Protein AF-0000000084339380 (afdb_homodimer)

Organism: Pseudonocardia thermophila (NCBI:txid1848)

InterPro domains:
  IPR009057 Homedomain-like superfamily [SSF46689] (227-276)
  IPR009057 Homedomain-like superfamily [SSF46689] (279-330)
  IPR018060 AraC-like, DNA binding HTH domain [PF12833] (249-329)
  IPR018060 AraC-like, DNA binding HTH domain [PS01124] (229-329)
  IPR018060 AraC-like, DNA binding HTH domain [SM00342] (242-327)
  IPR018062 HTH domain AraC-type, conserved site [PS00041] (279-323)
  IPR035418 Transcription regulator HTH, AraC- type, ligand binding domain-like [PF14525] (26-201)
  IPR050204 AraC/XylS family transcriptional regulators [PTHR46796] (81-331)

Solvent-accessible surface area (backbone atoms only — not comparable to full-atom values): 35302 Å² total; per-residue (Å²): 138,83,80,77,80,71,82,72,78,85,55,80,65,66,62,56,65,49,76,44,55,47,66,67,58,51,50,51,50,44,27,73,74,70,48,71,62,45,79,43,64,73,71,78,56,62,39,54,26,36,41,39,39,50,77,57,81,55,36,31,47,28,50,39,30,47,41,24,38,31,37,36,43,34,60,49,39,75,63,26,33,39,36,38,39,28,61,30,44,37,38,41,36,39,42,88,90,42,73,39,72,26,36,49,58,39,14,29,39,39,45,59,25,82,46,43,36,36,40,36,34,39,37,69,22,29,28,42,44,33,41,31,33,40,69,41,56,45,46,51,47,20,65,73,69,71,43,86,67,86,63,84,80,49,59,48,48,57,44,64,22,73,43,42,43,26,42,43,44,54,49,45,52,53,48,51,53,54,41,56,63,34,63,69,15,42,59,73,33,65,70,47,37,50,36,52,50,47,33,47,52,50,40,51,59,71,56,44,58,37,77,52,39,66,71,73,64,47,71,68,67,47,39,50,70,68,43,48,50,51,50,52,48,51,42,70,74,41,58,76,52,89,79,40,71,52,56,51,19,60,74,48,71,43,50,62,63,15,43,37,46,20,25,37,72,74,73,66,41,42,62,67,57,46,48,51,50,54,30,49,53,51,43,50,50,48,38,62,74,38,46,88,76,57,56,69,69,59,50,36,42,72,56,68,38,80,48,61,70,60,41,38,52,54,41,22,71,76,70,74,44,43,63,69,52,51,27,49,51,47,52,55,70,70,92,138,84,79,77,78,73,80,70,78,86,57,80,70,66,65,55,66,52,75,46,55,47,66,66,59,51,49,51,51,44,29,73,74,71,48,73,63,46,78,42,64,75,71,76,57,64,39,53,25,35,41,40,39,48,77,58,81,55,36,31,46,27,49,40,29,47,43,24,38,30,40,37,43,35,61,50,39,76,64,26,35,41,36,39,40,27,62,29,44,37,37,42,36,39,43,88,89,42,71,37,72,26,36,48,58,39,14,30,38,38,48,59,25,80,46,43,37,37,42,36,34,40,37,69,23,29,28,42,42,32,41,30,34,43,67,42,55,45,46,52,48,18,64,74,70,70,41,87,66,86,63,84,81,48,58,48,47,56,46,63,22,71,44,42,44,26,41,44,43,54,50,45,54,51,50,51,53,55,42,57,65,35,64,68,15,42,58,72,33,64,68,47,39,51,36,51,51,50,32,47,50,50,40,50,59,70,58,45,57,37,78,52,40,66,70,72,65,48,72,70,66,47,38,49,68,68,43,48,50,50,49,50,49,52,41,69,76,42,56,75,51,90,79,40,70,53,56,51,19,61,75,49,70,44,50,63,64,14,42,37,46,19,25,37,71,75,72,66,40,42,64,67,56,46,48,50,49,52,30,48,52,50,41,51,52,48,39,61,74,38,45,87,76,58,56,69,67,59,49,36,42,73,54,68,37,82,48,61,70,60,42,39,53,54,42,20,73,73,69,73,43,43,63,69,53,52,30,50,51,47,52,56,69,71,94

Radius of gyration: 31.06 Å; Cα contacts (8 Å, |Δi|>4): 1175; chains: 2; bounding box: 53×104×81 Å

Nearest PDB structures (foldseek):
  3mn2-assembly2_B  TM=9.395E-01  e=1.938E-05  Rhodopseudomonas palustris CGA009
  6o2d-assembly1_A  TM=6.974E-01  e=5.253E-05  Schizosaccharomyces pombe
  5zbe-assembly1_A  TM=7.604E-01  e=2.344E-04  Microcystis aeruginosa FACHB-905 = DIANCHI905
  2h0v-assembly1_B  TM=6.755E-01  e=5.686E-04  Bacillus subtilis
  1sfn-assembly1_A  TM=6.454E-01  e=1.541E-03  Deinococcus radiodurans

Foldseek 3Di:
DDDPPPPPPPDLDFQDKDWDQDPVVLQVVCCVQARRKDKDFDPPDTFRWMWGWDDDPFKIKIWTAGLGFMKIKFAQQQFWKKKKDKQAFKKWKDWPHDIDIHHHQWKMFIDDRHTIMMMTGHNTIIIIIMIGGQCNLQVLVCVLLVHHDDDGKFFDGMATLVDPLNVVLVVLSVVLVVQCSGPPGVVVVVVSNVVSSSVNSLSVPARTDIPCNCSNPPQDAAQDPVLLVVLLVVCLVCLQDPDDLVNSCVVSVHDSRNDQVNCCVNVVGGSVVSSVLSLLVVLLVCCLVQQPNDDSQVSCVSSPNPPQVVVQVVNCVNPVHGSNVSSVVSVVVVD/DDDPPPPVPVDLDFQDKDWDQDPVVLQVVCCVQANRKDKDFDPPDTFRWMWGWDDDPFKIKIWTAGLGFMKIKFAQQQFWKKKKDKQAFKKWKDWPHDIDIHHHQWKMFIDDRHTIMMMTGHNTIIIIIMIGGQCNLQVLVCVLLVHHDDDGKFFDGMATLVDPLNVVLVVLSVVLVVQCSGPPGCVVVVVSNVVSSSVNSLSVPARIDIPCNCSNPPQDAAQDPVLLVVLLVVCLVCLQDPDDLVNSCVVSVHDSRNQQVNCCVNVVGGSVVSSVLSLLVVLLVCCLVQQPNDDSQVSCVSSPNNPQVVVQVVNCVNPVHGSNVSSVVSVVVVD

Secondary structure (DSSP, 8-state):
--------TTS-------EES-HHHHHHHHHHHT---EEEESSSPPP-EE--EEE-SS-EEEEEE--S-EEEEE---TTEEEEEEEEESEEEEEETTEEEEEETTTEEEEE-TTS-EEEEE-TT-EEEEEEEEHHHHHHHHHHHHTS---S---B-SEEESSSHHHHHHHHHHHHHHHHHHSTTSGGG-HHHHHHHHHHHHHHHHHHS-BTTHHHHT---PPPPHHHHHHHHHHHHH-TTS---HHHHHHHHTS-HHHHHHHHHHHTSS-HHHHHHHHHHHHHHHHHHHTTTTS-HHHHHHHTT---HHHHHHHHHHHHSS-HHHHHHHHHHHH-/--------TTS-------EES-HHHHHHHHHHHT---EEEESSSPPP-EE--EEE-SS-EEEEEE--S-EEEEE---TTEEEEEEEEESEEEEEETTEEEEEETTTEEEEE-TTS-EEEEE-TT-EEEEEEEEHHHHHHHHHHHHTS---S---B-SEEESSSHHHHHHHHHHHHHHHHHHSTTSGGG-HHHHHHHHHHHHHHHHHHS-BTTHHHHT---PPPPHHHHHHHHHHHHH-TTS---HHHHHHHHTS-HHHHHHHHHHHTSS-HHHHHHHHHHHHHHHHHHHTTTTS-HHHHHHHTT---HHHHHHHHHHHHSS-HHHHHHHHHHHH-

pLDDT: mean 88.23, std 13.77, range [24.28, 98.38]

Structure (mmCIF, N/CA/C/O backbone):
data_AF-0000000084339380-model_v1
#
loop_
_entity.id
_entity.type
_entity.pdbx_description
1 polymer 'Helix-turn-helix domain-containing protein'
#
loop_
_atom_site.group_PDB
_atom_site.id
_atom_site.type_symbol
_atom_site.label_atom_id
_atom_site.label_alt_id
_atom_site.label_comp_id
_atom_site.label_asym_id
_atom_site.label_entity_id
_atom_site.label_seq_id
_atom_site.pdbx_PDB_ins_code
_atom_site.Cartn_x
_atom_site.Cartn_y
_atom_site.Cartn_z
_atom_site.occupancy
_atom_site.B_iso_or_equiv
_atom_site.auth_seq_id
_atom_site.auth_comp_id
_atom_site.auth_asym_id
_atom_site.auth_atom_id
_atom_site.pdbx_PDB_model_num
ATOM 1 N N . MET A 1 1 ? -9.531 -28.656 -39.906 1 24.92 1 MET A N 1
ATOM 2 C CA . MET A 1 1 ? -9.32 -27.219 -39.875 1 24.92 1 MET A CA 1
ATOM 3 C C . MET A 1 1 ? -9.141 -26.719 -38.438 1 24.92 1 MET A C 1
ATOM 5 O O . MET A 1 1 ? -10.125 -26.484 -37.719 1 24.92 1 MET A O 1
ATOM 9 N N . THR A 1 2 ? -8.164 -27.266 -37.625 1 25.14 2 THR A N 1
ATOM 10 C CA . THR A 1 2 ? -7.953 -27.391 -36.188 1 25.14 2 THR A CA 1
ATOM 11 C C . THR A 1 2 ? -7.508 -26.062 -35.562 1 25.14 2 THR A C 1
ATOM 13 O O . THR A 1 2 ? -6.543 -25.453 -36.031 1 25.14 2 THR A O 1
ATOM 16 N N . GLY A 1 3 ? -8.508 -25.156 -35.125 1 24.28 3 GLY A N 1
ATOM 17 C CA . GLY A 1 3 ? -8.383 -23.766 -34.719 1 24.28 3 GLY A CA 1
ATOM 18 C C . GLY A 1 3 ? -7.359 -23.547 -33.594 1 24.28 3 GLY A C 1
ATOM 19 O O . GLY A 1 3 ? -7.426 -24.203 -32.562 1 24.28 3 GLY A O 1
ATOM 20 N N . SER A 1 4 ? -6.141 -23.156 -33.844 1 24.98 4 SER A N 1
ATOM 21 C CA . SER A 1 4 ? -4.949 -22.812 -33.094 1 24.98 4 SER A CA 1
ATOM 22 C C . SER A 1 4 ? -5.223 -21.672 -32.125 1 24.98 4 SER A C 1
ATOM 24 O O . SER A 1 4 ? -5.465 -20.531 -32.531 1 24.98 4 SER A O 1
ATOM 26 N N . THR A 1 5 ? -6.027 -21.922 -31.047 1 27.72 5 THR A N 1
ATOM 27 C CA . THR A 1 5 ? -6.328 -20.766 -30.219 1 27.72 5 THR A CA 1
ATOM 28 C C . THR A 1 5 ? -5.062 -20.234 -29.547 1 27.72 5 THR A C 1
ATOM 30 O O . THR A 1 5 ? -4.5 -20.906 -28.672 1 27.72 5 THR A O 1
ATOM 33 N N . ALA A 1 6 ? -4.215 -19.562 -30.25 1 28.69 6 ALA A N 1
ATOM 34 C CA . ALA A 1 6 ? -3.076 -18.812 -29.734 1 28.69 6 ALA A CA 1
ATOM 35 C C . ALA A 1 6 ? -3.49 -17.906 -28.578 1 28.69 6 ALA A C 1
ATOM 37 O O . ALA A 1 6 ? -4.402 -17.094 -28.703 1 28.69 6 ALA A O 1
ATOM 38 N N . VAL A 1 7 ? -3.229 -18.359 -27.344 1 29.91 7 VAL A N 1
ATOM 39 C CA . VAL A 1 7 ? -3.467 -17.484 -26.203 1 29.91 7 VAL A CA 1
ATOM 40 C C . VAL A 1 7 ? -2.639 -16.219 -26.344 1 29.91 7 VAL A C 1
ATOM 42 O O . VAL A 1 7 ? -1.405 -16.266 -26.328 1 29.91 7 VAL A O 1
ATOM 45 N N . ASP A 1 8 ? -3.059 -15.273 -27.219 1 30.02 8 ASP A N 1
ATOM 46 C CA . ASP A 1 8 ? -2.475 -13.945 -27.375 1 30.02 8 ASP A CA 1
ATOM 47 C C . ASP A 1 8 ? -2.311 -13.258 -26.031 1 30.02 8 ASP A C 1
ATOM 49 O O . ASP A 1 8 ? -3.297 -12.969 -25.344 1 30.02 8 ASP A O 1
ATOM 53 N N . THR A 1 9 ? -1.265 -13.391 -25.328 1 32.28 9 THR A N 1
ATOM 54 C CA . THR A 1 9 ? -0.898 -12.891 -24.016 1 32.28 9 THR A CA 1
ATOM 55 C C . THR A 1 9 ? -0.846 -11.367 -24 1 32.28 9 THR A C 1
ATOM 57 O O . THR A 1 9 ? -0.452 -10.758 -23 1 32.28 9 THR A O 1
ATOM 60 N N . SER A 1 10 ? -0.738 -10.656 -25.078 1 33.12 10 SER A N 1
ATOM 61 C CA . SER A 1 10 ? -0.515 -9.219 -25.094 1 33.12 10 SER A CA 1
ATOM 62 C C . SER A 1 10 ? -1.67 -8.469 -24.438 1 33.12 10 SER A C 1
ATOM 64 O O . SER A 1 10 ? -1.667 -7.242 -24.375 1 33.12 10 SER A O 1
ATOM 66 N N . SER A 1 11 ? -2.971 -8.898 -24.734 1 33.84 11 SER A N 1
ATOM 67 C CA . SER A 1 11 ? -4.281 -8.281 -24.562 1 33.84 11 SER A CA 1
ATOM 68 C C . SER A 1 11 ? -4.555 -7.957 -23.094 1 33.84 11 SER A C 1
ATOM 70 O O . SER A 1 11 ? -3.908 -8.516 -22.203 1 33.84 11 SER A O 1
ATOM 72 N N . HIS A 1 12 ? -5.523 -6.992 -22.734 1 40.81 12 HIS A N 1
ATOM 73 C CA . HIS A 1 12 ? -6.301 -6.734 -21.516 1 40.81 12 HIS A CA 1
ATOM 74 C C . HIS A 1 12 ? -6.543 -8.016 -20.734 1 40.81 12 HIS A C 1
ATOM 76 O O . HIS A 1 12 ? -7.617 -8.609 -20.828 1 40.81 12 HIS A O 1
ATOM 82 N N . GLU A 1 13 ? -5.73 -8.922 -20.75 1 49.41 13 GLU A N 1
ATOM 83 C CA . GLU A 1 13 ? -5.996 -10.336 -20.484 1 49.41 13 GLU A CA 1
ATOM 84 C C . GLU A 1 13 ? -6.695 -10.516 -19.141 1 49.41 13 GLU A C 1
ATOM 86 O O . GLU A 1 13 ? -6.219 -10.031 -18.109 1 49.41 13 GLU A O 1
ATOM 91 N N . ALA A 1 14 ? -8.023 -10.586 -19.25 1 59.34 14 ALA A N 1
ATOM 92 C CA . ALA A 1 14 ? -8.922 -11.031 -18.188 1 59.34 14 ALA A CA 1
ATOM 93 C C . ALA A 1 14 ? -8.219 -12.008 -17.25 1 59.34 14 ALA A C 1
ATOM 95 O O . ALA A 1 14 ? -7.312 -12.734 -17.672 1 59.34 14 ALA A O 1
ATOM 96 N N . LEU A 1 15 ? -8.352 -11.68 -16.031 1 72.12 15 LEU A N 1
ATOM 97 C CA . LEU A 1 15 ? -7.855 -12.633 -15.039 1 72.12 15 LEU A CA 1
ATOM 98 C C . LEU A 1 15 ? -8.156 -14.07 -15.469 1 72.12 15 LEU A C 1
ATOM 100 O O . LEU A 1 15 ? -9.234 -14.344 -16 1 72.12 15 LEU A O 1
ATOM 104 N N . PRO A 1 16 ? -7.176 -14.922 -15.469 1 74.25 16 PRO A N 1
ATOM 105 C CA . PRO A 1 16 ? -7.547 -16.328 -15.664 1 74.25 16 PRO A CA 1
ATOM 106 C C . PRO A 1 16 ? -8.773 -16.734 -14.852 1 74.25 16 PRO A C 1
ATOM 108 O O . PRO A 1 16 ? -8.945 -16.266 -13.719 1 74.25 16 PRO A O 1
ATOM 111 N N . LEU A 1 17 ? -9.656 -17.406 -15.508 1 83.94 17 LEU A N 1
ATOM 112 C CA . LEU A 1 17 ? -10.93 -17.766 -14.898 1 83.94 17 LEU A CA 1
ATOM 113 C C . LEU A 1 17 ? -11.414 -19.109 -15.43 1 83.94 17 LEU A C 1
ATOM 115 O O . LEU A 1 17 ? -11.289 -19.391 -16.625 1 83.94 17 LEU A O 1
ATOM 119 N N . LEU A 1 18 ? -11.836 -19.969 -14.5 1 82.81 18 LEU A N 1
ATOM 120 C CA . LEU A 1 18 ? -12.602 -21.141 -14.898 1 82.81 18 LEU A CA 1
ATOM 121 C C . LEU A 1 18 ? -14 -21.109 -14.297 1 82.81 18 LEU A C 1
ATOM 123 O O . LEU A 1 18 ? -14.164 -20.812 -13.109 1 82.81 18 LEU A O 1
ATOM 127 N N . VAL A 1 19 ? -14.977 -21.344 -15.148 1 88.88 19 VAL A N 1
ATOM 128 C CA . VAL A 1 19 ? -16.359 -21.594 -14.75 1 88.88 19 VAL A CA 1
ATOM 129 C C . VAL A 1 19 ? -16.781 -22.984 -15.227 1 88.88 19 VAL A C 1
ATOM 131 O O . VAL A 1 19 ? -16.672 -23.297 -16.422 1 88.88 19 VAL A O 1
ATOM 134 N N . THR A 1 20 ? -17.203 -23.812 -14.289 1 91.88 20 THR A N 1
ATOM 135 C CA . THR A 1 20 ? -17.562 -25.156 -14.703 1 91.88 20 THR A CA 1
ATOM 136 C C . THR A 1 20 ? -18.484 -25.812 -13.68 1 91.88 20 THR A C 1
ATOM 138 O O . THR A 1 20 ? -18.531 -25.391 -12.523 1 91.88 20 THR A O 1
ATOM 141 N N . ASP A 1 21 ? -19.281 -26.781 -14.148 1 90.94 21 ASP A N 1
ATOM 142 C CA . ASP A 1 21 ? -20.047 -27.625 -13.25 1 90.94 21 ASP A CA 1
ATOM 143 C C . ASP A 1 21 ? -19.453 -29.031 -13.18 1 90.94 21 ASP A C 1
ATOM 145 O O . ASP A 1 21 ? -20.016 -29.922 -12.531 1 90.94 21 ASP A O 1
ATOM 149 N N . ASN A 1 22 ? -18.391 -29.188 -13.859 1 88.75 22 ASN A N 1
ATOM 150 C CA . ASN A 1 22 ? -17.688 -30.469 -13.883 1 88.75 22 ASN A CA 1
ATOM 151 C C . ASN A 1 22 ? -16.656 -30.562 -12.766 1 88.75 22 ASN A C 1
ATOM 153 O O . ASN A 1 22 ? -15.656 -29.844 -12.773 1 88.75 22 ASN A O 1
ATOM 157 N N . PRO A 1 23 ? -16.891 -31.516 -11.844 1 89.31 23 PRO A N 1
ATOM 158 C CA . PRO A 1 23 ? -15.977 -31.625 -10.695 1 89.31 23 PRO A CA 1
ATOM 159 C C . PRO A 1 23 ? -14.539 -31.922 -11.102 1 89.31 23 PRO A C 1
ATOM 161 O O . PRO A 1 23 ? -13.602 -31.453 -10.453 1 89.31 23 PRO A O 1
ATOM 164 N N . ASP A 1 24 ? -14.398 -32.656 -12.172 1 88.38 24 ASP A N 1
ATOM 165 C CA . ASP A 1 24 ? -13.055 -33 -12.617 1 88.38 24 ASP A CA 1
ATOM 166 C C . ASP A 1 24 ? -12.312 -31.766 -13.148 1 88.38 24 ASP A C 1
ATOM 168 O O . ASP A 1 24 ? -11.117 -31.609 -12.906 1 88.38 24 ASP A O 1
ATOM 172 N N . GLU A 1 25 ? -13.023 -31.016 -13.844 1 89.25 25 GLU A N 1
ATOM 173 C CA . GLU A 1 25 ? -12.43 -29.781 -14.352 1 89.25 25 GLU A CA 1
ATOM 174 C C . GLU A 1 25 ? -12.07 -28.828 -13.219 1 89.25 25 GLU A C 1
ATOM 176 O O . GLU A 1 25 ? -10.992 -28.234 -13.219 1 89.25 25 GLU A O 1
ATOM 181 N N . ALA A 1 26 ? -12.992 -28.703 -12.305 1 91.25 26 ALA A N 1
ATOM 182 C CA . ALA A 1 26 ? -12.75 -27.859 -11.141 1 91.25 26 ALA A CA 1
ATOM 183 C C . ALA A 1 26 ? -11.523 -28.328 -10.367 1 91.25 26 ALA A C 1
ATOM 185 O O . ALA A 1 26 ? -10.656 -27.531 -10.016 1 91.25 26 ALA A O 1
ATOM 186 N N . HIS A 1 27 ? -11.5 -29.594 -10.164 1 90.06 27 HIS A N 1
ATOM 187 C CA . HIS A 1 27 ? -10.391 -30.203 -9.438 1 90.06 27 HIS A CA 1
ATOM 188 C C . HIS A 1 27 ? -9.062 -29.922 -10.125 1 90.06 27 HIS A C 1
ATOM 190 O O . HIS A 1 27 ? -8.086 -29.547 -9.477 1 90.06 27 HIS A O 1
ATOM 196 N N . GLN A 1 28 ? -9.039 -30.109 -11.406 1 87 28 GLN A N 1
ATOM 197 C CA . GLN A 1 28 ? -7.812 -29.906 -12.164 1 87 28 GLN A CA 1
ATOM 198 C C . GLN A 1 28 ? -7.371 -28.438 -12.117 1 87 28 GLN A C 1
ATOM 200 O O . GLN A 1 28 ? -6.184 -28.156 -11.961 1 87 28 GLN A O 1
ATOM 205 N N . TYR A 1 29 ? -8.328 -27.594 -12.266 1 88 29 TYR A N 1
ATOM 206 C CA . TYR A 1 29 ? -8.031 -26.172 -12.25 1 88 29 TYR A CA 1
ATOM 207 C C . TYR A 1 29 ? -7.465 -25.75 -10.898 1 88 29 TYR A C 1
ATOM 209 O O . TYR A 1 29 ? -6.469 -25.031 -10.828 1 88 29 TYR A O 1
ATOM 217 N N . ILE A 1 30 ? -8.039 -26.188 -9.805 1 90.88 30 ILE A N 1
ATOM 218 C CA . ILE A 1 30 ? -7.566 -25.891 -8.461 1 90.88 30 ILE A CA 1
ATOM 219 C C . ILE A 1 30 ? -6.164 -26.453 -8.266 1 90.88 30 ILE A C 1
ATOM 221 O O . ILE A 1 30 ? -5.305 -25.812 -7.652 1 90.88 30 ILE A O 1
ATOM 225 N N . THR A 1 31 ? -6 -27.641 -8.758 1 86.81 31 THR A N 1
ATOM 226 C CA . THR A 1 31 ? -4.695 -28.281 -8.672 1 86.81 31 THR A CA 1
ATOM 227 C C . THR A 1 31 ? -3.625 -27.438 -9.352 1 86.81 31 THR A C 1
ATOM 229 O O . THR A 1 31 ? -2.527 -27.266 -8.812 1 86.81 31 THR A O 1
ATOM 232 N N . ASP A 1 32 ? -3.961 -26.906 -10.438 1 80.94 32 ASP A N 1
ATOM 233 C CA . ASP A 1 32 ? -3.018 -26.094 -11.211 1 80.94 32 ASP A CA 1
ATOM 234 C C . ASP A 1 32 ? -2.703 -24.781 -10.508 1 80.94 32 ASP A C 1
ATOM 236 O O . ASP A 1 32 ? -1.573 -24.297 -10.562 1 80.94 32 ASP A O 1
ATOM 240 N N . VAL A 1 33 ? -3.664 -24.266 -9.844 1 86.62 33 VAL A N 1
ATOM 241 C CA . VAL A 1 33 ? -3.521 -22.938 -9.25 1 86.62 33 VAL A CA 1
ATOM 242 C C . VAL A 1 33 ? -2.938 -23.062 -7.848 1 86.62 33 VAL A C 1
ATOM 244 O O . VAL A 1 33 ? -2.121 -22.234 -7.434 1 86.62 33 VAL A O 1
ATOM 247 N N . TYR A 1 34 ? -3.324 -24.094 -7.207 1 90.88 34 TYR A N 1
ATOM 248 C CA . TYR A 1 34 ? -2.953 -24.203 -5.801 1 90.88 34 TYR A CA 1
ATOM 249 C C . TYR A 1 34 ? -2.199 -25.5 -5.531 1 90.88 34 TYR A C 1
ATOM 251 O O . TYR A 1 34 ? -0.967 -25.516 -5.504 1 90.88 34 TYR A O 1
ATOM 259 N N . ILE A 1 35 ? -2.969 -26.609 -5.406 1 84.81 35 ILE A N 1
ATOM 260 C CA . ILE A 1 35 ? -2.363 -27.875 -5.023 1 84.81 35 ILE A CA 1
ATOM 261 C C . ILE A 1 35 ? -3.334 -29.016 -5.32 1 84.81 35 ILE A C 1
ATOM 263 O O . ILE A 1 35 ? -4.551 -28.828 -5.289 1 84.81 35 ILE A O 1
ATOM 267 N N . PRO A 1 36 ? -2.711 -30.172 -5.625 1 85.44 36 PRO A N 1
ATOM 268 C CA . PRO A 1 36 ? -3.59 -31.344 -5.664 1 85.44 36 PRO A CA 1
ATOM 269 C C . PRO A 1 36 ? -4.309 -31.578 -4.34 1 85.44 36 PRO A C 1
ATOM 271 O O . PRO A 1 36 ? -3.73 -31.375 -3.271 1 85.44 36 PRO A O 1
ATOM 274 N N . HIS A 1 37 ? -5.582 -31.875 -4.43 1 89.69 37 HIS A N 1
ATOM 275 C CA . HIS A 1 37 ? -6.438 -32.062 -3.264 1 89.69 37 HIS A CA 1
ATOM 276 C C . HIS A 1 37 ? -7.555 -33.062 -3.553 1 89.69 37 HIS A C 1
ATOM 278 O O . HIS A 1 37 ? -7.637 -33.594 -4.656 1 89.69 37 HIS A O 1
ATOM 284 N N . ASP A 1 38 ? -8.203 -33.469 -2.508 1 92.25 38 ASP A N 1
ATOM 285 C CA . ASP A 1 38 ? -9.422 -34.25 -2.68 1 92.25 38 ASP A CA 1
ATOM 286 C C . ASP A 1 38 ? -10.672 -33.375 -2.535 1 92.25 38 ASP A C 1
ATOM 288 O O . ASP A 1 38 ? -10.766 -32.594 -1.605 1 92.25 38 ASP A O 1
ATOM 292 N N . LEU A 1 39 ? -11.539 -33.5 -3.451 1 91 39 LEU A N 1
ATOM 293 C CA . LEU A 1 39 ? -12.781 -32.719 -3.469 1 91 39 LEU A CA 1
ATOM 294 C C . LEU A 1 39 ? -13.992 -33.656 -3.547 1 91 39 LEU A C 1
ATOM 296 O O . LEU A 1 39 ? -14.055 -34.531 -4.41 1 91 39 LEU A O 1
ATOM 300 N N . GLU A 1 40 ? -14.891 -33.5 -2.633 1 89.88 40 GLU A N 1
ATOM 301 C CA . GLU A 1 40 ? -16.125 -34.25 -2.625 1 89.88 40 GLU A CA 1
ATOM 302 C C . GLU A 1 40 ? -17.344 -33.344 -2.439 1 89.88 40 GLU A C 1
ATOM 304 O O . GLU A 1 40 ? -17.312 -32.406 -1.621 1 89.88 40 GLU A O 1
ATOM 309 N N . THR A 1 41 ? -18.359 -33.594 -3.303 1 89.69 41 THR A N 1
ATOM 310 C CA . THR A 1 41 ? -19.641 -32.938 -3.064 1 89.69 41 THR A CA 1
ATOM 311 C C . THR A 1 41 ? -20.516 -33.781 -2.139 1 89.69 41 THR A C 1
ATOM 313 O O . THR A 1 41 ? -20.656 -35 -2.342 1 89.69 41 THR A O 1
ATOM 316 N N . ARG A 1 42 ? -21.141 -33.188 -1.182 1 83.56 42 ARG A N 1
ATOM 317 C CA . ARG A 1 42 ? -21.828 -33.938 -0.138 1 83.56 42 ARG A CA 1
ATOM 318 C C . ARG A 1 42 ? -23.328 -34 -0.386 1 83.56 42 ARG A C 1
ATOM 320 O O . ARG A 1 42 ? -24.016 -34.906 0.076 1 83.56 42 ARG A O 1
ATOM 327 N N . ASP A 1 43 ? -23.828 -33.062 -1.08 1 80.88 43 ASP A N 1
ATOM 328 C CA . ASP A 1 43 ? -25.281 -33 -1.207 1 80.88 43 ASP A CA 1
ATOM 329 C C . ASP A 1 43 ? -25.734 -33.531 -2.568 1 80.88 43 ASP A C 1
ATOM 331 O O . ASP A 1 43 ? -26.922 -33.5 -2.887 1 80.88 43 ASP A O 1
ATOM 335 N N . GLY A 1 44 ? -24.875 -34.031 -3.342 1 78.56 44 GLY A N 1
ATOM 336 C CA . GLY A 1 44 ? -25.234 -34.594 -4.645 1 78.56 44 GLY A CA 1
ATOM 337 C C . GLY A 1 44 ? -25.5 -33.5 -5.684 1 78.56 44 GLY A C 1
ATOM 338 O O . GLY A 1 44 ? -25.797 -33.812 -6.84 1 78.56 44 GLY A O 1
ATOM 339 N N . ASN A 1 45 ? -25.438 -32.281 -5.27 1 82 45 ASN A N 1
ATOM 340 C CA . ASN A 1 45 ? -25.656 -31.172 -6.207 1 82 45 ASN A CA 1
ATOM 341 C C . ASN A 1 45 ? -24.438 -30.969 -7.113 1 82 45 ASN A C 1
ATOM 343 O O . ASN A 1 45 ? -23.312 -31.312 -6.746 1 82 45 ASN A O 1
ATOM 347 N N . ARG A 1 46 ? -24.812 -30.391 -8.258 1 87.25 46 ARG A N 1
ATOM 348 C CA . ARG A 1 46 ? -23.734 -30.062 -9.195 1 87.25 46 ARG A CA 1
ATOM 349 C C . ARG A 1 46 ? -22.969 -28.828 -8.734 1 87.25 46 ARG A C 1
ATOM 351 O O . ARG A 1 46 ? -23.547 -27.922 -8.133 1 87.25 46 ARG A O 1
ATOM 358 N N . LEU A 1 47 ? -21.766 -28.828 -9.07 1 92.31 47 LEU A N 1
ATOM 359 C CA . LEU A 1 47 ? -20.938 -27.656 -8.789 1 92.31 47 LEU A CA 1
ATOM 360 C C . LEU A 1 47 ? -21.344 -26.469 -9.648 1 92.31 47 LEU A C 1
ATOM 362 O O . LEU A 1 47 ? -21.844 -26.641 -10.758 1 92.31 47 LEU A O 1
ATOM 366 N N . ASP A 1 48 ? -21.391 -25.312 -9.125 1 93.94 48 ASP A N 1
ATOM 367 C CA . ASP A 1 48 ? -21.359 -24.047 -9.844 1 93.94 48 ASP A CA 1
ATOM 368 C C . ASP A 1 48 ? -20.062 -23.297 -9.578 1 93.94 48 ASP A C 1
ATOM 370 O O . ASP A 1 48 ? -20.078 -22.203 -9.008 1 93.94 48 ASP A O 1
ATOM 374 N N . PHE A 1 49 ? -19.031 -23.844 -10.109 1 94.75 49 PHE A N 1
ATOM 375 C CA . PHE A 1 49 ? -17.656 -23.516 -9.727 1 94.75 49 PHE A CA 1
ATOM 376 C C . PHE A 1 49 ? -17.172 -22.297 -10.508 1 94.75 49 PHE A C 1
ATOM 378 O O . PHE A 1 49 ? -17.344 -22.219 -11.727 1 94.75 49 PHE A O 1
ATOM 385 N N . THR A 1 50 ? -16.672 -21.344 -9.844 1 96 50 THR A N 1
ATOM 386 C CA . THR A 1 50 ? -15.992 -20.188 -10.43 1 96 50 THR A CA 1
ATOM 387 C C . THR A 1 50 ? -14.727 -19.844 -9.648 1 96 50 THR A C 1
ATOM 389 O O . THR A 1 50 ? -14.758 -19.75 -8.422 1 96 50 THR A O 1
ATOM 392 N N . LEU A 1 51 ? -13.562 -19.641 -10.352 1 95.31 51 LEU A N 1
ATOM 393 C CA . LEU A 1 51 ? -12.32 -19.266 -9.688 1 95.31 51 LEU A CA 1
ATOM 394 C C . LEU A 1 51 ? -11.5 -18.312 -10.57 1 95.31 51 LEU A C 1
ATOM 396 O O . LEU A 1 51 ? -10.578 -18.75 -11.258 1 95.31 51 LEU A O 1
ATOM 400 N N . PRO A 1 52 ? -11.812 -17.094 -10.594 1 93.06 52 PRO A N 1
ATOM 401 C CA . PRO A 1 52 ? -10.812 -16.141 -11.078 1 93.06 52 PRO A CA 1
ATOM 402 C C . PRO A 1 52 ? -9.648 -15.953 -10.109 1 93.06 52 PRO A C 1
ATOM 404 O O . PRO A 1 52 ? -9.844 -15.977 -8.891 1 93.06 52 PRO A O 1
ATOM 407 N N . TYR A 1 53 ? -8.438 -15.883 -10.648 1 92.38 53 TYR A N 1
ATOM 408 C CA . TYR A 1 53 ? -7.316 -15.688 -9.734 1 92.38 53 TYR A CA 1
ATOM 409 C C . TYR A 1 53 ? -6.262 -14.781 -10.344 1 92.38 53 TYR A C 1
ATOM 411 O O . TYR A 1 53 ? -6.266 -14.539 -11.555 1 92.38 53 TYR A O 1
ATOM 419 N N . LEU A 1 54 ? -5.539 -14.148 -9.5 1 88.06 54 LEU A N 1
ATOM 420 C CA . LEU A 1 54 ? -4.312 -13.438 -9.844 1 88.06 54 LEU A CA 1
ATOM 421 C C . LEU A 1 54 ? -3.107 -14.047 -9.133 1 88.06 54 LEU A C 1
ATOM 423 O O . LEU A 1 54 ? -3.221 -14.5 -7.992 1 88.06 54 LEU A O 1
ATOM 427 N N . ALA A 1 55 ? -2.006 -14.062 -9.867 1 85.88 55 ALA A N 1
ATOM 428 C CA . ALA A 1 55 ? -0.803 -14.656 -9.289 1 85.88 55 ALA A CA 1
ATOM 429 C C . ALA A 1 55 ? 0.416 -13.773 -9.523 1 85.88 55 ALA A C 1
ATOM 431 O O . ALA A 1 55 ? 0.564 -13.18 -10.594 1 85.88 55 ALA A O 1
ATOM 432 N N . SER A 1 56 ? 1.134 -13.602 -8.484 1 81.31 56 SER A N 1
ATOM 433 C CA . SER A 1 56 ? 2.469 -13.016 -8.555 1 81.31 56 SER A CA 1
ATOM 434 C C . SER A 1 56 ? 3.5 -13.914 -7.875 1 81.31 56 SER A C 1
ATOM 436 O O . SER A 1 56 ? 3.176 -15.016 -7.43 1 81.31 56 SER A O 1
ATOM 438 N N . ASP A 1 57 ? 4.734 -13.445 -7.863 1 77.62 57 ASP A N 1
ATOM 439 C CA . ASP A 1 57 ? 5.781 -14.188 -7.172 1 77.62 57 ASP A CA 1
ATOM 440 C C . ASP A 1 57 ? 5.566 -14.172 -5.66 1 77.62 57 ASP A C 1
ATOM 442 O O . ASP A 1 57 ? 6.102 -15.016 -4.941 1 77.62 57 ASP A O 1
ATOM 446 N N . ARG A 1 58 ? 4.758 -13.273 -5.23 1 88.69 58 ARG A N 1
ATOM 447 C CA . ARG A 1 58 ? 4.684 -13.062 -3.789 1 88.69 58 ARG A CA 1
ATOM 448 C C . ARG A 1 58 ? 3.391 -13.641 -3.219 1 88.69 58 ARG A C 1
ATOM 450 O O . ARG A 1 58 ? 3.316 -13.953 -2.029 1 88.69 58 ARG A O 1
ATOM 457 N N . LEU A 1 59 ? 2.416 -13.75 -4.102 1 93.62 59 LEU A N 1
ATOM 458 C CA . LEU A 1 59 ? 1.161 -14.305 -3.6 1 93.62 59 LEU A CA 1
ATOM 459 C C . LEU A 1 59 ? 0.223 -14.656 -4.75 1 93.62 59 LEU A C 1
ATOM 461 O O . LEU A 1 59 ? 0.44 -14.227 -5.887 1 93.62 59 LEU A O 1
ATOM 465 N N . THR A 1 60 ? -0.732 -15.508 -4.488 1 93.88 60 THR A N 1
ATOM 466 C CA . THR A 1 60 ? -1.856 -15.836 -5.359 1 93.88 60 THR A CA 1
ATOM 467 C C . THR A 1 60 ? -3.184 -15.562 -4.656 1 93.88 60 THR A C 1
ATOM 469 O O . THR A 1 60 ? -3.389 -16 -3.521 1 93.88 60 THR A O 1
ATOM 472 N N . VAL A 1 61 ? -4.016 -14.789 -5.281 1 96.31 61 VAL A N 1
ATOM 473 C CA . VAL A 1 61 ? -5.328 -14.508 -4.711 1 96.31 61 VAL A CA 1
ATOM 474 C C . VAL A 1 61 ? -6.422 -15.031 -5.641 1 96.31 61 VAL A C 1
ATOM 476 O O . VAL A 1 61 ? -6.539 -14.586 -6.781 1 96.31 61 VAL A O 1
ATOM 479 N N . GLY A 1 62 ? -7.184 -15.945 -5.125 1 96.56 62 GLY A N 1
ATOM 480 C CA . GLY A 1 62 ? -8.336 -16.453 -5.84 1 96.56 62 GLY A CA 1
ATOM 481 C C . GLY A 1 62 ? -9.656 -16.047 -5.219 1 96.56 62 GLY A C 1
ATOM 482 O O . GLY A 1 62 ? -9.75 -15.867 -4 1 96.56 62 GLY A O 1
ATOM 483 N N . HIS A 1 63 ? -10.617 -15.773 -6.047 1 96.81 63 HIS A N 1
ATOM 484 C CA . HIS A 1 63 ? -12.016 -15.609 -5.66 1 96.81 63 HIS A CA 1
ATOM 485 C C . HIS A 1 63 ? -12.812 -16.875 -5.961 1 96.81 63 HIS A C 1
ATOM 487 O O . HIS A 1 63 ? -13.266 -17.078 -7.09 1 96.81 63 HIS A O 1
ATOM 493 N N . LEU A 1 64 ? -13.094 -17.672 -4.906 1 97.06 64 LEU A N 1
ATOM 494 C CA . LEU A 1 64 ? -13.461 -19.062 -5.09 1 97.06 64 LEU A CA 1
ATOM 495 C C . LEU A 1 64 ? -14.914 -19.297 -4.707 1 97.06 64 LEU A C 1
ATOM 497 O O . LEU A 1 64 ? -15.367 -18.844 -3.652 1 97.06 64 LEU A O 1
ATOM 501 N N . VAL A 1 65 ? -15.609 -19.969 -5.598 1 96.12 65 VAL A N 1
ATOM 502 C CA . VAL A 1 65 ? -16.969 -20.438 -5.383 1 96.12 65 VAL A CA 1
ATOM 503 C C . VAL A 1 65 ? -17.094 -21.891 -5.84 1 96.12 65 VAL A C 1
ATOM 505 O O . VAL A 1 65 ? -16.703 -22.234 -6.957 1 96.12 65 VAL A O 1
ATOM 508 N N . TYR A 1 66 ? -17.625 -22.734 -4.973 1 95.25 66 TYR A N 1
ATOM 509 C CA . TYR A 1 66 ? -17.906 -24.094 -5.391 1 95.25 66 TYR A CA 1
ATOM 510 C C . TYR A 1 66 ? -19.359 -24.25 -5.812 1 95.25 66 TYR A C 1
ATOM 512 O O . TYR A 1 66 ? -19.672 -25.078 -6.672 1 95.25 66 TYR A O 1
ATOM 520 N N . GLY A 1 67 ? -20.266 -23.531 -5.176 1 94.31 67 GLY A N 1
ATOM 521 C CA . GLY A 1 67 ? -21.688 -23.531 -5.527 1 94.31 67 GLY A CA 1
ATOM 522 C C . GLY A 1 67 ? -22.406 -24.781 -5.062 1 94.31 67 GLY A C 1
ATOM 523 O O . GLY A 1 67 ? -23.484 -25.094 -5.562 1 94.31 67 GLY A O 1
ATOM 524 N N . ALA A 1 68 ? -21.797 -25.594 -4.184 1 94.19 68 ALA A N 1
ATOM 525 C CA . ALA A 1 68 ? -22.359 -26.797 -3.598 1 94.19 68 ALA A CA 1
ATOM 526 C C . ALA A 1 68 ? -21.734 -27.094 -2.234 1 94.19 68 ALA A C 1
ATOM 528 O O . ALA A 1 68 ? -20.703 -26.531 -1.882 1 94.19 68 ALA A O 1
ATOM 529 N N . ASP A 1 69 ? -22.531 -27.875 -1.448 1 95.06 69 ASP A N 1
ATOM 530 C CA . ASP A 1 69 ? -21.922 -28.391 -0.228 1 95.06 69 ASP A CA 1
ATOM 531 C C . ASP A 1 69 ? -20.703 -29.266 -0.549 1 95.06 69 ASP A C 1
ATOM 533 O O . ASP A 1 69 ? -20.844 -30.344 -1.134 1 95.06 69 ASP A O 1
ATOM 537 N N . SER A 1 70 ? -19.547 -28.75 -0.219 1 94.62 70 SER A N 1
ATOM 538 C CA . SER A 1 70 ? -18.312 -29.391 -0.659 1 94.62 70 SER A CA 1
ATOM 539 C C . SER A 1 70 ? -17.344 -29.562 0.499 1 94.62 70 SER A C 1
ATOM 541 O O . SER A 1 70 ? -17.328 -28.75 1.437 1 94.62 70 SER A O 1
ATOM 543 N N . GLU A 1 71 ? -16.594 -30.594 0.407 1 95.19 71 GLU A N 1
ATOM 544 C CA . GLU A 1 71 ? -15.516 -30.859 1.368 1 95.19 71 GLU A CA 1
ATOM 545 C C . GLU A 1 71 ? -14.188 -31.094 0.664 1 95.19 71 GLU A C 1
ATOM 547 O O . GLU A 1 71 ? -14.117 -31.875 -0.287 1 95.19 71 GLU A O 1
ATOM 552 N N . LEU A 1 72 ? -13.227 -30.391 1.163 1 95.31 72 LEU A N 1
ATOM 553 C CA . LEU A 1 72 ? -11.883 -30.531 0.623 1 95.31 72 LEU A CA 1
ATOM 554 C C . LEU A 1 72 ? -10.938 -31.125 1.661 1 95.31 72 LEU A C 1
ATOM 556 O O . LEU A 1 72 ? -10.992 -30.766 2.838 1 95.31 72 LEU A O 1
ATOM 560 N N . LEU A 1 73 ? -10.18 -32.094 1.227 1 95.5 73 LEU A N 1
ATOM 561 C CA . LEU A 1 73 ? -9.008 -32.562 1.963 1 95.5 73 LEU A CA 1
ATOM 562 C C . LEU A 1 73 ? -7.727 -32.125 1.259 1 95.5 73 LEU A C 1
ATOM 564 O O . LEU A 1 73 ? -7.461 -32.531 0.129 1 95.5 73 LEU A O 1
ATOM 568 N N . VAL A 1 74 ? -6.977 -31.359 1.906 1 95.75 74 VAL A N 1
ATOM 569 C CA . VAL A 1 74 ? -5.797 -30.75 1.301 1 95.75 74 VAL A CA 1
ATOM 570 C C . VAL A 1 74 ? -4.539 -31.266 1.996 1 95.75 74 VAL A C 1
ATOM 572 O O . VAL A 1 74 ? -4.422 -31.188 3.223 1 95.75 74 VAL A O 1
ATOM 575 N N . PRO A 1 75 ? -3.643 -31.812 1.249 1 93.88 75 PRO A N 1
ATOM 576 C CA . PRO A 1 75 ? -2.367 -32.219 1.843 1 93.88 75 PRO A CA 1
ATOM 577 C C . PRO A 1 75 ? -1.524 -31.031 2.303 1 93.88 75 PRO A C 1
ATOM 579 O O . PRO A 1 75 ? -1.867 -29.891 2.021 1 93.88 75 PRO A O 1
ATOM 582 N N . PRO A 1 76 ? -0.439 -31.359 3.066 1 92.69 76 PRO A N 1
ATOM 583 C CA . PRO A 1 76 ? 0.438 -30.25 3.465 1 92.69 76 PRO A CA 1
ATOM 584 C C . PRO A 1 76 ? 0.942 -29.438 2.277 1 92.69 76 PRO A C 1
ATOM 586 O O . PRO A 1 76 ? 1.337 -30 1.256 1 92.69 76 PRO A O 1
ATOM 589 N N . MET A 1 77 ? 0.8 -28.141 2.424 1 90.31 77 MET A N 1
ATOM 590 C CA . MET A 1 77 ? 1.327 -27.219 1.418 1 90.31 77 MET A CA 1
ATOM 591 C C . MET A 1 77 ? 2.723 -26.734 1.799 1 90.31 77 MET A C 1
ATOM 593 O O . MET A 1 77 ? 2.914 -25.562 2.102 1 90.31 77 MET A O 1
ATOM 597 N N . ILE A 1 78 ? 3.699 -27.531 1.67 1 86.69 78 ILE A N 1
ATOM 598 C CA . ILE A 1 78 ? 5.012 -27.391 2.293 1 86.69 78 ILE A CA 1
ATOM 599 C C . ILE A 1 78 ? 5.66 -26.078 1.833 1 86.69 78 ILE A C 1
ATOM 601 O O . ILE A 1 78 ? 6.371 -25.438 2.602 1 86.69 78 ILE A O 1
ATOM 605 N N . GLY A 1 79 ? 5.418 -25.531 0.785 1 88.38 79 GLY A N 1
ATOM 606 C CA . GLY A 1 79 ? 6.094 -24.328 0.301 1 88.38 79 GLY A CA 1
ATOM 607 C C . GLY A 1 79 ? 5.266 -23.062 0.462 1 88.38 79 GLY A C 1
ATOM 608 O O . GLY A 1 79 ? 5.723 -21.969 0.137 1 88.38 79 GLY A O 1
ATOM 609 N N . CYS A 1 80 ? 4.059 -23.266 1.132 1 94.38 80 CYS A N 1
ATOM 610 C CA . CYS A 1 80 ? 3.176 -22.094 1.153 1 94.38 80 CYS A CA 1
ATOM 611 C C . CYS A 1 80 ? 2.289 -22.109 2.395 1 94.38 80 CYS A C 1
ATOM 613 O O . CYS A 1 80 ? 1.927 -23.172 2.895 1 94.38 80 CYS A O 1
ATOM 615 N N . TYR A 1 81 ? 2.078 -20.906 2.914 1 96.88 81 TYR A N 1
ATOM 616 C CA . TYR A 1 81 ? 0.919 -20.703 3.773 1 96.88 81 TYR A CA 1
ATOM 617 C C . TYR A 1 81 ? -0.345 -20.5 2.947 1 96.88 81 TYR A C 1
ATOM 619 O O . TYR A 1 81 ? -0.272 -20.172 1.76 1 96.88 81 TYR A O 1
ATOM 627 N N . HIS A 1 82 ? -1.441 -20.75 3.572 1 97.88 82 HIS A N 1
ATOM 628 C CA . HIS A 1 82 ? -2.721 -20.578 2.895 1 97.88 82 HIS A CA 1
ATOM 629 C C . HIS A 1 82 ? -3.727 -19.859 3.791 1 97.88 82 HIS A C 1
ATOM 631 O O . HIS A 1 82 ? -3.938 -20.266 4.938 1 97.88 82 HIS A O 1
ATOM 637 N N . MET A 1 83 ? -4.277 -18.766 3.262 1 98.31 83 MET A N 1
ATOM 638 C CA . MET A 1 83 ? -5.242 -17.969 4.016 1 98.31 83 MET A CA 1
ATOM 639 C C . MET A 1 83 ? -6.578 -17.906 3.283 1 98.31 83 MET A C 1
ATOM 641 O O . MET A 1 83 ? -6.617 -17.672 2.072 1 98.31 83 MET A O 1
ATOM 645 N N . ASN A 1 84 ? -7.641 -18.125 4.02 1 98.38 84 ASN A N 1
ATOM 646 C CA . ASN A 1 84 ? -8.984 -17.938 3.488 1 98.38 84 ASN A CA 1
ATOM 647 C C . ASN A 1 84 ? -9.719 -16.812 4.207 1 98.38 84 ASN A C 1
ATOM 649 O O . ASN A 1 84 ? -9.688 -16.719 5.434 1 98.38 84 ASN A O 1
ATOM 653 N N . LEU A 1 85 ? -10.312 -15.945 3.467 1 98.38 85 LEU A N 1
ATOM 654 C CA . LEU A 1 85 ? -11.234 -14.93 3.971 1 98.38 85 LEU A CA 1
ATOM 655 C C . LEU A 1 85 ? -12.648 -15.18 3.453 1 98.38 85 LEU A C 1
ATOM 657 O O . LEU A 1 85 ? -12.898 -15.094 2.248 1 98.38 85 LEU A O 1
ATOM 661 N N . THR A 1 86 ? -13.57 -15.414 4.348 1 98 86 THR A N 1
ATOM 662 C CA . THR A 1 86 ? -14.922 -15.75 3.918 1 98 86 THR A CA 1
ATOM 663 C C . THR A 1 86 ? -15.734 -14.492 3.643 1 98 86 THR A C 1
ATOM 665 O O . THR A 1 86 ? -15.906 -13.648 4.527 1 98 86 THR A O 1
ATOM 668 N N . LEU A 1 87 ? -16.219 -14.367 2.48 1 97.31 87 LEU A N 1
ATOM 669 C CA . LEU A 1 87 ? -16.969 -13.195 2.047 1 97.31 87 LEU A CA 1
ATOM 670 C C . LEU A 1 87 ? -18.469 -13.445 2.164 1 97.31 87 LEU A C 1
ATOM 672 O O . LEU A 1 87 ? -19.234 -12.508 2.424 1 97.31 87 LEU A O 1
ATOM 676 N N . HIS A 1 88 ? -18.844 -14.617 1.86 1 97.12 88 HIS A N 1
ATOM 677 C CA . HIS A 1 88 ? -20.234 -15.062 1.931 1 97.12 88 HIS A CA 1
ATOM 678 C C . HIS A 1 88 ? -20.312 -16.516 2.391 1 97.12 88 HIS A C 1
ATOM 680 O O . HIS A 1 88 ? -19.375 -17.297 2.191 1 97.12 88 HIS A O 1
ATOM 686 N N . GLY A 1 89 ? -21.438 -16.828 3.045 1 97.25 89 GLY A N 1
ATOM 687 C CA . GLY A 1 89 ? -21.641 -18.203 3.496 1 97.25 89 GLY A CA 1
ATOM 688 C C . GLY A 1 89 ? -20.797 -18.562 4.703 1 97.25 89 GLY A C 1
ATOM 689 O O . GLY A 1 89 ? -20.562 -17.719 5.574 1 97.25 89 GLY A O 1
ATOM 690 N N . ARG A 1 90 ? -20.594 -19.922 4.746 1 97.25 90 ARG A N 1
ATOM 691 C CA . ARG A 1 90 ? -19.891 -20.438 5.918 1 97.25 90 ARG A CA 1
ATOM 692 C C . ARG A 1 90 ? -18.938 -21.562 5.531 1 97.25 90 ARG A C 1
ATOM 694 O O . ARG A 1 90 ? -19.219 -22.328 4.602 1 97.25 90 ARG A O 1
ATOM 701 N N . THR A 1 91 ? -17.875 -21.609 6.277 1 97.5 91 THR A N 1
ATOM 702 C CA . THR A 1 91 ? -16.969 -22.75 6.145 1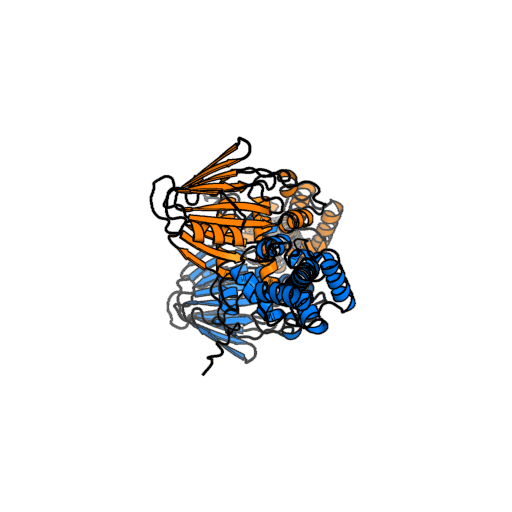 97.5 91 THR A CA 1
ATOM 703 C C . THR A 1 91 ? -16.562 -23.281 7.516 1 97.5 91 THR A C 1
ATOM 705 O O . THR A 1 91 ? -16.625 -22.562 8.516 1 97.5 91 THR A O 1
ATOM 708 N N . MET A 1 92 ? -16.281 -24.516 7.574 1 97.62 92 MET A N 1
ATOM 709 C CA . MET A 1 92 ? -15.719 -25.188 8.742 1 97.62 92 MET A CA 1
ATOM 710 C C . MET A 1 92 ? -14.383 -25.844 8.398 1 97.62 92 MET A C 1
ATOM 712 O O . MET A 1 92 ? -14.289 -26.578 7.418 1 97.62 92 MET A O 1
ATOM 716 N N . VAL A 1 93 ? -13.391 -25.594 9.266 1 98 93 VAL A N 1
ATOM 717 C CA . VAL A 1 93 ? -12.062 -26.094 8.938 1 98 93 VAL A CA 1
ATOM 718 C C . VAL A 1 93 ? -11.508 -26.891 10.117 1 98 93 VAL A C 1
ATOM 720 O O . VAL A 1 93 ? -11.891 -26.656 11.266 1 98 93 VAL A O 1
ATOM 723 N N . THR A 1 94 ? -10.695 -27.844 9.805 1 97.56 94 THR A N 1
ATOM 724 C CA . THR A 1 94 ? -9.945 -28.609 10.797 1 97.56 94 THR A CA 1
ATOM 725 C C . THR A 1 94 ? -8.492 -28.781 10.359 1 97.56 94 THR A C 1
ATOM 727 O O . THR A 1 94 ? -8.211 -29.078 9.195 1 97.56 94 THR A O 1
ATOM 730 N N . GLN A 1 95 ? -7.602 -28.547 11.242 1 97.06 95 GLN A N 1
ATOM 731 C CA . GLN A 1 95 ? -6.188 -28.844 11.039 1 97.06 95 GLN A CA 1
ATOM 732 C C . GLN A 1 95 ? -5.512 -29.25 12.344 1 97.06 95 GLN A C 1
ATOM 734 O O . GLN A 1 95 ? -5.551 -28.5 13.328 1 97.06 95 GLN A O 1
ATOM 739 N N . LYS A 1 96 ? -4.875 -30.344 12.32 1 94.06 96 LYS A N 1
ATOM 740 C CA . LYS A 1 96 ? -4.145 -30.875 13.469 1 94.06 96 LYS A CA 1
ATOM 741 C C . LYS A 1 96 ? -4.977 -30.781 14.742 1 94.06 96 LYS A C 1
ATOM 743 O O . LYS A 1 96 ? -4.512 -30.266 15.758 1 94.06 96 LYS A O 1
ATOM 748 N N . GLY A 1 97 ? -6.105 -31.156 14.648 1 93.19 97 GLY A N 1
ATOM 749 C CA . GLY A 1 97 ? -6.973 -31.234 15.812 1 93.19 97 GLY A CA 1
ATOM 750 C C . GLY A 1 97 ? -7.641 -29.922 16.156 1 93.19 97 GLY A C 1
ATOM 751 O O . GLY A 1 97 ? -8.547 -29.875 16.984 1 93.19 97 GLY A O 1
ATOM 752 N N . ARG A 1 98 ? -7.227 -28.844 15.602 1 95.69 98 ARG A N 1
ATOM 753 C CA . ARG A 1 98 ? -7.855 -27.547 15.797 1 95.69 98 ARG A CA 1
ATOM 754 C C . ARG A 1 98 ? -8.992 -27.328 14.805 1 95.69 98 ARG A C 1
ATOM 756 O O . ARG A 1 98 ? -8.938 -27.812 13.672 1 95.69 98 ARG A O 1
ATOM 763 N N . ARG A 1 99 ? -10.008 -26.609 15.344 1 97.12 99 ARG A N 1
ATOM 764 C CA . ARG A 1 99 ? -11.172 -26.328 14.508 1 97.12 99 ARG A CA 1
ATOM 765 C C . ARG A 1 99 ? -11.508 -24.844 14.508 1 97.12 99 ARG A C 1
ATOM 767 O O . ARG A 1 99 ? -11.234 -24.141 15.484 1 97.12 99 ARG A O 1
ATOM 774 N N . ALA A 1 100 ? -12.023 -24.422 13.406 1 97.19 100 ALA A N 1
ATOM 775 C CA . ALA A 1 100 ? -12.508 -23.047 13.281 1 97.19 100 ALA A CA 1
ATOM 776 C C . ALA A 1 100 ? -13.648 -22.953 12.273 1 97.19 100 ALA A C 1
ATOM 778 O O . ALA A 1 100 ? -13.695 -23.719 11.305 1 97.19 100 ALA A O 1
ATOM 779 N N . ALA A 1 101 ? -14.539 -22.125 12.609 1 97.12 101 ALA A N 1
ATOM 780 C CA . ALA A 1 101 ? -15.617 -21.781 11.688 1 97.12 101 ALA A CA 1
ATOM 781 C C . ALA A 1 101 ? -15.484 -20.344 11.203 1 97.12 101 ALA A C 1
ATOM 783 O O . ALA A 1 101 ? -15.109 -19.453 11.977 1 97.12 101 ALA A O 1
ATOM 784 N N . THR A 1 102 ? -15.742 -20.172 9.891 1 95.88 102 THR A N 1
ATOM 785 C CA . THR A 1 102 ? -15.711 -18.812 9.352 1 95.88 102 THR A CA 1
ATOM 786 C C . THR A 1 102 ? -17.062 -18.438 8.758 1 95.88 102 THR A C 1
ATOM 788 O O . THR A 1 102 ? -17.703 -19.25 8.094 1 95.88 102 THR A O 1
ATOM 791 N N . ASP A 1 103 ? -17.5 -17.203 9.094 1 95.25 103 ASP A N 1
ATOM 792 C CA . ASP A 1 103 ? -18.75 -16.641 8.57 1 95.25 103 ASP A CA 1
ATOM 793 C C . ASP A 1 103 ? -18.469 -15.438 7.684 1 95.25 103 ASP A C 1
ATOM 795 O O . ASP A 1 103 ? -17.406 -14.82 7.77 1 95.25 103 ASP A O 1
ATOM 799 N N . ALA A 1 104 ? -19.531 -15.102 6.906 1 93.19 104 ALA A N 1
ATOM 800 C CA . ALA A 1 104 ? -19.438 -14.031 5.922 1 93.19 104 ALA A CA 1
ATOM 801 C C . ALA A 1 104 ? -18.953 -12.727 6.562 1 93.19 104 ALA A C 1
ATOM 803 O O . ALA A 1 104 ? -19.625 -12.172 7.43 1 93.19 104 ALA A O 1
ATOM 804 N N . GLY A 1 105 ? -17.828 -12.344 6.121 1 89.75 105 GLY A N 1
ATOM 805 C CA . GLY A 1 105 ? -17.281 -11.062 6.539 1 89.75 105 GLY A CA 1
ATOM 806 C C . GLY A 1 105 ? -16.828 -11.047 7.984 1 89.75 105 GLY A C 1
ATOM 807 O O . GLY A 1 105 ? -16.422 -10.008 8.5 1 89.75 105 GLY A O 1
ATOM 808 N N . ARG A 1 106 ? -16.719 -12.164 8.633 1 93.12 106 ARG A N 1
ATOM 809 C CA . ARG A 1 106 ? -16.484 -12.141 10.078 1 93.12 106 ARG A CA 1
ATOM 810 C C . ARG A 1 106 ? -15.305 -13.016 10.461 1 93.12 106 ARG A C 1
ATOM 812 O O . ARG A 1 106 ? -14.766 -12.891 11.562 1 93.12 106 ARG A O 1
ATOM 819 N N . GLY A 1 107 ? -14.938 -13.812 9.516 1 95.5 107 GLY A N 1
ATOM 820 C CA . GLY A 1 107 ? -13.867 -14.711 9.922 1 95.5 107 GLY A CA 1
ATOM 821 C C . GLY A 1 107 ? -12.961 -15.109 8.773 1 95.5 107 GLY A C 1
ATOM 822 O O . GLY A 1 107 ? -13.375 -15.094 7.609 1 95.5 107 GLY A O 1
ATOM 823 N N . GLY A 1 108 ? -11.68 -15.383 9.164 1 97.69 108 GLY A N 1
ATOM 824 C CA . GLY A 1 108 ? -10.688 -15.961 8.273 1 97.69 108 GLY A CA 1
ATOM 825 C C . GLY A 1 108 ? -9.898 -17.094 8.922 1 97.69 108 GLY A C 1
ATOM 826 O O . GLY A 1 108 ? -10.039 -17.344 10.117 1 97.69 108 GLY A O 1
ATOM 827 N N . VAL A 1 109 ? -9.242 -17.859 8.102 1 98.31 109 VAL A N 1
ATOM 828 C CA . VAL A 1 109 ? -8.406 -18.953 8.586 1 98.31 109 VAL A CA 1
ATOM 829 C C . VAL A 1 109 ? -7.02 -18.859 7.945 1 98.31 109 VAL A C 1
ATOM 831 O O . VAL A 1 109 ? -6.883 -18.406 6.809 1 98.31 109 VAL A O 1
ATOM 834 N N . MET A 1 110 ? -6.039 -19.188 8.719 1 98.31 110 MET A N 1
ATOM 835 C CA . MET A 1 110 ? -4.664 -19.344 8.25 1 98.31 110 MET A CA 1
ATOM 836 C C . MET A 1 110 ? -4.152 -20.766 8.508 1 98.31 110 MET A C 1
ATOM 838 O O . MET A 1 110 ? -4.066 -21.188 9.664 1 98.31 110 MET A O 1
ATOM 842 N N . PHE A 1 111 ? -3.75 -21.406 7.422 1 97.25 111 PHE A N 1
ATOM 843 C CA . PHE A 1 111 ? -3.309 -22.797 7.547 1 97.25 111 PHE A CA 1
ATOM 844 C C . PHE A 1 111 ? -1.789 -22.875 7.633 1 97.25 111 PHE A C 1
ATOM 846 O O . PHE A 1 111 ? -1.083 -22.141 6.945 1 97.25 111 PHE A O 1
ATOM 853 N N . SER A 1 112 ? -1.383 -23.828 8.445 1 93.62 112 SER A N 1
ATOM 854 C CA . SER A 1 112 ? 0.036 -24.156 8.516 1 93.62 112 SER A CA 1
ATOM 855 C C . SER A 1 112 ? 0.478 -24.953 7.297 1 93.62 112 SER A C 1
ATOM 857 O O . SER A 1 112 ? -0.265 -25.812 6.805 1 93.62 112 SER A O 1
ATOM 859 N N . PRO A 1 113 ? 1.688 -24.703 6.84 1 94.06 113 PRO A N 1
ATOM 860 C CA . PRO A 1 113 ? 2.168 -25.406 5.652 1 94.06 113 PRO A CA 1
ATOM 861 C C . PRO A 1 113 ? 2.453 -26.875 5.918 1 94.06 113 PRO A C 1
ATOM 863 O O . PRO A 1 113 ? 2.484 -27.688 4.984 1 94.06 113 PRO A O 1
ATOM 866 N N . THR A 1 114 ? 2.605 -27.281 7.09 1 91.81 114 THR A N 1
ATOM 867 C CA . THR A 1 114 ? 3.213 -28.578 7.383 1 91.81 114 THR A CA 1
ATOM 868 C C . THR A 1 114 ? 2.141 -29.641 7.625 1 91.81 114 THR A C 1
ATOM 870 O O . THR A 1 114 ? 2.436 -30.828 7.645 1 91.81 114 THR A O 1
ATOM 873 N N . ASP A 1 115 ? 0.924 -29.219 7.82 1 94.75 115 ASP A N 1
ATOM 874 C CA . ASP A 1 115 ? -0.125 -30.172 8.195 1 94.75 115 ASP A CA 1
ATOM 875 C C . ASP A 1 115 ? -1.265 -30.156 7.18 1 94.75 115 ASP A C 1
ATOM 877 O O . ASP A 1 115 ? -1.634 -29.094 6.668 1 94.75 115 ASP A O 1
ATOM 881 N N . PRO A 1 116 ? -1.755 -31.359 6.938 1 96.38 116 PRO A N 1
ATOM 882 C CA . PRO A 1 116 ? -2.961 -31.375 6.105 1 96.38 116 PRO A CA 1
ATOM 883 C C . PRO A 1 116 ? -4.156 -30.703 6.785 1 96.38 116 PRO A C 1
ATOM 885 O O . PRO A 1 116 ? -4.16 -30.531 8.008 1 96.38 116 PRO A O 1
ATOM 888 N N . PHE A 1 117 ? -5.156 -30.328 6.023 1 96.69 117 PHE A N 1
ATOM 889 C CA . PHE A 1 117 ? -6.352 -29.719 6.602 1 96.69 117 PHE A CA 1
ATOM 890 C C . PHE A 1 117 ? -7.586 -30.047 5.773 1 96.69 117 PHE A C 1
ATOM 892 O O . PHE A 1 117 ? -7.473 -30.484 4.629 1 96.69 117 PHE A O 1
ATOM 899 N N . THR A 1 118 ? -8.703 -29.953 6.438 1 97.12 118 THR A N 1
ATOM 900 C CA . THR A 1 118 ? -10 -30.141 5.789 1 97.12 118 THR A CA 1
ATOM 901 C C . THR A 1 118 ? -10.836 -28.875 5.855 1 97.12 118 THR A C 1
ATOM 903 O O . THR A 1 118 ? -10.812 -28.156 6.859 1 97.12 118 THR A O 1
ATOM 906 N N . VAL A 1 119 ? -11.555 -28.609 4.793 1 97.56 119 VAL A N 1
ATOM 907 C CA . VAL A 1 119 ? -12.469 -27.484 4.742 1 97.56 119 VAL A CA 1
ATOM 908 C C . VAL A 1 119 ? -13.828 -27.938 4.215 1 97.56 119 VAL A C 1
ATOM 910 O O . VAL A 1 119 ? -13.906 -28.547 3.148 1 97.56 119 VAL A O 1
ATOM 913 N N . ARG A 1 120 ? -14.828 -27.625 4.887 1 97.25 120 ARG A N 1
ATOM 914 C CA . ARG A 1 120 ? -16.188 -27.828 4.414 1 97.25 120 ARG A CA 1
ATOM 915 C C . ARG A 1 120 ? -16.844 -26.5 4.027 1 97.25 120 ARG A C 1
AT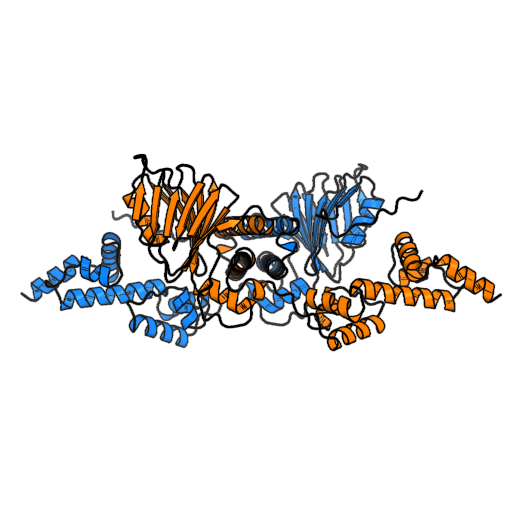OM 917 O O . ARG A 1 120 ? -16.797 -25.531 4.797 1 97.25 120 ARG A O 1
ATOM 924 N N . TRP A 1 121 ? -17.406 -26.5 2.859 1 96.81 121 TRP A N 1
ATOM 925 C CA . TRP A 1 121 ? -18.016 -25.297 2.299 1 96.81 121 TRP A CA 1
ATOM 926 C C . TRP A 1 121 ? -19.531 -25.438 2.27 1 96.81 121 TRP A C 1
ATOM 928 O O . TRP A 1 121 ? -20.062 -26.422 1.772 1 96.81 121 TRP A O 1
ATOM 938 N N . SER A 1 122 ? -20.25 -24.406 2.807 1 96.06 122 SER A N 1
ATOM 939 C CA . SER A 1 122 ? -21.672 -24.297 2.482 1 96.06 122 SER A CA 1
ATOM 940 C C . SER A 1 122 ? -21.875 -23.953 1.01 1 96.06 122 SER A C 1
ATOM 942 O O . SER A 1 122 ? -20.969 -23.422 0.356 1 96.06 122 SER A O 1
ATOM 944 N N . PRO A 1 123 ? -22.984 -24.25 0.438 1 95.06 123 PRO A N 1
ATOM 945 C CA . PRO A 1 123 ? -23.203 -24.031 -0.994 1 95.06 123 PRO A CA 1
ATOM 946 C C . PRO A 1 123 ? -23.031 -22.562 -1.405 1 95.06 123 PRO A C 1
ATOM 948 O O . PRO A 1 123 ? -22.625 -22.281 -2.533 1 95.06 123 PRO A O 1
ATOM 951 N N . GLU A 1 124 ? -23.328 -21.594 -0.564 1 95.12 124 GLU A N 1
ATOM 952 C CA . GLU A 1 124 ? -23.297 -20.172 -0.911 1 95.12 124 GLU A CA 1
ATOM 953 C C . GLU A 1 124 ? -21.969 -19.547 -0.558 1 95.12 124 GLU A C 1
ATOM 955 O O . GLU A 1 124 ? -21.797 -18.328 -0.684 1 95.12 124 GLU A O 1
ATOM 960 N N . ALA A 1 125 ? -21.047 -20.375 -0.116 1 97.06 125 ALA A N 1
ATOM 961 C CA . ALA A 1 125 ? -19.797 -19.828 0.404 1 97.06 125 ALA A CA 1
ATOM 962 C C . ALA A 1 125 ? -18.953 -19.234 -0.72 1 97.06 125 ALA A C 1
ATOM 964 O O . ALA A 1 125 ? -18.875 -19.797 -1.813 1 97.06 125 ALA A O 1
ATOM 965 N N . VAL A 1 126 ? -18.438 -18.047 -0.502 1 97.75 126 VAL A N 1
ATOM 966 C CA . VAL A 1 126 ? -17.469 -17.344 -1.339 1 97.75 126 VAL A CA 1
ATOM 967 C C . VAL A 1 126 ? -16.266 -16.938 -0.499 1 97.75 126 VAL A C 1
ATOM 969 O O . VAL A 1 126 ? -16.406 -16.375 0.594 1 97.75 126 VAL A O 1
ATOM 972 N N . GLN A 1 127 ? -15.039 -17.266 -1.008 1 97.81 127 GLN A N 1
ATOM 973 C CA . GLN A 1 127 ? -13.852 -16.906 -0.24 1 97.81 127 GLN A CA 1
ATOM 974 C C . GLN A 1 127 ? -12.781 -16.281 -1.14 1 97.81 127 GLN A C 1
ATOM 976 O O . GLN A 1 127 ? -12.688 -16.625 -2.322 1 97.81 127 GLN A O 1
ATOM 981 N N . TYR A 1 128 ? -12.094 -15.32 -0.543 1 98 128 TYR A N 1
ATOM 982 C CA . TYR A 1 128 ? -10.734 -15.141 -1.036 1 98 128 TYR A CA 1
ATOM 983 C C . TYR A 1 128 ? -9.82 -16.266 -0.542 1 98 128 TYR A C 1
ATOM 985 O O . TYR A 1 128 ? -9.703 -16.484 0.665 1 98 128 TYR A O 1
ATOM 993 N N . ALA A 1 129 ? -9.25 -17 -1.437 1 98 129 ALA A N 1
ATOM 994 C CA . ALA A 1 129 ? -8.219 -18 -1.152 1 98 129 ALA A CA 1
ATOM 995 C C . ALA A 1 129 ? -6.836 -17.484 -1.517 1 98 129 ALA A C 1
ATOM 997 O O . ALA A 1 129 ? -6.523 -17.297 -2.697 1 98 129 ALA A O 1
ATOM 998 N N . VAL A 1 130 ? -6.004 -17.328 -0.486 1 98.25 130 VAL A N 1
ATOM 999 C CA . VAL A 1 130 ? -4.727 -16.656 -0.7 1 98.25 130 VAL A CA 1
ATOM 1000 C C . VAL A 1 130 ? -3.578 -17.625 -0.416 1 98.25 130 VAL A C 1
ATOM 1002 O O . VAL A 1 130 ? -3.428 -18.109 0.709 1 98.25 130 VAL A O 1
ATOM 1005 N N . LYS A 1 131 ? -2.846 -17.891 -1.422 1 97.12 131 LYS A N 1
ATOM 1006 C CA . LYS A 1 131 ? -1.619 -18.672 -1.299 1 97.12 131 LYS A CA 1
ATOM 1007 C C . LYS A 1 131 ? -0.411 -17.766 -1.077 1 97.12 131 LYS A C 1
ATOM 1009 O O . LYS A 1 131 ? -0.194 -16.828 -1.832 1 97.12 131 LYS A O 1
ATOM 1014 N N . LEU A 1 132 ? 0.348 -18.078 -0.039 1 97.06 132 LEU A N 1
ATOM 1015 C CA . LEU A 1 132 ? 1.476 -17.25 0.376 1 97.06 132 LEU A CA 1
ATOM 1016 C C . LEU A 1 132 ? 2.762 -18.062 0.427 1 97.06 132 LEU A C 1
ATOM 1018 O O . LEU A 1 132 ? 3.029 -18.75 1.418 1 97.06 132 LEU A O 1
ATOM 1022 N N . PRO A 1 133 ? 3.596 -17.922 -0.581 1 92.25 133 PRO A N 1
ATOM 1023 C CA . PRO A 1 133 ? 4.879 -18.625 -0.489 1 92.25 133 PRO A CA 1
ATOM 1024 C C . PRO A 1 133 ? 5.637 -18.297 0.795 1 92.25 133 PRO A C 1
ATOM 1026 O O . PRO A 1 133 ? 5.637 -17.156 1.242 1 92.25 133 PRO A O 1
ATOM 1029 N N . ARG A 1 134 ? 6.262 -19.344 1.375 1 92.31 134 ARG A N 1
ATOM 1030 C CA . ARG A 1 134 ? 7.008 -19.156 2.615 1 92.31 134 ARG A CA 1
ATOM 1031 C C . ARG A 1 134 ? 8.078 -18.078 2.453 1 92.31 134 ARG A C 1
ATOM 1033 O O . ARG A 1 134 ? 8.25 -17.234 3.334 1 92.31 134 ARG A O 1
ATOM 1040 N N . ARG A 1 135 ? 8.719 -18.125 1.396 1 85.69 135 ARG A N 1
ATOM 1041 C CA . ARG A 1 135 ? 9.781 -17.156 1.137 1 85.69 135 ARG A CA 1
ATOM 1042 C C . ARG A 1 135 ? 9.25 -15.727 1.208 1 85.69 135 ARG A C 1
ATOM 1044 O O . ARG A 1 135 ? 9.922 -14.836 1.724 1 85.69 135 ARG A O 1
ATOM 1051 N N . SER A 1 136 ? 8.047 -15.5 0.674 1 91.56 136 SER A N 1
ATOM 1052 C CA . SER A 1 136 ? 7.453 -14.172 0.637 1 91.56 136 SER A CA 1
ATOM 1053 C C . SER A 1 136 ? 7.051 -13.703 2.033 1 91.56 136 SER A C 1
ATOM 1055 O O . SER A 1 136 ? 7.422 -12.609 2.459 1 91.56 136 SER A O 1
ATOM 1057 N N . LEU A 1 137 ? 6.309 -14.531 2.742 1 96.19 137 LEU A N 1
ATOM 1058 C CA . LEU A 1 137 ? 5.781 -14.141 4.047 1 96.19 137 LEU A CA 1
ATOM 1059 C C . LEU A 1 137 ? 6.895 -14.102 5.09 1 96.19 137 LEU A C 1
ATOM 1061 O O . LEU A 1 137 ? 6.977 -13.156 5.879 1 96.19 137 LEU A O 1
ATOM 1065 N N . GLU A 1 138 ? 7.766 -15.117 5.086 1 92.88 138 GLU A N 1
ATOM 1066 C CA . GLU A 1 138 ? 8.875 -15.172 6.039 1 92.88 138 GLU A CA 1
ATOM 1067 C C . GLU A 1 138 ? 9.922 -14.117 5.723 1 92.88 138 GLU A C 1
ATOM 1069 O O . GLU A 1 138 ? 10.547 -13.562 6.633 1 92.88 138 GLU A O 1
ATOM 1074 N N . GLY A 1 139 ? 10.109 -13.883 4.457 1 87.81 139 GLY A N 1
ATOM 1075 C CA . GLY A 1 139 ? 10.984 -12.789 4.078 1 87.81 139 GLY A CA 1
ATOM 1076 C C . GLY A 1 139 ? 10.484 -11.438 4.555 1 87.81 139 GLY A C 1
ATOM 1077 O O . GLY A 1 139 ? 11.258 -10.625 5.059 1 87.81 139 GLY A O 1
ATOM 1078 N N . GLN A 1 140 ? 9.219 -11.195 4.336 1 92.44 140 GLN A N 1
ATOM 1079 C CA . GLN A 1 140 ? 8.609 -9.969 4.828 1 92.44 140 GLN A CA 1
ATOM 1080 C C . GLN A 1 140 ? 8.766 -9.836 6.34 1 92.44 140 GLN A C 1
ATOM 1082 O O . GLN A 1 140 ? 9.102 -8.766 6.844 1 92.44 140 GLN A O 1
ATOM 1087 N N . LEU A 1 141 ? 8.508 -10.906 7.043 1 92.38 141 LEU A N 1
ATOM 1088 C CA . LEU A 1 141 ? 8.68 -10.922 8.492 1 92.38 141 LEU A CA 1
ATOM 1089 C C . LEU A 1 141 ? 10.117 -10.578 8.875 1 92.38 141 LEU A C 1
ATOM 1091 O O . LEU A 1 141 ? 10.352 -9.766 9.766 1 92.38 141 LEU A O 1
ATOM 1095 N N . SER A 1 142 ? 11.023 -11.25 8.219 1 87.94 142 SER A N 1
ATOM 1096 C CA . SER A 1 142 ? 12.438 -11.023 8.492 1 87.94 142 SER A CA 1
ATOM 1097 C C . SER A 1 142 ? 12.797 -9.547 8.352 1 87.94 142 SER A C 1
ATOM 1099 O O . SER A 1 142 ? 13.523 -9 9.18 1 87.94 142 SER A O 1
ATOM 1101 N N . ARG A 1 143 ? 12.312 -8.891 7.336 1 81.06 143 ARG A N 1
ATOM 1102 C CA . ARG A 1 143 ? 12.57 -7.473 7.102 1 81.06 143 ARG A CA 1
ATOM 1103 C C . ARG A 1 143 ? 11.969 -6.617 8.211 1 81.06 143 ARG A C 1
ATOM 1105 O O . ARG A 1 143 ? 12.594 -5.652 8.672 1 81.06 143 ARG A O 1
ATOM 1112 N N . LEU A 1 144 ? 10.812 -6.992 8.664 1 82.38 144 LEU A N 1
ATOM 1113 C CA . LEU A 1 144 ? 10.102 -6.195 9.656 1 82.38 144 LEU A CA 1
ATOM 1114 C C . LEU A 1 144 ? 10.789 -6.277 11.016 1 82.38 144 LEU A C 1
ATOM 1116 O O . LEU A 1 144 ? 10.852 -5.285 11.75 1 82.38 144 LEU A O 1
ATOM 1120 N N . ILE A 1 145 ? 11.281 -7.461 11.312 1 81.75 145 ILE A N 1
ATOM 1121 C CA . ILE A 1 145 ? 11.82 -7.637 12.656 1 81.75 145 ILE A CA 1
ATOM 1122 C C . ILE A 1 145 ? 13.344 -7.555 12.609 1 81.75 145 ILE A C 1
ATOM 1124 O O . ILE A 1 145 ? 14 -7.637 13.648 1 81.75 145 ILE A O 1
ATOM 1128 N N . ASN A 1 146 ? 13.906 -7.461 11.312 1 77.31 146 ASN A N 1
ATOM 1129 C CA . ASN A 1 146 ? 15.336 -7.324 11.07 1 77.31 146 ASN A CA 1
ATOM 1130 C C . ASN A 1 146 ? 16.125 -8.492 11.664 1 77.31 146 ASN A C 1
ATOM 1132 O O . ASN A 1 146 ? 17.125 -8.281 12.344 1 77.31 146 ASN A O 1
ATOM 1136 N N . GLN A 1 147 ? 15.586 -9.633 11.617 1 74.06 147 GLN A N 1
ATOM 1137 C CA . GLN A 1 147 ? 16.188 -10.898 12.031 1 74.06 147 GLN A CA 1
ATOM 1138 C C . GLN A 1 147 ? 15.797 -12.031 11.094 1 74.06 147 GLN A C 1
ATOM 1140 O O . GLN A 1 147 ? 14.719 -12 10.492 1 74.06 147 GLN A O 1
ATOM 1145 N N . PRO A 1 148 ? 16.672 -12.984 10.953 1 78.94 148 PRO A N 1
ATOM 1146 C CA . PRO A 1 148 ? 16.281 -14.133 10.141 1 78.94 148 PRO A CA 1
ATOM 1147 C C . PRO A 1 148 ? 15.164 -14.953 10.766 1 78.94 148 PRO A C 1
ATOM 1149 O O . PRO A 1 148 ? 15.078 -15.055 11.992 1 78.94 148 PRO A O 1
ATOM 1152 N N . VAL A 1 149 ? 14.336 -15.43 9.938 1 84.38 149 VAL A N 1
ATOM 1153 C CA . VAL A 1 149 ? 13.273 -16.328 10.359 1 84.38 149 VAL A CA 1
ATOM 1154 C C . VAL A 1 149 ? 13.68 -17.781 10.094 1 84.38 149 VAL A C 1
ATOM 1156 O O . VAL A 1 149 ? 13.734 -18.219 8.945 1 84.38 149 VAL A O 1
ATOM 1159 N N . GLU A 1 150 ? 13.922 -18.469 11.086 1 81.44 150 GLU A N 1
ATOM 1160 C CA . GLU A 1 150 ? 14.516 -19.797 10.961 1 81.44 150 GLU A CA 1
ATOM 1161 C C . GLU A 1 150 ? 13.445 -20.891 10.969 1 81.44 150 GLU A C 1
ATOM 1163 O O . GLU A 1 150 ? 13.664 -21.984 10.445 1 81.44 150 GLU A O 1
ATOM 1168 N N . GLN A 1 151 ? 12.422 -20.656 11.672 1 87.25 151 GLN A N 1
ATOM 1169 C CA . GLN A 1 151 ? 11.32 -21.609 11.766 1 87.25 151 GLN A CA 1
ATOM 1170 C C . GLN A 1 151 ? 10.055 -21.062 11.117 1 87.25 151 GLN A C 1
ATOM 1172 O O . GLN A 1 151 ? 9.828 -19.859 11.117 1 87.25 151 GLN A O 1
ATOM 1177 N N . PRO A 1 152 ? 9.305 -21.984 10.602 1 92.75 152 PRO A N 1
ATOM 1178 C CA . PRO A 1 152 ? 8.039 -21.516 10.039 1 92.75 152 PRO A CA 1
ATOM 1179 C C . PRO A 1 152 ? 7.188 -20.75 11.047 1 92.75 152 PRO A C 1
ATOM 1181 O O . PRO A 1 152 ? 7.188 -21.078 12.234 1 92.75 152 PRO A O 1
ATOM 1184 N N . ILE A 1 153 ? 6.5 -19.766 10.547 1 97 153 ILE A N 1
ATOM 1185 C CA . ILE A 1 153 ? 5.617 -18.969 11.391 1 97 153 ILE A CA 1
ATOM 1186 C C . ILE A 1 153 ? 4.422 -19.812 11.828 1 97 153 ILE A C 1
ATOM 1188 O O . ILE A 1 153 ? 3.801 -20.484 11.008 1 97 153 ILE A O 1
ATOM 1192 N N . ARG A 1 154 ? 4.145 -19.844 13.062 1 96.94 154 ARG A N 1
ATOM 1193 C CA . ARG A 1 154 ? 2.961 -20.531 13.57 1 96.94 154 ARG A CA 1
ATOM 1194 C C . ARG A 1 154 ? 1.817 -19.547 13.805 1 96.94 154 ARG A C 1
ATOM 1196 O O . ARG A 1 154 ? 1.878 -18.719 14.711 1 96.94 154 ARG A O 1
ATOM 1203 N N . PHE A 1 155 ? 0.791 -19.719 13.07 1 97.56 155 PHE A N 1
ATOM 1204 C CA . PHE A 1 155 ? -0.365 -18.844 13.172 1 97.56 155 PHE A CA 1
ATOM 1205 C C . PHE A 1 155 ? -1.488 -19.5 13.961 1 97.56 155 PHE A C 1
ATOM 1207 O O . PHE A 1 155 ? -1.582 -20.734 14 1 97.56 155 PHE A O 1
ATOM 1214 N N . ASP A 1 156 ? -2.279 -18.578 14.555 1 96.75 156 ASP A N 1
ATOM 1215 C CA . ASP A 1 156 ? -3.596 -19.078 14.945 1 96.75 156 ASP A CA 1
ATOM 1216 C C . ASP A 1 156 ? -4.398 -19.516 13.727 1 96.75 156 ASP A C 1
ATOM 1218 O O . ASP A 1 156 ? -4.328 -18.891 12.664 1 96.75 156 ASP A O 1
ATOM 1222 N N . LEU A 1 157 ? -5.172 -20.594 13.938 1 97.5 157 LEU A N 1
ATOM 1223 C CA . LEU A 1 157 ? -5.945 -21.125 12.82 1 97.5 157 LEU A CA 1
ATOM 1224 C C . LEU A 1 157 ? -7.039 -20.141 12.398 1 97.5 157 LEU A C 1
ATOM 1226 O O . LEU A 1 157 ? -7.039 -19.656 11.273 1 97.5 157 LEU A O 1
ATOM 1230 N N . GLY A 1 158 ? -7.98 -19.875 13.352 1 97.38 158 GLY A N 1
ATOM 1231 C CA . GLY A 1 158 ? -9.031 -18.906 13.078 1 97.38 158 GLY A CA 1
ATOM 1232 C C . GLY A 1 158 ? -8.703 -17.516 13.594 1 97.38 158 GLY A C 1
ATOM 1233 O O . GLY A 1 158 ? -8 -17.359 14.594 1 97.38 158 GLY A O 1
ATOM 1234 N N . PHE A 1 159 ? -9.203 -16.469 12.844 1 97.06 159 PHE A N 1
ATOM 1235 C CA . PHE A 1 159 ? -9.039 -15.102 13.32 1 97.06 159 PHE A CA 1
ATOM 1236 C C . PHE A 1 159 ? -10.258 -14.258 12.969 1 97.06 159 PHE A C 1
ATOM 1238 O O . PHE A 1 159 ? -11.016 -14.602 12.062 1 97.06 159 PHE A O 1
ATOM 1245 N N . ASP A 1 160 ? -10.383 -13.203 13.703 1 96.56 160 ASP A N 1
ATOM 1246 C CA . ASP A 1 160 ? -11.586 -12.367 13.672 1 96.56 160 ASP A CA 1
ATOM 1247 C C . ASP A 1 160 ? -11.445 -11.234 12.664 1 96.56 160 ASP A C 1
ATOM 1249 O O . ASP A 1 160 ? -10.516 -10.422 12.758 1 96.56 160 ASP A O 1
ATOM 1253 N N . LEU A 1 161 ? -12.414 -11.133 11.758 1 95.88 161 LEU A N 1
ATOM 1254 C CA . LEU A 1 161 ? -12.383 -10.078 10.742 1 95.88 161 LEU A CA 1
ATOM 1255 C C . LEU A 1 161 ? -13.266 -8.906 11.156 1 95.88 161 LEU A C 1
ATOM 1257 O O . LEU A 1 161 ? -13.32 -7.891 10.461 1 95.88 161 LEU A O 1
ATOM 1261 N N . THR A 1 162 ? -13.914 -9 12.258 1 95.06 162 THR A N 1
ATOM 1262 C CA . THR A 1 162 ? -14.828 -7.938 12.656 1 95.06 162 THR A CA 1
ATOM 1263 C C . THR A 1 162 ? -14.086 -6.84 13.414 1 95.06 162 THR A C 1
ATOM 1265 O O . THR A 1 162 ? -14.617 -5.746 13.609 1 95.06 162 THR A O 1
ATOM 1268 N N . THR A 1 163 ? -12.875 -7.121 13.875 1 93.81 163 THR A N 1
ATOM 1269 C CA . THR A 1 163 ? -12.055 -6.082 14.477 1 93.81 163 THR A CA 1
ATOM 1270 C C . THR A 1 163 ? -11.633 -5.051 13.438 1 93.81 163 THR A C 1
ATOM 1272 O O . THR A 1 163 ? -11.648 -5.332 12.234 1 93.81 163 THR A O 1
ATOM 1275 N N . PRO A 1 164 ? -11.258 -3.895 13.852 1 92.62 164 PRO A N 1
ATOM 1276 C CA . PRO A 1 164 ? -10.789 -2.902 12.883 1 92.62 164 PRO A CA 1
ATOM 1277 C C . PRO A 1 164 ? -9.602 -3.398 12.055 1 92.62 164 PRO A C 1
ATOM 1279 O O . PRO A 1 164 ? -9.547 -3.178 10.844 1 92.62 164 PRO A O 1
ATOM 1282 N N . MET A 1 165 ? -8.727 -4.117 12.664 1 92 165 MET A N 1
ATOM 1283 C CA . MET A 1 165 ? -7.582 -4.668 11.945 1 92 165 MET A CA 1
ATOM 1284 C C . MET A 1 165 ? -8.023 -5.75 10.961 1 92 165 MET A C 1
ATOM 1286 O O . MET A 1 165 ? -7.484 -5.848 9.859 1 92 165 MET A O 1
ATOM 1290 N N . GLY A 1 166 ? -8.945 -6.512 11.438 1 95.56 166 GLY A N 1
ATOM 1291 C CA . GLY A 1 166 ? -9.492 -7.523 10.547 1 95.56 166 GLY A CA 1
ATOM 1292 C C . GLY A 1 166 ? -10.172 -6.934 9.328 1 95.56 166 GLY A C 1
ATOM 1293 O O . GLY A 1 166 ? -9.961 -7.395 8.211 1 95.56 166 GLY A O 1
ATOM 1294 N N . GLN A 1 167 ? -10.961 -5.938 9.539 1 94.88 167 GLN A N 1
ATOM 1295 C CA . GLN A 1 167 ? -11.633 -5.258 8.438 1 94.88 167 GLN A CA 1
ATOM 1296 C C . GLN A 1 167 ? -10.625 -4.621 7.488 1 94.88 167 GLN A C 1
ATOM 1298 O O . GLN A 1 167 ? -10.82 -4.633 6.27 1 94.88 167 GLN A O 1
ATOM 1303 N N . ALA A 1 168 ? -9.617 -4.059 8.086 1 94.88 168 ALA A N 1
ATOM 1304 C CA . ALA A 1 168 ? -8.562 -3.455 7.273 1 94.88 168 ALA A CA 1
ATOM 1305 C C . ALA A 1 168 ? -7.875 -4.504 6.402 1 94.88 168 ALA A C 1
ATOM 1307 O O . ALA A 1 168 ? -7.555 -4.242 5.242 1 94.88 168 ALA A O 1
ATOM 1308 N N . LEU A 1 169 ? -7.637 -5.652 6.957 1 96.5 169 LEU A N 1
ATOM 1309 C CA . LEU A 1 169 ? -7.02 -6.73 6.195 1 96.5 169 LEU A CA 1
ATOM 1310 C C . LEU A 1 169 ? -7.895 -7.141 5.016 1 96.5 169 LEU A C 1
ATOM 1312 O O . LEU A 1 169 ? -7.41 -7.273 3.893 1 96.5 169 LEU A O 1
ATOM 1316 N N . LEU A 1 170 ? -9.141 -7.344 5.289 1 96.88 170 LEU A N 1
ATOM 1317 C CA . LEU A 1 170 ? -10.07 -7.703 4.223 1 96.88 170 LEU A CA 1
ATOM 1318 C C . LEU A 1 170 ? -10.102 -6.625 3.145 1 96.88 170 LEU A C 1
ATOM 1320 O O . LEU A 1 170 ? -10.086 -6.934 1.95 1 96.88 170 LEU A O 1
ATOM 1324 N N . SER A 1 171 ? -10.148 -5.375 3.572 1 95.94 171 SER A N 1
ATOM 1325 C CA . SER A 1 171 ? -10.148 -4.254 2.639 1 95.94 171 SER A CA 1
ATOM 1326 C C . SER A 1 171 ? -8.867 -4.223 1.808 1 95.94 171 SER A C 1
ATOM 1328 O O . SER A 1 171 ? -8.906 -3.932 0.611 1 95.94 171 SER A O 1
ATOM 1330 N N . ALA A 1 172 ? -7.785 -4.508 2.426 1 96.44 172 ALA A N 1
ATOM 1331 C CA . ALA A 1 172 ? -6.496 -4.492 1.739 1 96.44 172 ALA A CA 1
ATOM 1332 C C . ALA A 1 172 ? -6.43 -5.582 0.672 1 96.44 172 ALA A C 1
ATOM 1334 O O . ALA A 1 172 ? -5.969 -5.34 -0.445 1 96.44 172 ALA A O 1
ATOM 1335 N N . VAL A 1 173 ? -6.855 -6.738 1 1 97.5 173 VAL A N 1
ATOM 1336 C CA . VAL A 1 173 ? -6.852 -7.844 0.05 1 97.5 173 VAL A CA 1
ATOM 1337 C C . VAL A 1 173 ? -7.797 -7.535 -1.108 1 97.5 173 VAL A C 1
ATOM 1339 O O . VAL A 1 173 ? -7.469 -7.793 -2.27 1 97.5 173 VAL A O 1
ATOM 1342 N N . THR A 1 174 ? -8.938 -7.02 -0.8 1 96.19 174 THR A N 1
ATOM 1343 C CA . THR A 1 174 ? -9.898 -6.621 -1.825 1 96.19 174 THR A CA 1
ATOM 1344 C C . THR A 1 174 ? -9.297 -5.57 -2.754 1 96.19 174 THR A C 1
ATOM 1346 O O . THR A 1 174 ? -9.43 -5.668 -3.977 1 96.19 174 THR A O 1
ATOM 1349 N N . PHE A 1 175 ? -8.664 -4.609 -2.162 1 96.12 175 PHE A N 1
ATOM 1350 C CA . PHE A 1 175 ? -8.023 -3.549 -2.93 1 96.12 175 PHE A CA 1
ATOM 1351 C C . PHE A 1 175 ? -6.934 -4.117 -3.83 1 96.12 175 PHE A C 1
ATOM 1353 O O . PHE A 1 175 ? -6.836 -3.75 -5.004 1 96.12 175 PHE A O 1
ATOM 1360 N N . LEU A 1 176 ? -6.09 -4.965 -3.283 1 96.31 176 LEU A N 1
ATOM 1361 C CA . LEU A 1 176 ? -5.027 -5.609 -4.047 1 96.31 176 LEU A CA 1
ATOM 1362 C C . LEU A 1 176 ? -5.602 -6.336 -5.262 1 96.31 176 LEU A C 1
ATOM 1364 O O . LEU A 1 176 ? -5.109 -6.164 -6.379 1 96.31 176 LEU A O 1
ATOM 1368 N N . ARG A 1 177 ? -6.598 -7.09 -5.031 1 93.62 177 ARG A N 1
ATOM 1369 C CA . ARG A 1 177 ? -7.219 -7.844 -6.113 1 93.62 177 ARG A CA 1
ATOM 1370 C C . ARG A 1 177 ? -7.75 -6.91 -7.199 1 93.62 177 ARG A C 1
ATOM 1372 O O . ARG A 1 177 ? -7.527 -7.141 -8.391 1 93.62 177 ARG A O 1
ATOM 1379 N N . GLN A 1 178 ? -8.414 -5.906 -6.82 1 91.94 178 GLN A N 1
ATOM 1380 C CA . GLN A 1 178 ? -8.992 -4.949 -7.762 1 91.94 178 GLN A CA 1
ATOM 1381 C C . GLN A 1 178 ? -7.91 -4.289 -8.609 1 91.94 178 GLN A C 1
ATOM 1383 O O . GLN A 1 178 ? -8.031 -4.219 -9.836 1 91.94 178 GLN A O 1
ATOM 1388 N N . GLU A 1 179 ? -6.922 -3.865 -7.977 1 91.31 179 GLU A N 1
ATOM 1389 C CA . GLU A 1 179 ? -5.898 -3.084 -8.664 1 91.31 179 GLU A CA 1
ATOM 1390 C C . GLU A 1 179 ? -5.039 -3.973 -9.562 1 91.31 179 GLU A C 1
ATOM 1392 O O . GLU A 1 179 ? -4.617 -3.551 -10.641 1 91.31 179 GLU A O 1
ATOM 1397 N N . LEU A 1 180 ? -4.766 -5.113 -9.102 1 88.38 180 LEU A N 1
ATOM 1398 C CA . LEU A 1 180 ? -3.926 -5.996 -9.898 1 88.38 180 LEU A CA 1
ATOM 1399 C C . LEU A 1 180 ? -4.715 -6.582 -11.07 1 88.38 180 LEU A C 1
ATOM 1401 O O . LEU A 1 180 ? -4.129 -7.125 -12.008 1 88.38 180 LEU A O 1
ATOM 1405 N N . SER A 1 181 ? -6.016 -6.453 -10.992 1 86.81 181 SER A N 1
ATOM 1406 C CA . SER A 1 181 ? -6.859 -6.949 -12.078 1 86.81 181 SER A CA 1
ATOM 1407 C C . SER A 1 181 ? -7.055 -5.887 -13.148 1 86.81 181 SER A C 1
ATOM 1409 O O . SER A 1 181 ? -7.555 -6.18 -14.242 1 86.81 181 SER A O 1
ATOM 1411 N N . ARG A 1 182 ? -6.699 -4.676 -12.875 1 83.25 182 ARG A N 1
ATOM 1412 C CA . ARG A 1 182 ? -6.848 -3.582 -13.828 1 83.25 182 ARG A CA 1
ATOM 1413 C C . ARG A 1 182 ? -5.734 -3.609 -14.875 1 83.25 182 ARG A C 1
ATOM 1415 O O . ARG A 1 182 ? -4.562 -3.424 -14.539 1 83.25 182 ARG A O 1
ATOM 1422 N N . PRO A 1 183 ? -6.129 -3.797 -16.125 1 83.31 183 PRO A N 1
ATOM 1423 C CA . PRO A 1 183 ? -5.086 -3.789 -17.156 1 83.31 183 PRO A CA 1
ATOM 1424 C C . PRO A 1 183 ? -4.398 -2.432 -17.281 1 83.31 183 PRO A C 1
ATOM 1426 O O . PRO A 1 183 ? -5.066 -1.396 -17.281 1 83.31 183 PRO A O 1
ATOM 1429 N N . GLY A 1 184 ? -3.15 -2.506 -17.297 1 81.12 184 GLY A N 1
ATOM 1430 C CA . GLY A 1 184 ? -2.383 -1.288 -17.5 1 81.12 184 GLY A CA 1
ATOM 1431 C C . GLY A 1 184 ? -2.217 -0.472 -16.234 1 81.12 184 GLY A C 1
ATOM 1432 O O . GLY A 1 184 ? -1.646 0.621 -16.266 1 81.12 184 GLY A O 1
ATOM 1433 N N . GLY A 1 185 ? -2.738 -0.958 -15.211 1 84.19 185 GLY A N 1
ATOM 1434 C CA . GLY A 1 185 ? -2.648 -0.252 -13.938 1 84.19 185 GLY A CA 1
ATOM 1435 C C . GLY A 1 185 ? -1.44 -0.655 -13.117 1 84.19 185 GLY A C 1
ATOM 1436 O O . GLY A 1 185 ? -0.329 -0.751 -13.641 1 84.19 185 GLY A O 1
ATOM 1437 N N . ILE A 1 186 ? -1.64 -0.818 -11.891 1 85.38 186 ILE A N 1
ATOM 1438 C CA . ILE A 1 186 ? -0.598 -1.098 -10.906 1 85.38 186 ILE A CA 1
ATOM 1439 C C . ILE A 1 186 ? 0.127 -2.389 -11.273 1 85.38 186 ILE A C 1
ATOM 1441 O O . ILE A 1 186 ? 1.329 -2.523 -11.031 1 85.38 186 ILE A O 1
ATOM 1445 N N . ALA A 1 187 ? -0.592 -3.264 -11.891 1 81.56 187 ALA A N 1
ATOM 1446 C CA . ALA A 1 187 ? -0.003 -4.555 -12.242 1 81.56 187 ALA A CA 1
ATOM 1447 C C . ALA A 1 187 ? 1.203 -4.375 -13.156 1 81.56 187 ALA A C 1
ATOM 1449 O O . ALA A 1 187 ? 2.133 -5.184 -13.141 1 81.56 187 ALA A O 1
ATOM 1450 N N . SER A 1 188 ? 1.198 -3.328 -13.875 1 79.5 188 SER A N 1
ATOM 1451 C CA . SER A 1 188 ? 2.264 -3.078 -14.836 1 79.5 188 SER A CA 1
ATOM 1452 C C . SER A 1 188 ? 3.371 -2.225 -14.227 1 79.5 188 SER A C 1
ATOM 1454 O O . SER A 1 188 ? 4.398 -1.98 -14.867 1 79.5 188 SER A O 1
ATOM 1456 N N . GLN A 1 189 ? 3.111 -1.747 -13.062 1 83.12 189 GLN A N 1
ATOM 1457 C CA . GLN A 1 189 ? 4.086 -0.934 -12.344 1 83.12 189 GLN A CA 1
ATOM 1458 C C . GLN A 1 189 ? 4.754 -1.731 -11.227 1 83.12 189 GLN A C 1
ATOM 1460 O O . GLN A 1 189 ? 4.273 -1.742 -10.094 1 83.12 189 GLN A O 1
ATOM 1465 N N . HIS A 1 190 ? 5.875 -2.209 -11.508 1 81.69 190 HIS A N 1
ATOM 1466 C CA . HIS A 1 190 ? 6.516 -3.188 -10.641 1 81.69 190 HIS A CA 1
ATOM 1467 C C . HIS A 1 190 ? 6.707 -2.631 -9.234 1 81.69 190 HIS A C 1
ATOM 1469 O O . HIS A 1 190 ? 6.445 -3.322 -8.242 1 81.69 190 HIS A O 1
ATOM 1475 N N . LEU A 1 191 ? 7.137 -1.38 -9.164 1 83.12 191 LEU A N 1
ATOM 1476 C CA . LEU A 1 191 ? 7.449 -0.784 -7.867 1 83.12 191 LEU A CA 1
ATOM 1477 C C . LEU A 1 191 ? 6.188 -0.624 -7.023 1 83.12 191 LEU A C 1
ATOM 1479 O O . LEU A 1 191 ? 6.18 -0.961 -5.84 1 83.12 191 LEU A O 1
ATOM 1483 N N . VAL A 1 192 ? 5.156 -0.122 -7.633 1 91 192 VAL A N 1
ATOM 1484 C CA . VAL A 1 192 ? 3.906 0.09 -6.91 1 91 192 VAL A CA 1
ATOM 1485 C C . VAL A 1 192 ? 3.305 -1.255 -6.512 1 91 192 VAL A C 1
ATOM 1487 O O . VAL A 1 192 ? 2.799 -1.41 -5.398 1 91 192 VAL A O 1
ATOM 1490 N N . ARG A 1 193 ? 3.342 -2.176 -7.395 1 90.06 193 ARG A N 1
ATOM 1491 C CA . ARG A 1 193 ? 2.836 -3.518 -7.113 1 90.06 193 ARG A CA 1
ATOM 1492 C C . ARG A 1 193 ? 3.555 -4.137 -5.922 1 90.06 193 ARG A C 1
ATOM 1494 O O . ARG A 1 193 ? 2.916 -4.695 -5.027 1 90.06 193 ARG A O 1
ATOM 1501 N N . GLU A 1 194 ? 4.852 -4.055 -5.914 1 88.19 194 GLU A N 1
ATOM 1502 C CA . GLU A 1 194 ? 5.652 -4.605 -4.824 1 88.19 194 GLU A CA 1
ATOM 1503 C C . GLU A 1 194 ? 5.289 -3.955 -3.492 1 88.19 194 GLU A C 1
ATOM 1505 O O . GLU A 1 194 ? 5.23 -4.629 -2.461 1 88.19 194 GLU A O 1
ATOM 1510 N N . GLN A 1 195 ? 5.121 -2.699 -3.529 1 90.56 195 GLN A N 1
ATOM 1511 C CA . GLN A 1 195 ? 4.77 -1.986 -2.307 1 90.56 195 GLN A CA 1
ATOM 1512 C C . GLN A 1 195 ? 3.383 -2.395 -1.813 1 90.56 195 GLN A C 1
ATOM 1514 O O . GLN A 1 195 ? 3.174 -2.58 -0.613 1 90.56 195 GLN A O 1
ATOM 1519 N N . LEU A 1 196 ? 2.463 -2.504 -2.742 1 94.38 196 LEU A N 1
ATOM 1520 C CA . LEU A 1 196 ? 1.115 -2.943 -2.4 1 94.38 196 LEU A CA 1
ATOM 1521 C C . LEU A 1 196 ? 1.136 -4.348 -1.803 1 94.38 196 LEU A C 1
ATOM 1523 O O . LEU A 1 196 ? 0.502 -4.598 -0.775 1 94.38 196 LEU A O 1
ATOM 1527 N N . GLU A 1 197 ? 1.862 -5.211 -2.418 1 94.5 197 GLU A N 1
ATOM 1528 C CA . GLU A 1 197 ? 1.986 -6.578 -1.92 1 94.5 197 GLU A CA 1
ATOM 1529 C C . GLU A 1 197 ? 2.646 -6.609 -0.544 1 94.5 197 GLU A C 1
ATOM 1531 O O . GLU A 1 197 ? 2.205 -7.34 0.346 1 94.5 197 GLU A O 1
ATOM 1536 N N . SER A 1 198 ? 3.652 -5.84 -0.375 1 93.12 198 SER A N 1
ATOM 1537 C CA . SER A 1 198 ? 4.332 -5.75 0.914 1 93.12 198 SER A CA 1
ATOM 1538 C C . SER A 1 198 ? 3.381 -5.273 2.008 1 93.12 198 SER A C 1
ATOM 1540 O O . SER A 1 198 ? 3.428 -5.766 3.137 1 93.12 198 SER A O 1
ATOM 1542 N N . MET A 1 199 ? 2.615 -4.324 1.654 1 94.94 199 MET A N 1
ATOM 1543 C CA . MET A 1 199 ? 1.648 -3.797 2.613 1 94.94 199 MET A CA 1
ATOM 1544 C C . MET A 1 199 ? 0.671 -4.883 3.053 1 94.94 199 MET A C 1
ATOM 1546 O O . MET A 1 199 ? 0.369 -5.008 4.242 1 94.94 199 MET A O 1
ATOM 1550 N N . VAL A 1 200 ? 0.205 -5.676 2.143 1 97.44 200 VAL A N 1
ATOM 1551 C CA . VAL A 1 200 ? -0.751 -6.734 2.439 1 97.44 200 VAL A CA 1
ATOM 1552 C C . VAL A 1 200 ? -0.083 -7.809 3.299 1 97.44 200 VAL A C 1
ATOM 1554 O O . VAL A 1 200 ? -0.661 -8.266 4.285 1 97.44 200 VAL A O 1
ATOM 1557 N N . LEU A 1 201 ? 1.134 -8.18 2.969 1 97.38 201 LEU A N 1
ATOM 1558 C CA . LEU A 1 201 ? 1.862 -9.172 3.748 1 97.38 201 LEU A CA 1
ATOM 1559 C C . LEU A 1 201 ? 2.1 -8.68 5.172 1 97.38 201 LEU A C 1
ATOM 1561 O O . LEU A 1 201 ? 1.961 -9.445 6.129 1 97.38 201 LEU A O 1
ATOM 1565 N N . THR A 1 202 ? 2.424 -7.438 5.297 1 96.06 202 THR A N 1
ATOM 1566 C CA . THR A 1 202 ? 2.621 -6.84 6.609 1 96.06 202 THR A CA 1
ATOM 1567 C C . THR A 1 202 ? 1.326 -6.871 7.418 1 96.06 202 THR A C 1
ATOM 1569 O O . THR A 1 202 ? 1.337 -7.195 8.609 1 96.06 202 THR A O 1
ATOM 1572 N N . GLN A 1 203 ? 0.242 -6.566 6.777 1 96.12 203 GLN A N 1
ATOM 1573 C CA . GLN A 1 203 ? -1.048 -6.594 7.457 1 96.12 203 GLN A CA 1
ATOM 1574 C C . GLN A 1 203 ? -1.387 -8 7.941 1 96.12 203 GLN A C 1
ATOM 1576 O O . GLN A 1 203 ? -1.912 -8.172 9.047 1 96.12 203 GLN A O 1
ATOM 1581 N N . ILE A 1 204 ? -1.096 -8.961 7.125 1 98.06 204 ILE A N 1
ATOM 1582 C CA . ILE A 1 204 ? -1.339 -10.352 7.5 1 98.06 204 ILE A CA 1
ATOM 1583 C C . ILE A 1 204 ? -0.568 -10.68 8.781 1 98.06 204 ILE A C 1
ATOM 1585 O O . ILE A 1 204 ? -1.138 -11.211 9.734 1 98.06 204 ILE A O 1
ATOM 1589 N N . LEU A 1 205 ? 0.665 -10.32 8.844 1 97.31 205 LEU A N 1
ATOM 1590 C CA . LEU A 1 205 ? 1.552 -10.633 9.953 1 97.31 205 LEU A CA 1
ATOM 1591 C C . LEU A 1 205 ? 1.107 -9.914 11.227 1 97.31 205 LEU A C 1
ATOM 1593 O O . LEU A 1 205 ? 1.22 -10.461 12.32 1 97.31 205 LEU A O 1
ATOM 1597 N N . LEU A 1 206 ? 0.552 -8.766 11.062 1 94.62 206 LEU A N 1
ATOM 1598 C CA . LEU A 1 206 ? 0.206 -7.953 12.227 1 94.62 206 LEU A CA 1
ATOM 1599 C C . LEU A 1 206 ? -1.205 -8.273 12.711 1 94.62 206 LEU A C 1
ATOM 1601 O O . LEU A 1 206 ? -1.508 -8.117 13.898 1 94.62 206 LEU A O 1
ATOM 1605 N N . THR A 1 207 ? -2.068 -8.688 11.859 1 95.5 207 THR A N 1
ATOM 1606 C CA . THR A 1 207 ? -3.479 -8.883 12.18 1 95.5 207 THR A CA 1
ATOM 1607 C C . THR A 1 207 ? -3.721 -10.273 12.742 1 95.5 207 THR A C 1
ATOM 1609 O O . THR A 1 207 ? -4.496 -10.445 13.688 1 95.5 207 THR A O 1
ATOM 1612 N N . ILE A 1 208 ? -3.076 -11.266 12.188 1 97.56 208 ILE A N 1
ATOM 1613 C CA . ILE A 1 208 ? -3.305 -12.648 12.586 1 97.56 208 ILE A CA 1
ATOM 1614 C C . ILE A 1 208 ? -2.291 -13.055 13.656 1 97.56 208 ILE A C 1
ATOM 1616 O O . ILE A 1 208 ? -1.085 -13.07 13.406 1 97.56 208 ILE A O 1
ATOM 1620 N N . PRO A 1 209 ? -2.82 -13.406 14.812 1 97.19 209 PRO A N 1
ATOM 1621 C CA . PRO A 1 209 ? -1.883 -13.82 15.859 1 97.19 209 PRO A CA 1
ATOM 1622 C C . PRO A 1 209 ? -0.973 -14.969 15.414 1 97.19 209 PRO A C 1
ATOM 1624 O O . PRO A 1 209 ? -1.429 -15.906 14.758 1 97.19 209 PRO A O 1
ATOM 1627 N N . ASN A 1 210 ? 0.294 -14.852 15.797 1 97.44 210 ASN A N 1
ATOM 1628 C CA . ASN A 1 210 ? 1.295 -15.836 15.391 1 97.44 210 ASN A CA 1
ATOM 1629 C C . ASN A 1 210 ? 2.463 -15.883 16.375 1 97.44 210 ASN A C 1
ATOM 1631 O O . ASN A 1 210 ? 2.467 -15.172 17.375 1 97.44 210 ASN A O 1
ATOM 1635 N N . SER A 1 211 ? 3.461 -16.672 16.094 1 96.69 211 SER A N 1
ATOM 1636 C CA . SER A 1 211 ? 4.578 -16.938 16.984 1 96.69 211 SER A CA 1
ATOM 1637 C C . SER A 1 211 ? 5.484 -15.719 17.125 1 96.69 211 SER A C 1
ATOM 1639 O O . SER A 1 211 ? 6.359 -15.68 17.984 1 96.69 211 SER A O 1
ATOM 1641 N N . TYR A 1 212 ? 5.254 -14.695 16.312 1 93.94 212 TYR A N 1
ATOM 1642 C CA . TYR A 1 212 ? 6.078 -13.492 16.359 1 93.94 212 TYR A CA 1
ATOM 1643 C C . TYR A 1 212 ? 5.234 -12.273 16.719 1 93.94 212 TYR A C 1
ATOM 1645 O O . TYR A 1 212 ? 5.68 -11.133 16.562 1 93.94 212 TYR A O 1
ATOM 1653 N N . THR A 1 213 ? 4.055 -12.484 17.188 1 94.56 213 THR A N 1
ATOM 1654 C CA . THR A 1 213 ? 3.129 -11.406 17.5 1 94.56 213 THR A CA 1
ATOM 1655 C C . THR A 1 213 ? 3.754 -10.43 18.5 1 94.56 213 THR A C 1
ATOM 1657 O O . THR A 1 213 ? 3.686 -9.219 18.328 1 94.56 213 THR A O 1
ATOM 1660 N N . ASP A 1 214 ? 4.406 -10.922 19.484 1 90.94 214 ASP A N 1
ATOM 1661 C CA . ASP A 1 214 ? 4.98 -10.07 20.531 1 90.94 214 ASP A CA 1
ATOM 1662 C C . ASP A 1 214 ? 6.078 -9.18 19.953 1 90.94 214 ASP A C 1
ATOM 1664 O O . ASP A 1 214 ? 6.129 -7.98 20.25 1 90.94 214 ASP A O 1
ATOM 1668 N N . VAL A 1 215 ? 6.875 -9.797 19.156 1 86.62 215 VAL A N 1
ATOM 1669 C CA . VAL A 1 215 ? 7.996 -9.047 18.594 1 86.62 215 VAL A CA 1
ATOM 1670 C C . VAL A 1 215 ? 7.473 -8.008 17.609 1 86.62 215 VAL A C 1
ATOM 1672 O O . VAL A 1 215 ? 7.996 -6.895 17.531 1 86.62 215 VAL A O 1
ATOM 1675 N N . LEU A 1 216 ? 6.473 -8.328 16.875 1 89.88 216 LEU A N 1
ATOM 1676 C CA . LEU A 1 216 ? 5.918 -7.453 15.844 1 89.88 216 LEU A CA 1
ATOM 1677 C C . LEU A 1 216 ? 5.215 -6.254 16.469 1 89.88 216 LEU A C 1
ATOM 1679 O O . LEU A 1 216 ? 5.156 -5.18 15.875 1 89.88 216 LEU A O 1
ATOM 1683 N N . HIS A 1 217 ? 4.703 -6.441 17.641 1 86.44 217 HIS A N 1
ATOM 1684 C CA . HIS A 1 217 ? 3.916 -5.387 18.266 1 86.44 217 HIS A CA 1
ATOM 1685 C C . HIS A 1 217 ? 4.699 -4.707 19.391 1 86.44 217 HIS A C 1
ATOM 1687 O O . HIS A 1 217 ? 4.148 -3.893 20.141 1 86.44 217 HIS A O 1
ATOM 1693 N N . ARG A 1 218 ? 5.887 -5.121 19.531 1 78.5 218 ARG A N 1
ATOM 1694 C CA . ARG A 1 218 ? 6.719 -4.457 20.531 1 78.5 218 ARG A CA 1
ATOM 1695 C C . ARG A 1 218 ? 6.855 -2.969 20.219 1 78.5 218 ARG A C 1
ATOM 1697 O O . ARG A 1 218 ? 7.156 -2.588 19.094 1 78.5 218 ARG A O 1
ATOM 1704 N N . PRO A 1 219 ? 6.441 -2.246 21.219 1 70.19 219 PRO A N 1
ATOM 1705 C CA . PRO A 1 219 ? 6.582 -0.807 20.984 1 70.19 219 PRO A CA 1
ATOM 1706 C C . PRO A 1 219 ? 8.016 -0.395 20.672 1 70.19 219 PRO A C 1
ATOM 1708 O O . PRO A 1 219 ? 8.961 -0.996 21.188 1 70.19 219 PRO A O 1
ATOM 1711 N N . GLU A 1 220 ? 8.109 0.264 19.656 1 69.69 220 GLU A N 1
ATOM 1712 C CA . GLU A 1 220 ? 9.414 0.842 19.359 1 69.69 220 GLU A CA 1
ATOM 1713 C C . GLU A 1 220 ? 10.055 1.446 20.594 1 69.69 220 GLU A C 1
ATOM 1715 O O . GLU A 1 220 ? 9.367 2.047 21.422 1 69.69 220 GLU A O 1
ATOM 1720 N N . ARG A 1 221 ? 11.32 1.096 20.828 1 75.56 221 ARG A N 1
ATOM 1721 C CA . ARG A 1 221 ? 12.047 1.713 21.938 1 75.56 221 ARG A CA 1
ATOM 1722 C C . ARG A 1 221 ? 12 3.234 21.844 1 75.56 221 ARG A C 1
ATOM 1724 O O . ARG A 1 221 ? 12.125 3.797 20.75 1 75.56 221 ARG A O 1
ATOM 1731 N N . PRO A 1 222 ? 11.625 3.793 22.938 1 83.31 222 PRO A N 1
ATOM 1732 C CA . PRO A 1 222 ? 11.664 5.258 22.922 1 83.31 222 PRO A CA 1
ATOM 1733 C C . PRO A 1 222 ? 13.023 5.809 22.5 1 83.31 222 PRO A C 1
ATOM 1735 O O . PRO A 1 222 ? 14.055 5.16 22.719 1 83.31 222 PRO A O 1
ATOM 1738 N N . ALA A 1 223 ? 12.977 6.91 21.781 1 85.94 223 ALA A N 1
ATOM 1739 C CA . ALA A 1 223 ? 14.219 7.617 21.5 1 85.94 223 ALA A CA 1
ATOM 1740 C C . ALA A 1 223 ? 15.047 7.809 22.766 1 85.94 223 ALA A C 1
ATOM 1742 O O . ALA A 1 223 ? 14.5 8.062 23.844 1 85.94 223 ALA A O 1
ATOM 1743 N N . THR A 1 224 ? 16.312 7.613 22.625 1 88.81 224 THR A N 1
ATOM 1744 C CA . THR A 1 224 ? 17.219 7.711 23.75 1 88.81 224 THR A CA 1
ATOM 1745 C C . THR A 1 224 ? 17.188 9.117 24.344 1 88.81 224 THR A C 1
ATOM 1747 O O . THR A 1 224 ? 16.781 10.07 23.688 1 88.81 224 THR A O 1
ATOM 1750 N N . ARG A 1 225 ? 17.625 9.242 25.609 1 92.19 225 ARG A N 1
ATOM 1751 C CA . ARG A 1 225 ? 17.703 10.523 26.297 1 92.19 225 ARG A CA 1
ATOM 1752 C C . ARG A 1 225 ? 18.609 11.5 25.547 1 92.19 225 ARG A C 1
ATOM 1754 O O . ARG A 1 225 ? 18.328 12.703 25.5 1 92.19 225 ARG A O 1
ATOM 1761 N N . ALA A 1 226 ? 19.609 10.945 24.969 1 92.44 226 ALA A N 1
ATOM 1762 C CA . ALA A 1 226 ? 20.531 11.789 24.219 1 92.44 226 ALA A CA 1
ATOM 1763 C C . ALA A 1 226 ? 19.844 12.406 23 1 92.44 226 ALA A C 1
ATOM 1765 O O . ALA A 1 226 ? 20.047 13.594 22.703 1 92.44 226 ALA A O 1
ATOM 1766 N N . LYS A 1 227 ? 19.094 11.609 22.328 1 92.81 227 LYS A N 1
ATOM 1767 C CA . LYS A 1 227 ? 18.391 12.102 21.156 1 92.81 227 LYS A CA 1
ATOM 1768 C C . LYS A 1 227 ? 17.297 13.086 21.531 1 92.81 227 LYS A C 1
ATOM 1770 O O . LYS A 1 227 ? 17.094 14.094 20.844 1 92.81 227 LYS A O 1
ATOM 1775 N N . ILE A 1 228 ? 16.672 12.789 22.625 1 94.31 228 ILE A N 1
ATOM 1776 C CA . ILE A 1 228 ? 15.656 13.703 23.125 1 94.31 228 ILE A CA 1
ATOM 1777 C C . ILE A 1 228 ? 16.297 15.039 23.516 1 94.31 228 ILE A C 1
ATOM 1779 O O . ILE A 1 228 ? 15.758 16.109 23.219 1 94.31 228 ILE A O 1
ATOM 1783 N N . GLY A 1 229 ? 17.422 14.945 24.172 1 94.62 229 GLY A N 1
ATOM 1784 C CA . GLY A 1 229 ? 18.156 16.141 24.531 1 94.62 229 GLY A CA 1
ATOM 1785 C C . GLY A 1 229 ? 18.516 17 23.344 1 94.62 229 GLY A C 1
ATOM 1786 O O . GLY A 1 229 ? 18.406 18.234 23.406 1 94.62 229 GLY A O 1
ATOM 1787 N N . ARG A 1 230 ? 18.891 16.406 22.312 1 92.38 230 ARG A N 1
ATOM 1788 C CA . ARG A 1 230 ? 19.25 17.125 21.078 1 92.38 230 ARG A CA 1
ATOM 1789 C C . ARG A 1 230 ? 18.031 17.844 20.5 1 92.38 230 ARG A C 1
ATOM 1791 O O . ARG A 1 230 ? 18.141 18.984 20.047 1 92.38 230 ARG A O 1
ATOM 1798 N N . VAL A 1 231 ? 16.922 17.172 20.516 1 94.75 231 VAL A N 1
ATOM 1799 C CA . VAL A 1 231 ? 15.695 17.75 19.969 1 94.75 231 VAL A CA 1
ATOM 1800 C C . VAL A 1 231 ? 15.266 18.938 20.828 1 94.75 231 VAL A C 1
ATOM 1802 O O . VAL A 1 231 ? 14.844 19.969 20.312 1 94.75 231 VAL A O 1
ATOM 1805 N N . ILE A 1 232 ? 15.422 18.828 22.109 1 95.12 232 ILE A N 1
ATOM 1806 C CA . ILE A 1 232 ? 15.102 19.906 23.031 1 95.12 232 ILE A CA 1
ATOM 1807 C C . ILE A 1 232 ? 15.984 21.109 22.734 1 95.12 232 ILE A C 1
ATOM 1809 O O . ILE A 1 232 ? 15.492 22.234 22.641 1 95.12 232 ILE A O 1
ATOM 1813 N N . GLU A 1 233 ? 17.188 20.859 22.516 1 94.88 233 GLU A N 1
ATOM 1814 C CA . GLU A 1 233 ? 18.141 21.922 22.219 1 94.88 233 GLU A CA 1
ATOM 1815 C C . GLU A 1 233 ? 17.766 22.625 20.906 1 94.88 233 GLU A C 1
ATOM 1817 O O . GLU A 1 233 ? 17.828 23.859 20.828 1 94.88 233 GLU A O 1
ATOM 1822 N N . MET A 1 234 ? 17.438 21.891 19.953 1 93.88 234 MET A N 1
ATOM 1823 C CA . MET A 1 234 ? 17.062 22.438 18.656 1 93.88 234 MET A CA 1
ATOM 1824 C C . MET A 1 234 ? 15.844 23.359 18.797 1 93.88 234 MET A C 1
ATOM 1826 O O . MET A 1 234 ? 15.828 24.453 18.219 1 93.88 234 MET A O 1
ATOM 1830 N N . ILE A 1 235 ? 14.867 22.906 19.531 1 94.62 235 ILE A N 1
ATOM 1831 C CA . ILE A 1 235 ? 13.633 23.672 19.719 1 94.62 235 ILE A CA 1
ATOM 1832 C C . ILE A 1 235 ? 13.93 24.953 20.484 1 94.62 235 ILE A C 1
ATOM 1834 O O . ILE A 1 235 ? 13.438 26.031 20.109 1 94.62 235 ILE A O 1
ATOM 1838 N N . GLU A 1 236 ? 14.727 24.875 21.484 1 95.06 236 GLU A N 1
ATOM 1839 C CA . GLU A 1 236 ? 15.023 26.031 22.328 1 95.06 236 GLU A CA 1
ATOM 1840 C C . GLU A 1 236 ? 15.914 27.031 21.594 1 95.06 236 GLU A C 1
ATOM 1842 O O . GLU A 1 236 ? 15.805 28.234 21.828 1 95.06 236 GLU A O 1
ATOM 1847 N N . GLU A 1 237 ? 16.719 26.516 20.719 1 93.5 237 GLU A N 1
ATOM 1848 C CA . GLU A 1 237 ? 17.594 27.391 19.938 1 93.5 237 GLU A CA 1
ATOM 1849 C C . GLU A 1 237 ? 16.812 28.141 18.875 1 93.5 237 GLU A C 1
ATOM 1851 O O . GLU A 1 237 ? 17.172 29.281 18.516 1 93.5 237 GLU A O 1
ATOM 1856 N N . ARG A 1 238 ? 15.844 27.516 18.359 1 93.25 238 ARG A N 1
ATOM 1857 C CA . ARG A 1 238 ? 15.047 28.125 17.297 1 93.25 238 ARG A CA 1
ATOM 1858 C C . ARG A 1 238 ? 13.555 27.922 17.547 1 93.25 238 ARG A C 1
ATOM 1860 O O . ARG A 1 238 ? 12.867 27.266 16.766 1 93.25 238 ARG A O 1
ATOM 1867 N N . PRO A 1 239 ? 13.039 28.609 18.547 1 91.44 239 PRO A N 1
ATOM 1868 C CA . PRO A 1 239 ? 11.641 28.391 18.906 1 91.44 239 PRO A CA 1
ATOM 1869 C C . PRO A 1 239 ? 10.664 28.844 17.828 1 91.44 239 PRO A C 1
ATOM 1871 O O . PRO A 1 239 ? 9.531 28.359 17.766 1 91.44 239 PRO A O 1
ATOM 1874 N N . ASP A 1 240 ? 11.109 29.688 16.969 1 86 240 ASP A N 1
ATOM 1875 C CA . ASP A 1 240 ? 10.234 30.281 15.961 1 86 240 ASP A CA 1
ATOM 1876 C C . ASP A 1 240 ? 10.258 29.453 14.672 1 86 240 ASP A C 1
ATOM 1878 O O . ASP A 1 240 ? 9.477 29.719 13.75 1 86 240 ASP A O 1
ATOM 1882 N N . ALA A 1 241 ? 11.062 28.484 14.695 1 82.56 241 ALA A N 1
ATOM 1883 C CA . ALA A 1 241 ? 11.148 27.656 13.492 1 82.56 241 ALA A CA 1
ATOM 1884 C C . ALA A 1 241 ? 9.883 26.812 13.312 1 82.56 241 ALA A C 1
ATOM 1886 O O . ALA A 1 241 ? 9.156 26.562 14.281 1 82.56 241 ALA A O 1
ATOM 1887 N N . ASN A 1 242 ? 9.578 26.5 12.102 1 75.44 242 ASN A N 1
ATOM 1888 C CA . ASN A 1 242 ? 8.414 25.672 11.805 1 75.44 242 ASN A CA 1
ATOM 1889 C C . ASN A 1 242 ? 8.68 24.203 12.125 1 75.44 242 ASN A C 1
ATOM 1891 O O . ASN A 1 242 ? 8.789 23.375 11.219 1 75.44 242 ASN A O 1
ATOM 1895 N N . TRP A 1 243 ? 8.586 23.922 13.477 1 81.31 243 TRP A N 1
ATOM 1896 C CA . TRP A 1 243 ? 8.852 22.562 13.922 1 81.31 243 TRP A CA 1
ATOM 1897 C C . TRP A 1 243 ? 7.621 21.688 13.734 1 81.31 243 TRP A C 1
ATOM 1899 O O . TRP A 1 243 ? 6.59 21.906 14.375 1 81.31 243 TRP A O 1
ATOM 1909 N N . THR A 1 244 ? 7.773 20.781 12.82 1 71.75 244 THR A N 1
ATOM 1910 C CA . THR A 1 244 ? 6.785 19.719 12.703 1 71.75 244 THR A CA 1
ATOM 1911 C C . THR A 1 244 ? 7.332 18.406 13.266 1 71.75 244 THR A C 1
ATOM 1913 O O . THR A 1 244 ? 8.531 18.297 13.523 1 71.75 244 THR A O 1
ATOM 1916 N N . LEU A 1 245 ? 6.395 17.5 13.602 1 74.25 245 LEU A N 1
ATOM 1917 C CA . LEU A 1 245 ? 6.855 16.188 14.055 1 74.25 245 LEU A CA 1
ATOM 1918 C C . LEU A 1 245 ? 7.816 15.57 13.047 1 74.25 245 LEU A C 1
ATOM 1920 O O . LEU A 1 245 ? 8.812 14.945 13.422 1 74.25 245 LEU A O 1
ATOM 1924 N N . ALA A 1 246 ? 7.578 15.875 11.812 1 63.72 246 ALA A N 1
ATOM 1925 C CA . ALA A 1 246 ? 8.422 15.344 10.75 1 63.72 246 ALA A CA 1
ATOM 1926 C C . ALA A 1 246 ? 9.82 15.945 10.797 1 63.72 246 ALA A C 1
ATOM 1928 O O . ALA A 1 246 ? 10.812 15.234 10.656 1 63.72 246 ALA A O 1
ATOM 1929 N N . GLU A 1 247 ? 9.875 17.234 10.992 1 70.81 247 GLU A N 1
ATOM 1930 C CA . GLU A 1 247 ? 11.156 17.922 11.094 1 70.81 247 GLU A CA 1
ATOM 1931 C C . GLU A 1 247 ? 11.953 17.438 12.289 1 70.81 247 GLU A C 1
ATOM 1933 O O . GLU A 1 247 ? 13.164 17.219 12.188 1 70.81 247 GLU A O 1
ATOM 1938 N N . LEU A 1 248 ? 11.289 17.219 13.32 1 84.88 248 LEU A N 1
ATOM 1939 C CA . LEU A 1 248 ? 11.938 16.828 14.57 1 84.88 248 LEU A CA 1
ATOM 1940 C C . LEU A 1 248 ? 12.453 15.398 14.492 1 84.88 248 LEU A C 1
ATOM 1942 O O . LEU A 1 248 ? 13.547 15.094 14.961 1 84.88 248 LEU A O 1
ATOM 1946 N N . THR A 1 249 ? 11.672 14.492 13.906 1 79.31 249 THR A N 1
ATOM 1947 C CA . THR A 1 249 ? 12.078 13.094 13.773 1 79.31 249 THR A CA 1
ATOM 1948 C C . THR A 1 249 ? 13.297 12.969 12.859 1 79.31 249 THR A C 1
ATOM 1950 O O . THR A 1 249 ? 14.203 12.18 13.141 1 79.31 249 THR A O 1
ATOM 1953 N N . HIS A 1 250 ? 13.281 13.766 11.844 1 69.69 250 HIS A N 1
ATOM 1954 C CA . HIS A 1 250 ? 14.398 13.766 10.898 1 69.69 250 HIS A CA 1
ATOM 1955 C C . HIS A 1 250 ? 15.68 14.242 11.57 1 69.69 250 HIS A C 1
ATOM 1957 O O . HIS A 1 250 ? 16.734 13.633 11.406 1 69.69 250 HIS A O 1
ATOM 1963 N N . ALA A 1 251 ? 15.531 15.234 12.281 1 73.19 251 ALA A N 1
ATOM 1964 C CA . ALA A 1 251 ? 16.688 15.812 12.961 1 73.19 251 ALA A CA 1
ATOM 1965 C C . ALA A 1 251 ? 17.25 14.852 14.008 1 73.19 251 ALA A C 1
ATOM 1967 O O . ALA A 1 251 ? 18.453 14.789 14.219 1 73.19 251 ALA A O 1
ATOM 1968 N N . ALA A 1 252 ? 16.391 14.133 14.633 1 81.88 252 ALA A N 1
ATOM 1969 C CA . ALA A 1 252 ? 16.781 13.242 15.719 1 81.88 252 ALA A CA 1
ATOM 1970 C C . ALA A 1 252 ? 17.156 11.859 15.195 1 81.88 252 ALA A C 1
ATOM 1972 O O . ALA A 1 252 ? 17.766 11.055 15.906 1 81.88 252 ALA A O 1
ATOM 1973 N N . GLY A 1 253 ? 16.766 11.578 13.953 1 76.12 253 GLY A N 1
ATOM 1974 C CA . GLY A 1 253 ? 17.031 10.273 13.375 1 76.12 253 GLY A CA 1
ATOM 1975 C C . GLY A 1 253 ? 16.219 9.164 14.008 1 76.12 253 GLY A C 1
ATOM 1976 O O . GLY A 1 253 ? 16.734 8.07 14.258 1 76.12 253 GLY A O 1
ATOM 1977 N N . VAL A 1 254 ? 15.117 9.469 14.469 1 76.69 254 VAL A N 1
ATOM 1978 C CA . VAL A 1 254 ? 14.234 8.492 15.094 1 76.69 254 VAL A CA 1
ATOM 1979 C C . VAL A 1 254 ? 12.852 8.547 14.445 1 76.69 254 VAL A C 1
ATOM 1981 O O . VAL A 1 254 ? 12.555 9.477 13.688 1 76.69 254 VAL A O 1
ATOM 1984 N N . THR A 1 255 ? 12.055 7.559 14.688 1 67.69 255 THR A N 1
ATOM 1985 C CA . THR A 1 255 ? 10.672 7.559 14.219 1 67.69 255 THR A CA 1
ATOM 1986 C C . THR A 1 255 ? 9.812 8.484 15.062 1 67.69 255 THR A C 1
ATOM 1988 O O . THR A 1 255 ? 10.203 8.867 16.172 1 67.69 255 THR A O 1
ATOM 1991 N N . ALA A 1 256 ? 8.68 8.906 14.5 1 71.31 256 ALA A N 1
ATOM 1992 C CA . ALA A 1 256 ? 7.746 9.75 15.242 1 71.31 256 ALA A CA 1
ATOM 1993 C C . ALA A 1 256 ? 7.312 9.086 16.547 1 71.31 256 ALA A C 1
ATOM 1995 O O . ALA A 1 256 ? 7.227 9.734 17.578 1 71.31 256 ALA A O 1
ATOM 1996 N N . ARG A 1 257 ? 7.195 7.816 16.453 1 72.94 257 ARG A N 1
ATOM 1997 C CA . ARG A 1 257 ? 6.738 7.09 17.641 1 72.94 257 ARG A CA 1
ATOM 1998 C C . ARG A 1 257 ? 7.828 7.039 18.703 1 72.94 257 ARG A C 1
ATOM 2000 O O . ARG A 1 257 ? 7.551 7.246 19.891 1 72.94 257 ARG A O 1
ATOM 2007 N N . ALA A 1 258 ? 9 6.754 18.266 1 80.06 258 ALA A N 1
ATOM 2008 C CA . ALA A 1 258 ? 10.125 6.738 19.203 1 80.06 258 ALA A CA 1
ATOM 2009 C C . ALA A 1 258 ? 10.312 8.102 19.859 1 80.06 258 ALA A C 1
ATOM 2011 O O . ALA A 1 258 ? 10.562 8.195 21.062 1 80.06 258 ALA A O 1
ATOM 2012 N N . LEU A 1 259 ? 10.18 9.055 19.062 1 88.31 259 LEU A N 1
ATOM 2013 C CA . LEU A 1 259 ? 10.344 10.406 19.562 1 88.31 259 LEU A CA 1
ATOM 2014 C C . LEU A 1 259 ? 9.242 10.75 20.562 1 88.31 259 LEU A C 1
ATOM 2016 O O . LEU A 1 259 ? 9.516 11.281 21.641 1 88.31 259 LEU A O 1
ATOM 2020 N N . GLN A 1 260 ? 8.023 10.477 20.203 1 86.38 260 GLN A N 1
ATOM 2021 C CA . GLN A 1 260 ? 6.883 10.766 21.062 1 86.38 260 GLN A CA 1
ATOM 2022 C C . GLN A 1 260 ? 6.992 10.016 22.391 1 86.38 260 GLN A C 1
ATOM 2024 O O . GLN A 1 260 ? 6.773 10.602 23.453 1 86.38 260 GLN A O 1
ATOM 2029 N N . ARG A 1 261 ? 7.398 8.836 22.281 1 86.38 261 ARG A N 1
ATOM 2030 C CA . ARG A 1 261 ? 7.555 8.039 23.5 1 86.38 261 ARG A CA 1
ATOM 2031 C C . ARG A 1 261 ? 8.711 8.562 24.344 1 86.38 261 ARG A C 1
ATOM 2033 O O . ARG A 1 261 ? 8.594 8.648 25.562 1 86.38 261 ARG A O 1
ATOM 2040 N N . GLY A 1 262 ? 9.766 8.844 23.688 1 91.81 262 GLY A N 1
ATOM 2041 C CA . GLY A 1 262 ? 10.906 9.391 24.391 1 91.81 262 GLY A CA 1
ATOM 2042 C C . GLY A 1 262 ? 10.594 10.695 25.094 1 91.81 262 GLY A C 1
ATOM 2043 O O . GLY A 1 262 ? 10.969 10.891 26.266 1 91.81 262 GLY A O 1
ATOM 2044 N N . PHE A 1 263 ? 9.93 11.539 24.453 1 94.19 263 PHE A N 1
ATOM 2045 C CA . PHE A 1 263 ? 9.555 12.82 25.031 1 94.19 263 PHE A CA 1
ATOM 2046 C C . PHE A 1 263 ? 8.625 12.617 26.234 1 94.19 263 PHE A C 1
ATOM 2048 O O . PHE A 1 263 ? 8.781 13.281 27.266 1 94.19 263 PHE A O 1
ATOM 2055 N N . LYS A 1 264 ? 7.715 11.758 26.062 1 92.69 264 LYS A N 1
ATOM 2056 C CA . LYS A 1 264 ? 6.797 11.477 27.172 1 92.69 264 LYS A CA 1
ATOM 2057 C C . LYS A 1 264 ? 7.547 10.953 28.391 1 92.69 264 LYS A C 1
ATOM 2059 O O . LYS A 1 264 ? 7.258 11.352 29.516 1 92.69 264 LYS A O 1
ATOM 2064 N N . GLU A 1 265 ? 8.453 10.195 28.141 1 92.12 265 GLU A N 1
ATOM 2065 C CA . GLU A 1 265 ? 9.219 9.586 29.234 1 92.12 265 GLU A CA 1
ATOM 2066 C C . GLU A 1 265 ? 10.18 10.586 29.859 1 92.12 265 GLU A C 1
ATOM 2068 O O . GLU A 1 265 ? 10.312 10.633 31.078 1 92.12 265 GLU A O 1
ATOM 2073 N N . VAL A 1 266 ? 10.812 11.367 29.047 1 92.81 266 VAL A N 1
ATOM 2074 C CA . VAL A 1 266 ? 11.898 12.227 29.5 1 92.81 266 VAL A CA 1
ATOM 2075 C C . VAL A 1 266 ? 11.336 13.586 29.922 1 92.81 266 VAL A C 1
ATOM 2077 O O . VAL A 1 266 ? 11.781 14.164 30.922 1 92.81 266 VAL A O 1
ATOM 2080 N N . VAL A 1 267 ? 10.375 14.125 29.172 1 93.38 267 VAL A N 1
ATOM 2081 C CA . VAL A 1 267 ? 9.93 15.508 29.359 1 93.38 267 VAL A CA 1
ATOM 2082 C C . VAL A 1 267 ? 8.516 15.523 29.938 1 93.38 267 VAL A C 1
ATOM 2084 O O . VAL A 1 267 ? 8.102 16.5 30.547 1 93.38 267 VAL A O 1
ATOM 2087 N N . GLY A 1 268 ? 7.746 14.469 29.703 1 93.44 268 GLY A N 1
ATOM 2088 C CA . GLY A 1 268 ? 6.398 14.375 30.234 1 93.44 268 GLY A CA 1
ATOM 2089 C C . GLY A 1 268 ? 5.344 14.93 29.297 1 93.44 268 GLY A C 1
ATOM 2090 O O . GLY A 1 268 ? 4.18 15.07 29.672 1 93.44 268 GLY A O 1
ATOM 2091 N N . MET A 1 269 ? 5.75 15.305 28.125 1 92.38 269 MET A N 1
ATOM 2092 C CA . MET A 1 269 ? 4.812 15.812 27.125 1 92.38 269 MET A CA 1
ATOM 2093 C C . MET A 1 269 ? 5.289 15.484 25.719 1 92.38 269 MET A C 1
ATOM 2095 O O . MET A 1 269 ? 6.414 15.008 25.531 1 92.38 269 MET A O 1
ATOM 2099 N N . SER A 1 270 ? 4.441 15.688 24.719 1 91.19 270 SER A N 1
ATOM 2100 C CA . SER A 1 270 ? 4.801 15.406 23.328 1 91.19 270 SER A CA 1
ATOM 2101 C C . SER A 1 270 ? 5.762 16.453 22.781 1 91.19 270 SER A C 1
ATOM 2103 O O . SER A 1 270 ? 5.84 17.562 23.312 1 91.19 270 SER A O 1
ATOM 2105 N N . PRO A 1 271 ? 6.438 16.125 21.734 1 91.12 271 PRO A N 1
ATOM 2106 C CA . PRO A 1 271 ? 7.332 17.109 21.125 1 91.12 271 PRO A CA 1
ATOM 2107 C C . PRO A 1 271 ? 6.605 18.375 20.688 1 91.12 271 PRO A C 1
ATOM 2109 O O . PRO A 1 271 ? 7.105 19.484 20.906 1 91.12 271 PRO A O 1
ATOM 2112 N N . THR A 1 272 ? 5.434 18.203 20.156 1 86.94 272 THR A N 1
ATOM 2113 C CA . THR A 1 272 ? 4.68 19.359 19.672 1 86.94 272 THR A CA 1
ATOM 2114 C C . THR A 1 272 ? 4.195 20.219 20.844 1 86.94 272 THR A C 1
ATOM 2116 O O . THR A 1 272 ? 4.191 21.438 20.75 1 86.94 272 THR A O 1
ATOM 2119 N N . ALA A 1 273 ? 3.775 19.594 21.844 1 90.88 273 ALA A N 1
ATOM 2120 C CA . ALA A 1 273 ? 3.402 20.312 23.062 1 90.88 273 ALA A CA 1
ATOM 2121 C C . ALA A 1 273 ? 4.602 21.062 23.641 1 90.88 273 ALA A C 1
ATOM 2123 O O . ALA A 1 273 ? 4.457 22.156 24.156 1 90.88 273 ALA A O 1
ATOM 2124 N N . TYR A 1 274 ? 5.75 20.438 23.531 1 95.06 274 TYR A N 1
ATOM 2125 C CA . TYR A 1 274 ? 6.965 21.062 24.031 1 95.06 274 TYR A CA 1
ATOM 2126 C C . TYR A 1 274 ? 7.309 22.312 23.234 1 95.06 274 TYR A C 1
ATOM 2128 O O . TYR A 1 274 ? 7.684 23.344 23.797 1 95.06 274 TYR A O 1
ATOM 2136 N N . VAL A 1 275 ? 7.188 22.234 21.969 1 94 275 VAL A N 1
ATOM 2137 C CA . VAL A 1 275 ? 7.41 23.391 21.109 1 94 275 VAL A CA 1
ATOM 2138 C C . VAL A 1 275 ? 6.48 24.531 21.516 1 94 275 VAL A C 1
ATOM 2140 O O . VAL A 1 275 ? 6.918 25.688 21.656 1 94 275 VAL A O 1
ATOM 2143 N N . ARG A 1 276 ? 5.238 24.203 21.672 1 92.88 276 ARG A N 1
ATOM 2144 C CA . ARG A 1 276 ? 4.25 25.203 22.078 1 92.88 276 ARG A CA 1
ATOM 2145 C C . ARG A 1 276 ? 4.617 25.812 23.422 1 92.88 276 ARG A C 1
ATOM 2147 O O . ARG A 1 276 ? 4.504 27.016 23.625 1 92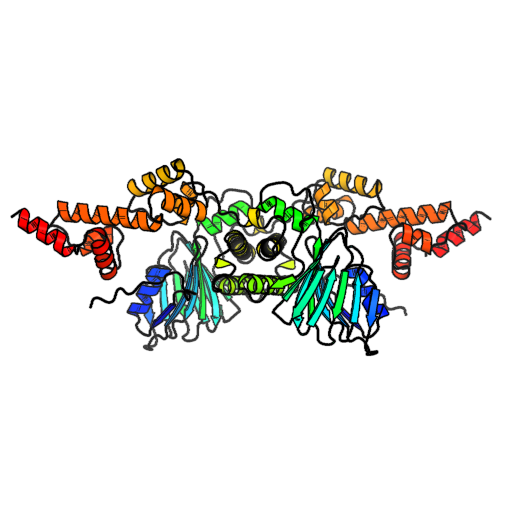.88 276 ARG A O 1
ATOM 2154 N N . ALA A 1 277 ? 5.02 25 24.344 1 95.75 277 ALA A N 1
ATOM 2155 C CA . ALA A 1 277 ? 5.406 25.469 25.672 1 95.75 277 ALA A CA 1
ATOM 2156 C C . ALA A 1 277 ? 6.574 26.438 25.594 1 95.75 277 ALA A C 1
ATOM 2158 O O . ALA A 1 277 ? 6.578 27.469 26.281 1 95.75 277 ALA A O 1
ATOM 2159 N N . VAL A 1 278 ? 7.508 26.109 24.812 1 96.5 278 VAL A N 1
ATOM 2160 C CA . VAL A 1 278 ? 8.68 26.953 24.641 1 96.5 278 VAL A CA 1
ATOM 2161 C C . VAL A 1 278 ? 8.266 28.297 24.047 1 96.5 278 VAL A C 1
ATOM 2163 O O . VAL A 1 278 ? 8.742 29.359 24.484 1 96.5 278 VAL A O 1
ATOM 2166 N N . ARG A 1 279 ? 7.359 28.25 23.125 1 96 279 ARG A N 1
ATOM 2167 C CA . ARG A 1 279 ? 6.887 29.484 22.516 1 96 279 ARG A CA 1
ATOM 2168 C C . ARG A 1 279 ? 6.078 30.312 23.5 1 96 279 ARG A C 1
ATOM 2170 O O . ARG A 1 279 ? 6.195 31.547 23.516 1 96 279 ARG A O 1
ATOM 2177 N N . LEU A 1 280 ? 5.309 29.703 24.281 1 96.5 280 LEU A N 1
ATOM 2178 C CA . LEU A 1 280 ? 4.555 30.422 25.312 1 96.5 280 LEU A CA 1
ATOM 2179 C C . LEU A 1 280 ? 5.496 31.062 26.312 1 96.5 280 LEU A C 1
ATOM 2181 O O . LEU A 1 280 ? 5.238 32.188 26.781 1 96.5 280 LEU A O 1
ATOM 2185 N N . ASP A 1 281 ? 6.52 30.359 26.656 1 96.62 281 ASP A N 1
ATOM 2186 C CA . ASP A 1 281 ? 7.523 30.906 27.562 1 96.62 281 ASP A CA 1
ATOM 2187 C C . ASP A 1 281 ? 8.148 32.188 26.969 1 96.62 281 ASP A C 1
ATOM 2189 O O . ASP A 1 281 ? 8.422 33.125 27.703 1 96.62 281 ASP A O 1
ATOM 2193 N N . ARG A 1 282 ? 8.352 32.125 25.719 1 96 282 ARG A N 1
ATOM 2194 C CA . ARG A 1 282 ? 8.914 33.312 25.047 1 96 282 ARG A CA 1
ATOM 2195 C C . ARG A 1 282 ? 7.926 34.469 25.031 1 96 282 ARG A C 1
ATOM 2197 O O . ARG A 1 282 ? 8.312 35.625 25.219 1 96 282 ARG A O 1
ATOM 2204 N N . VAL A 1 283 ? 6.742 34.156 24.781 1 96.12 283 VAL A N 1
ATOM 2205 C CA . VAL A 1 283 ? 5.707 35.156 24.828 1 96.12 283 VAL A CA 1
ATOM 2206 C C . VAL A 1 283 ? 5.672 35.781 26.219 1 96.12 283 VAL A C 1
ATOM 2208 O O . VAL A 1 283 ? 5.668 37.031 26.359 1 96.12 283 VAL A O 1
ATOM 2211 N N . HIS A 1 284 ? 5.648 35 27.219 1 96.31 284 HIS A N 1
ATOM 2212 C CA . HIS A 1 284 ? 5.598 35.469 28.594 1 96.31 284 HIS A CA 1
ATOM 2213 C C . HIS A 1 284 ? 6.777 36.375 28.922 1 96.31 284 HIS A C 1
ATOM 2215 O O . HIS A 1 284 ? 6.602 37.438 29.5 1 96.31 284 HIS A O 1
ATOM 2221 N N . ALA A 1 285 ? 7.914 35.938 28.562 1 95.75 285 ALA A N 1
ATOM 2222 C CA . ALA A 1 285 ? 9.125 36.719 28.812 1 95.75 285 ALA A CA 1
ATOM 2223 C C . ALA A 1 285 ? 9.047 38.094 28.141 1 95.75 285 ALA A C 1
ATOM 2225 O O . ALA A 1 285 ? 9.422 39.094 28.734 1 95.75 285 ALA A O 1
ATOM 2226 N N . GLU A 1 286 ? 8.539 38.062 26.969 1 95.25 286 GLU A N 1
ATOM 2227 C CA . GLU A 1 286 ? 8.445 39.312 26.219 1 95.25 286 GLU A CA 1
ATOM 2228 C C . GLU A 1 286 ? 7.387 40.25 26.812 1 95.25 286 GLU A C 1
ATOM 2230 O O . GLU A 1 286 ? 7.582 41.469 26.875 1 95.25 286 GLU A O 1
ATOM 2235 N N . LEU A 1 287 ? 6.316 39.688 27.266 1 95.25 287 LEU A N 1
ATOM 2236 C CA . LEU A 1 287 ? 5.246 40.469 27.859 1 95.25 287 LEU A CA 1
ATOM 2237 C C . LEU A 1 287 ? 5.699 41.094 29.188 1 95.25 287 LEU A C 1
ATOM 2239 O O . LEU A 1 287 ? 5.309 42.219 29.516 1 95.25 287 LEU A O 1
ATOM 2243 N N . VAL A 1 288 ? 6.523 40.375 29.891 1 94.62 288 VAL A N 1
ATOM 2244 C CA . VAL A 1 288 ? 7.035 40.875 31.172 1 94.62 288 VAL A CA 1
ATOM 2245 C C . VAL A 1 288 ? 8.086 41.938 30.922 1 94.62 288 VAL A C 1
ATOM 2247 O O . VAL A 1 288 ? 8.078 42.969 31.594 1 94.62 288 VAL A O 1
ATOM 2250 N N . GLU A 1 289 ? 8.883 41.75 29.984 1 94.12 289 GLU A N 1
ATOM 2251 C CA . GLU A 1 289 ? 10 42.656 29.703 1 94.12 289 GLU A CA 1
ATOM 2252 C C . GLU A 1 289 ? 9.508 43.938 29.062 1 94.12 289 GLU A C 1
ATOM 2254 O O . GLU A 1 289 ? 10.062 45 29.312 1 94.12 289 GLU A O 1
ATOM 2259 N N . ARG A 1 290 ? 8.469 43.812 28.234 1 93.81 290 ARG A N 1
ATOM 2260 C CA . ARG A 1 290 ? 8.047 44.938 27.453 1 93.81 290 ARG A CA 1
ATOM 2261 C C . ARG A 1 290 ? 6.59 45.312 27.734 1 93.81 290 ARG A C 1
ATOM 2263 O O . ARG A 1 290 ? 5.848 45.688 26.828 1 93.81 290 ARG A O 1
ATOM 2270 N N . ALA A 1 291 ? 6.273 45.094 28.969 1 89.38 291 ALA A N 1
ATOM 2271 C CA . ALA A 1 291 ? 4.902 45.375 29.375 1 89.38 291 ALA A CA 1
ATOM 2272 C C . ALA A 1 291 ? 4.516 46.812 29.031 1 89.38 291 ALA A C 1
ATOM 2274 O O . ALA A 1 291 ? 5.254 47.75 29.328 1 89.38 291 ALA A O 1
ATOM 2275 N N . GLY A 1 292 ? 3.422 47.031 28.391 1 87.31 292 GLY A N 1
ATOM 2276 C CA . GLY A 1 292 ? 2.938 48.375 28.062 1 87.31 292 GLY A CA 1
ATOM 2277 C C . GLY A 1 292 ? 3.475 48.906 26.75 1 87.31 292 GLY A C 1
ATOM 2278 O O . GLY A 1 292 ? 2.971 49.906 26.219 1 87.31 292 GLY A O 1
ATOM 2279 N N . GLU A 1 293 ? 4.465 48.281 26.203 1 92.31 293 GLU A N 1
ATOM 2280 C CA . GLU A 1 293 ? 5.109 48.781 24.984 1 92.31 293 GLU A CA 1
ATOM 2281 C C . GLU A 1 293 ? 4.609 48.031 23.766 1 92.31 293 GLU A C 1
ATOM 2283 O O . GLU A 1 293 ? 4.68 48.531 22.641 1 92.31 293 GLU A O 1
ATOM 2288 N N . VAL A 1 294 ? 4.199 46.812 24 1 90.75 294 VAL A N 1
ATOM 2289 C CA . VAL A 1 294 ? 3.795 45.969 22.875 1 90.75 294 VAL A CA 1
ATOM 2290 C C . VAL A 1 294 ? 2.391 45.438 23.125 1 90.75 294 VAL A C 1
ATOM 2292 O O . VAL A 1 294 ? 1.993 45.219 24.266 1 90.75 294 VAL A O 1
ATOM 2295 N N . ALA A 1 295 ? 1.692 45.25 22.047 1 93.88 295 ALA A N 1
ATOM 2296 C CA . ALA A 1 295 ? 0.365 44.625 22.141 1 93.88 295 ALA A CA 1
ATOM 2297 C C . ALA A 1 295 ? 0.458 43.125 22.281 1 93.88 295 ALA A C 1
ATOM 2299 O O . ALA A 1 295 ? 1.304 42.5 21.656 1 93.88 295 ALA A O 1
ATOM 2300 N N . VAL A 1 296 ? -0.38 42.562 23.141 1 94.25 296 VAL A N 1
ATOM 2301 C CA . VAL A 1 296 ? -0.411 41.125 23.406 1 94.25 296 VAL A CA 1
ATOM 2302 C C . VAL A 1 296 ? -0.588 40.375 22.094 1 94.25 296 VAL A C 1
ATOM 2304 O O . VAL A 1 296 ? 0.09 39.375 21.844 1 94.25 296 VAL A O 1
ATOM 2307 N N . ALA A 1 297 ? -1.46 40.844 21.266 1 92.44 297 ALA A N 1
ATOM 2308 C CA . ALA A 1 297 ? -1.772 40.188 20 1 92.44 297 ALA A CA 1
ATOM 2309 C C . ALA A 1 297 ? -0.546 40.125 19.094 1 92.44 297 ALA A C 1
ATOM 2311 O O . ALA A 1 297 ? -0.301 39.125 18.422 1 92.44 297 ALA A O 1
ATOM 2312 N N . ASP A 1 298 ? 0.193 41.219 19.078 1 92.31 298 ASP A N 1
ATOM 2313 C CA . ASP A 1 298 ? 1.38 41.312 18.234 1 92.31 298 ASP A CA 1
ATOM 2314 C C . ASP A 1 298 ? 2.439 40.312 18.672 1 92.31 298 ASP A C 1
ATOM 2316 O O . ASP A 1 298 ? 3.08 39.656 17.844 1 92.31 298 ASP A O 1
ATOM 2320 N N . VAL A 1 299 ? 2.658 40.219 19.969 1 93.69 299 VAL A N 1
ATOM 2321 C CA . VAL A 1 299 ? 3.637 39.281 20.516 1 93.69 299 VAL A CA 1
ATOM 2322 C C . VAL A 1 299 ? 3.213 37.844 20.219 1 93.69 299 VAL A C 1
ATOM 2324 O O . VAL A 1 299 ? 4.039 37.031 19.828 1 93.69 299 VAL A O 1
ATOM 2327 N N . ALA A 1 300 ? 1.954 37.562 20.422 1 93 300 ALA A N 1
ATOM 2328 C CA . ALA A 1 300 ? 1.419 36.25 20.156 1 93 300 ALA A CA 1
ATOM 2329 C C . ALA A 1 300 ? 1.678 35.812 18.703 1 93 300 ALA A C 1
ATOM 2331 O O . ALA A 1 300 ? 2.217 34.75 18.453 1 93 300 ALA A O 1
ATOM 2332 N N . VAL A 1 301 ? 1.376 36.625 17.734 1 85.94 301 VAL A N 1
ATOM 2333 C CA . VAL A 1 301 ? 1.503 36.344 16.297 1 85.94 301 VAL A CA 1
ATOM 2334 C C . VAL A 1 301 ? 2.975 36.156 15.945 1 85.94 301 VAL A C 1
ATOM 2336 O O . VAL A 1 301 ? 3.318 35.312 15.133 1 85.94 301 VAL A O 1
ATOM 2339 N N . ARG A 1 302 ? 3.781 36.938 16.547 1 87.06 302 ARG A N 1
ATOM 2340 C CA . ARG A 1 302 ? 5.215 36.844 16.297 1 87.06 302 ARG A CA 1
ATOM 2341 C C . ARG A 1 302 ? 5.746 35.469 16.641 1 87.06 302 ARG A C 1
ATOM 2343 O O . ARG A 1 302 ? 6.656 34.969 15.977 1 87.06 302 ARG A O 1
ATOM 2350 N N . TRP A 1 303 ? 5.137 34.906 17.625 1 91.69 303 TRP A N 1
ATOM 2351 C CA . TRP A 1 303 ? 5.637 33.625 18.078 1 91.69 303 TRP A CA 1
ATOM 2352 C C . TRP A 1 303 ? 4.773 32.5 17.531 1 91.69 303 TRP A C 1
ATOM 2354 O O . TRP A 1 303 ? 4.859 31.359 18.016 1 91.69 303 TRP A O 1
ATOM 2364 N N . GLY A 1 304 ? 3.906 32.844 16.703 1 83.5 304 GLY A N 1
ATOM 2365 C CA . GLY A 1 304 ? 3.248 31.828 15.922 1 83.5 304 GLY A CA 1
ATOM 2366 C C . GLY A 1 304 ? 1.854 31.484 16.422 1 83.5 304 GLY A C 1
ATOM 2367 O O . GLY A 1 304 ? 1.282 30.469 16.047 1 83.5 304 GLY A O 1
ATOM 2368 N N . PHE A 1 305 ? 1.315 32.312 17.312 1 87 305 PHE A N 1
ATOM 2369 C CA . PHE A 1 305 ? -0.054 32.094 17.766 1 87 305 PHE A CA 1
ATOM 2370 C C . PHE A 1 305 ? -1.021 33 17 1 87 305 PHE A C 1
ATOM 2372 O O . PHE A 1 305 ? -1.191 34.156 17.312 1 87 305 PHE A O 1
ATOM 2379 N N . PHE A 1 306 ? -1.732 32.344 16.062 1 73.94 306 PHE A N 1
ATOM 2380 C CA . PHE A 1 306 ? -2.523 33.125 15.117 1 73.94 306 PHE A CA 1
ATOM 2381 C C . PHE A 1 306 ? -3.986 33.188 15.539 1 73.94 306 PHE A C 1
ATOM 2383 O O . PHE A 1 306 ? -4.762 34 15.031 1 73.94 306 PHE A O 1
ATOM 2390 N N . HIS A 1 307 ? -4.32 32.25 16.375 1 76.06 307 HIS A N 1
ATOM 2391 C CA . HIS A 1 307 ? -5.652 32.25 16.969 1 76.06 307 HIS A CA 1
ATOM 2392 C C . HIS A 1 307 ? -5.605 32.781 18.406 1 76.06 307 HIS A C 1
ATOM 2394 O O . HIS A 1 307 ? -5.379 32.031 19.344 1 76.06 307 HIS A O 1
ATOM 2400 N N . LEU A 1 308 ? -5.992 34 18.531 1 83.94 308 LEU A N 1
ATOM 2401 C CA . LEU A 1 308 ? -5.75 34.75 19.766 1 83.94 308 LEU A CA 1
ATOM 2402 C C . LEU A 1 308 ? -6.59 34.156 20.906 1 83.94 308 LEU A C 1
ATOM 2404 O O . LEU A 1 308 ? -6.16 34.156 22.062 1 83.94 308 LEU A O 1
ATOM 2408 N N . SER A 1 309 ? -7.781 33.688 20.531 1 84.62 309 SER A N 1
ATOM 2409 C CA . SER A 1 309 ? -8.602 33.094 21.562 1 84.62 309 SER A CA 1
ATOM 2410 C C . SER A 1 309 ? -7.965 31.812 22.094 1 84.62 309 SER A C 1
ATOM 2412 O O . SER A 1 309 ? -7.902 31.578 23.297 1 84.62 309 SER A O 1
ATOM 2414 N N . ARG A 1 310 ? -7.527 30.969 21.172 1 85.12 310 ARG A N 1
ATOM 2415 C CA . ARG A 1 310 ? -6.848 29.734 21.547 1 85.12 310 ARG A CA 1
ATOM 2416 C C . ARG A 1 310 ? -5.543 30.031 22.281 1 85.12 310 ARG A C 1
ATOM 2418 O O . ARG A 1 310 ? -5.191 29.328 23.234 1 85.12 310 ARG A O 1
ATOM 2425 N N . PHE A 1 311 ? -4.879 31.016 21.812 1 93.25 311 PHE A N 1
ATOM 2426 C CA . PHE A 1 311 ? -3.648 31.469 22.453 1 93.25 311 PHE A CA 1
ATOM 2427 C C . PHE A 1 311 ? -3.906 31.844 23.906 1 93.25 311 PHE A C 1
ATOM 2429 O O . PHE A 1 311 ? -3.188 31.406 24.797 1 93.25 311 PHE A O 1
ATOM 2436 N N . ALA A 1 312 ? -4.891 32.625 24.156 1 93.69 312 ALA A N 1
ATOM 2437 C CA . ALA A 1 312 ? -5.211 33.062 25.5 1 93.69 312 ALA A CA 1
ATOM 2438 C C . ALA A 1 312 ? -5.508 31.891 26.422 1 93.69 312 ALA A C 1
ATOM 2440 O O . ALA A 1 312 ? -5.086 31.891 27.578 1 93.69 312 ALA A O 1
ATOM 2441 N N . GLN A 1 313 ? -6.18 30.953 25.859 1 92.88 313 GLN A N 1
ATOM 2442 C CA . GLN A 1 313 ? -6.516 29.75 26.625 1 92.88 313 GLN A CA 1
ATOM 2443 C C . GLN A 1 313 ? -5.262 28.953 26.969 1 92.88 313 GLN A C 1
ATOM 2445 O O . GLN A 1 313 ? -5.086 28.516 28.109 1 92.88 313 GLN A O 1
ATOM 2450 N N . GLN A 1 314 ? -4.414 28.75 26.016 1 94.19 314 GLN A N 1
ATOM 2451 C CA . GLN A 1 314 ? -3.182 28 26.203 1 94.19 314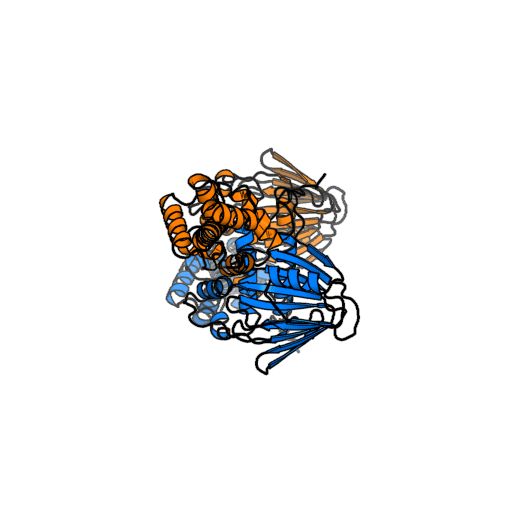 GLN A CA 1
ATOM 2452 C C . GLN A 1 314 ? -2.25 28.703 27.188 1 94.19 314 GLN A C 1
ATOM 2454 O O . GLN A 1 314 ? -1.59 28.062 28 1 94.19 314 GLN A O 1
ATOM 2459 N N . TYR A 1 315 ? -2.145 29.969 27.094 1 96.75 315 TYR A N 1
ATOM 2460 C CA . TYR A 1 315 ? -1.332 30.781 27.984 1 96.75 315 TYR A CA 1
ATOM 2461 C C . TYR A 1 315 ? -1.809 30.656 29.422 1 96.75 315 TYR A C 1
ATOM 2463 O O . TYR A 1 315 ? -1.002 30.453 30.328 1 96.75 315 TYR A O 1
ATOM 2471 N N . ARG A 1 316 ? -3.096 30.688 29.578 1 96.19 316 ARG A N 1
ATOM 2472 C CA . ARG A 1 316 ? -3.676 30.547 30.906 1 96.19 316 ARG A CA 1
ATOM 2473 C C . ARG A 1 316 ? -3.414 29.172 31.484 1 96.19 316 ARG A C 1
ATOM 2475 O O . ARG A 1 316 ? -3.158 29.016 32.688 1 96.19 316 ARG A O 1
ATOM 2482 N N . GLU A 1 317 ? -3.531 28.234 30.719 1 94.88 317 GLU A N 1
ATOM 2483 C CA . GLU A 1 317 ? -3.27 26.875 31.156 1 94.88 317 GLU A CA 1
ATOM 2484 C C . GLU A 1 317 ? -1.836 26.719 31.656 1 94.88 317 GLU A C 1
ATOM 2486 O O . GLU A 1 317 ? -1.583 25.984 32.625 1 94.88 317 GLU A O 1
ATOM 2491 N N . ARG A 1 318 ? -0.948 27.406 31.016 1 94.75 318 ARG A N 1
ATOM 2492 C CA . ARG A 1 318 ? 0.465 27.25 31.344 1 94.75 318 ARG A CA 1
ATOM 2493 C C . ARG A 1 318 ? 0.868 28.125 32.5 1 94.75 318 ARG A C 1
ATOM 2495 O O . ARG A 1 318 ? 1.639 27.719 33.375 1 94.75 318 ARG A O 1
ATOM 2502 N N . PHE A 1 319 ? 0.258 29.391 32.594 1 95.75 319 PHE A N 1
ATOM 2503 C CA . PHE A 1 319 ? 0.778 30.359 33.562 1 95.75 319 PHE A CA 1
ATOM 2504 C C . PHE A 1 319 ? -0.269 30.688 34.625 1 95.75 319 PHE A C 1
ATOM 2506 O O . PHE A 1 319 ? 0.027 31.375 35.594 1 95.75 319 PHE A O 1
ATOM 2513 N N . GLY A 1 320 ? -1.556 30.266 34.375 1 95.19 320 GLY A N 1
ATOM 2514 C CA . GLY A 1 320 ? -2.613 30.469 35.375 1 95.19 320 GLY A CA 1
ATOM 2515 C C . GLY A 1 320 ? -3.318 31.797 35.219 1 95.19 320 GLY A C 1
ATOM 2516 O O . GLY A 1 320 ? -4.301 32.062 35.906 1 95.19 320 GLY A O 1
ATOM 2517 N N . VAL A 1 321 ? -2.781 32.625 34.406 1 95.56 321 VAL A N 1
ATOM 2518 C CA . VAL A 1 321 ? -3.365 33.938 34.188 1 95.56 321 VAL A CA 1
ATOM 2519 C C . VAL A 1 321 ? -3.457 34.219 32.688 1 95.56 321 VAL A C 1
ATOM 2521 O O . VAL A 1 321 ? -2.783 33.562 31.891 1 95.56 321 VAL A O 1
ATOM 2524 N N . LEU A 1 322 ? -4.312 35.125 32.25 1 96 322 LEU A N 1
ATOM 2525 C CA . LEU A 1 322 ? -4.402 35.562 30.875 1 96 322 LEU A CA 1
ATOM 2526 C C . LEU A 1 322 ? -3.211 36.438 30.5 1 96 322 LEU A C 1
ATOM 2528 O O . LEU A 1 322 ? -2.617 37.094 31.359 1 96 322 LEU A O 1
ATOM 2532 N N . PRO A 1 323 ? -2.873 36.438 29.297 1 94.88 323 PRO A N 1
ATOM 2533 C CA . PRO A 1 323 ? -1.758 37.281 28.875 1 94.88 323 PRO A CA 1
ATOM 2534 C C . PRO A 1 323 ? -1.95 38.75 29.266 1 94.88 323 PRO A C 1
ATOM 2536 O O . PRO A 1 323 ? -1.005 39.406 29.703 1 94.88 323 PRO A O 1
ATOM 2539 N N . SER A 1 324 ? -3.143 39.219 29.062 1 94 324 SER A N 1
ATOM 2540 C CA . SER A 1 324 ? -3.438 40.625 29.391 1 94 324 SER A CA 1
ATOM 2541 C C . SER A 1 324 ? -3.227 40.906 30.891 1 94 324 SER A C 1
ATOM 2543 O O . SER A 1 324 ? -2.791 41.969 31.266 1 94 324 SER A O 1
ATOM 2545 N N . GLU A 1 325 ? -3.555 39.938 31.703 1 94.38 325 GLU A N 1
ATOM 2546 C CA . GLU A 1 325 ? -3.365 40.062 33.156 1 94.38 325 GLU A CA 1
ATOM 2547 C C . GLU A 1 325 ? -1.884 40.125 33.5 1 94.38 325 GLU A C 1
ATOM 2549 O O . GLU A 1 325 ? -1.501 40.812 34.438 1 94.38 325 GLU A O 1
ATOM 2554 N N . THR A 1 326 ? -1.084 39.344 32.844 1 94.44 326 THR A N 1
ATOM 2555 C CA . THR A 1 326 ? 0.359 39.406 33.031 1 94.44 326 THR A CA 1
ATOM 2556 C C . THR A 1 326 ? 0.885 40.812 32.812 1 94.44 326 THR A C 1
ATOM 2558 O O . THR A 1 326 ? 1.667 41.344 33.594 1 94.44 326 THR A O 1
ATOM 2561 N N . VAL A 1 327 ? 0.477 41.438 31.719 1 93.88 327 VAL A N 1
ATOM 2562 C CA . VAL A 1 327 ? 0.906 42.812 31.391 1 93.88 327 VAL A CA 1
ATOM 2563 C C . VAL A 1 327 ? 0.447 43.781 32.469 1 93.88 327 VAL A C 1
ATOM 2565 O O . VAL A 1 327 ? 1.223 44.625 32.938 1 93.88 327 VAL A O 1
ATOM 2568 N N . ARG A 1 328 ? -0.795 43.625 32.906 1 93.06 328 ARG A N 1
ATOM 2569 C CA . ARG A 1 328 ? -1.362 44.5 33.938 1 93.06 328 ARG A CA 1
ATOM 2570 C C . ARG A 1 328 ? -0.598 44.375 35.25 1 93.06 328 ARG A C 1
ATOM 2572 O O . ARG A 1 328 ? -0.347 45.375 35.906 1 93.06 328 ARG A O 1
ATOM 2579 N N . ARG A 1 329 ? -0.305 43.219 35.594 1 92.75 329 ARG A N 1
ATOM 2580 C CA . ARG A 1 329 ? 0.411 42.938 36.844 1 92.75 329 ARG A CA 1
ATOM 2581 C C . ARG A 1 329 ? 1.805 43.562 36.812 1 92.75 329 ARG A C 1
ATOM 2583 O O . ARG A 1 329 ? 2.273 44.125 37.812 1 92.75 329 ARG A O 1
ATOM 2590 N N . VAL A 1 330 ? 2.426 43.469 35.75 1 90.06 330 VAL A N 1
ATOM 2591 C CA . VAL A 1 330 ? 3.768 44 35.625 1 90.06 330 VAL A CA 1
ATOM 2592 C C . VAL A 1 330 ? 3.711 45.531 35.688 1 90.06 330 VAL A C 1
ATOM 2594 O O . VAL A 1 330 ? 4.547 46.156 36.344 1 90.06 330 VAL A O 1
ATOM 2597 N N . LEU A 1 331 ? 2.703 46.094 35.031 1 89.81 331 LEU A N 1
ATOM 2598 C CA . LEU A 1 331 ? 2.568 47.531 35.031 1 89.81 331 LEU A CA 1
ATOM 2599 C C . LEU A 1 331 ? 2.184 48.062 36.406 1 89.81 331 LEU A C 1
ATOM 2601 O O . LEU A 1 331 ? 2.578 49.156 36.781 1 89.81 331 LEU A O 1
ATOM 2605 N N . ARG A 1 332 ? 1.478 47.312 37.125 1 88.75 332 ARG A N 1
ATOM 2606 C CA . ARG A 1 332 ? 1.099 47.719 38.46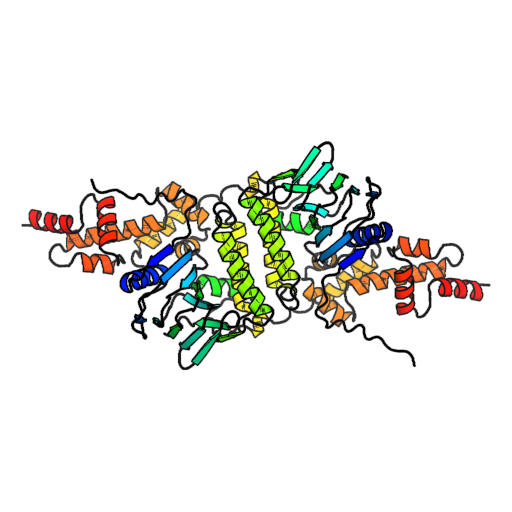9 1 88.75 332 ARG A CA 1
ATOM 2607 C C . ARG A 1 332 ? 2.289 47.625 39.438 1 88.75 332 ARG A C 1
ATOM 2609 O O . ARG A 1 332 ? 2.445 48.5 40.312 1 88.75 332 ARG A O 1
ATOM 2616 N N . HIS A 1 333 ? 2.99 46.594 39.344 1 80.56 333 HIS A N 1
ATOM 2617 C CA . HIS A 1 333 ? 4.133 46.469 40.25 1 80.56 333 HIS A CA 1
ATOM 2618 C C . HIS A 1 333 ? 5.289 47.344 39.812 1 80.56 333 HIS A C 1
ATOM 2620 O O . HIS A 1 333 ? 6.137 47.719 40.625 1 80.56 333 HIS A O 1
ATOM 2626 N N . GLY A 1 334 ? 5.352 47.625 38.594 1 63.72 334 GLY A N 1
ATOM 2627 C CA . GLY A 1 334 ? 6.367 48.531 38.156 1 63.72 334 GLY A CA 1
ATOM 2628 C C . GLY A 1 334 ? 5.965 50 38.281 1 63.72 334 GLY A C 1
ATOM 2629 O O . GLY A 1 334 ? 6.789 50.906 38.125 1 63.72 334 GLY A O 1
ATOM 2630 N N . ALA A 1 335 ? 4.762 50.344 38.531 1 49.34 335 ALA A N 1
ATOM 2631 C CA . ALA A 1 335 ? 4.352 51.688 38.906 1 49.34 335 ALA A CA 1
ATOM 2632 C C . ALA A 1 335 ? 4.488 51.875 40.438 1 49.34 335 ALA A C 1
ATOM 2634 O O . ALA A 1 335 ? 4.328 50.938 41.188 1 49.34 335 ALA A O 1
ATOM 2635 N N . MET B 1 1 ? -20.469 24.203 41.281 1 26.33 1 MET B N 1
ATOM 2636 C CA . MET B 1 1 ? -20.562 22.812 40.844 1 26.33 1 MET B CA 1
ATOM 2637 C C . MET B 1 1 ? -19.953 22.625 39.438 1 26.33 1 MET B C 1
ATOM 2639 O O . MET B 1 1 ? -20.578 22.969 38.438 1 26.33 1 MET B O 1
ATOM 2643 N N . THR B 1 2 ? -18.594 22.859 39.25 1 25.5 2 THR B N 1
ATOM 2644 C CA . THR B 1 2 ? -17.719 23.25 38.156 1 25.5 2 THR B CA 1
ATOM 2645 C C . THR B 1 2 ? -17.406 22.062 37.25 1 25.5 2 THR B C 1
ATOM 2647 O O . THR B 1 2 ? -16.859 21.062 37.719 1 25.5 2 THR B O 1
ATOM 2650 N N . GLY B 1 3 ? -18.359 21.688 36.312 1 24.28 3 GLY B N 1
ATOM 2651 C CA . GLY B 1 3 ? -18.375 20.453 35.562 1 24.28 3 GLY B CA 1
ATOM 2652 C C . GLY B 1 3 ? -17.141 20.266 34.719 1 24.28 3 GLY B C 1
ATOM 2653 O O . GLY B 1 3 ? -16.75 21.141 33.938 1 24.28 3 GLY B O 1
ATOM 2654 N N . SER B 1 4 ? -16.156 19.453 35.125 1 24.59 4 SER B N 1
ATOM 2655 C CA . SER B 1 4 ? -14.852 19.016 34.625 1 24.59 4 SER B CA 1
ATOM 2656 C C . SER B 1 4 ? -14.992 18.281 33.312 1 24.59 4 SER B C 1
ATOM 2658 O O . SER B 1 4 ? -15.617 17.219 33.25 1 24.59 4 SER B O 1
ATOM 2660 N N . THR B 1 5 ? -15.281 18.969 32.219 1 25.84 5 THR B N 1
ATOM 2661 C CA . THR B 1 5 ? -15.523 18.188 31.016 1 25.84 5 THR B CA 1
ATOM 2662 C C . THR B 1 5 ? -14.25 17.453 30.578 1 25.84 5 THR B C 1
ATOM 2664 O O . THR B 1 5 ? -13.25 18.094 30.25 1 25.84 5 THR B O 1
ATOM 2667 N N . ALA B 1 6 ? -14 16.219 31.062 1 29.3 6 ALA B N 1
ATOM 2668 C CA . ALA B 1 6 ? -12.977 15.266 30.641 1 29.3 6 ALA B CA 1
ATOM 2669 C C . ALA B 1 6 ? -12.945 15.133 29.125 1 29.3 6 ALA B C 1
ATOM 2671 O O . ALA B 1 6 ? -13.938 14.734 28.5 1 29.3 6 ALA B O 1
ATOM 2672 N N . VAL B 1 7 ? -12.141 15.961 28.453 1 28.11 7 VAL B N 1
ATOM 2673 C CA . VAL B 1 7 ? -11.906 15.711 27.047 1 28.11 7 VAL B CA 1
ATOM 2674 C C . VAL B 1 7 ? -11.398 14.281 26.844 1 28.11 7 VAL B C 1
ATOM 2676 O O . VAL B 1 7 ? -10.297 13.938 27.281 1 28.11 7 VAL B O 1
ATOM 2679 N N . ASP B 1 8 ? -12.305 13.281 26.984 1 29.42 8 ASP B N 1
ATOM 2680 C CA . ASP B 1 8 ? -11.992 11.867 26.797 1 29.42 8 ASP B CA 1
ATOM 2681 C C . ASP B 1 8 ? -11.352 11.625 25.438 1 29.42 8 ASP B C 1
ATOM 2683 O O . ASP B 1 8 ? -11.992 11.789 24.391 1 29.42 8 ASP B O 1
ATOM 2687 N N . THR B 1 9 ? -10.133 11.82 25.219 1 31.72 9 THR B N 1
ATOM 2688 C CA . THR B 1 9 ? -9.266 11.641 24.062 1 31.72 9 THR B CA 1
ATOM 2689 C C . THR B 1 9 ? -9.297 10.188 23.578 1 31.72 9 THR B C 1
ATOM 2691 O O . THR B 1 9 ? -8.523 9.805 22.703 1 31.72 9 THR B O 1
ATOM 2694 N N . SER B 1 10 ? -9.742 9.242 24.328 1 32.84 10 SER B N 1
ATOM 2695 C CA . SER B 1 10 ? -9.703 7.824 23.984 1 32.84 10 SER B CA 1
ATOM 2696 C C . SER B 1 10 ? -10.492 7.539 22.703 1 32.84 10 SER B C 1
ATOM 2698 O O . SER B 1 10 ? -10.703 6.379 22.344 1 32.84 10 SER B O 1
ATOM 2700 N N . SER B 1 11 ? -11.523 8.43 22.344 1 34.34 11 SER B N 1
ATOM 2701 C CA . SER B 1 11 ? -12.703 8.25 21.5 1 34.34 11 SER B CA 1
ATOM 2702 C C . SER B 1 11 ? -12.305 7.973 20.062 1 34.34 11 SER B C 1
ATOM 2704 O O . SER B 1 11 ? -11.195 8.297 19.641 1 34.34 11 SER B O 1
ATOM 2706 N N . HIS B 1 12 ? -13.086 7.156 19.188 1 40.75 12 HIS B N 1
ATOM 2707 C CA . HIS B 1 12 ? -13.32 6.984 17.75 1 40.75 12 HIS B CA 1
ATOM 2708 C C . HIS B 1 12 ? -13.086 8.289 17 1 40.75 12 HIS B C 1
ATOM 2710 O O . HIS B 1 12 ? -14.039 9.039 16.734 1 40.75 12 HIS B O 1
ATOM 2716 N N . GLU B 1 13 ? -12.258 9.133 17.344 1 45.62 13 GLU B N 1
ATOM 2717 C CA . GLU B 1 13 ? -12.234 10.547 16.984 1 45.62 13 GLU B CA 1
ATOM 2718 C C . GLU B 1 13 ? -12.406 10.742 15.484 1 45.62 13 GLU B C 1
ATOM 2720 O O . GLU B 1 13 ? -11.641 10.203 14.695 1 45.62 13 GLU B O 1
ATOM 2725 N N . ALA B 1 14 ? -13.617 10.969 15.062 1 57.81 14 ALA B N 1
ATOM 2726 C CA . ALA B 1 14 ? -14.047 11.438 13.75 1 57.81 14 ALA B CA 1
ATOM 2727 C C . ALA B 1 14 ? -13 12.344 13.117 1 57.81 14 ALA B C 1
ATOM 2729 O O . ALA B 1 14 ? -12.266 13.039 13.82 1 57.81 14 ALA B O 1
ATOM 2730 N N . LEU B 1 15 ? -12.727 12.055 11.914 1 74.06 15 LEU B N 1
ATOM 2731 C CA . LEU B 1 15 ? -11.867 12.953 11.156 1 74.06 15 LEU B CA 1
ATOM 2732 C C . LEU B 1 15 ? -12.211 14.414 11.461 1 74.06 15 LEU B C 1
ATOM 2734 O O . LEU B 1 15 ? -13.383 14.766 11.586 1 74.06 15 LEU B O 1
ATOM 2738 N N . PRO B 1 16 ? -11.258 15.203 11.758 1 74.19 16 PRO B N 1
ATOM 2739 C CA . PRO B 1 16 ? -11.586 16.625 11.828 1 74.19 16 PRO B CA 1
ATOM 2740 C C . PRO B 1 16 ? -12.414 17.094 10.633 1 74.19 16 PRO B C 1
ATOM 2742 O O . PRO B 1 16 ? -12.203 16.625 9.508 1 74.19 16 PRO B O 1
ATOM 2745 N N . LEU B 1 17 ? -13.43 17.812 10.945 1 83.75 17 LEU B N 1
ATOM 2746 C CA . LEU B 1 17 ? -14.383 18.25 9.93 1 83.75 17 LEU B CA 1
ATOM 2747 C C . LEU B 1 17 ? -14.945 19.625 10.266 1 83.75 17 LEU B C 1
ATOM 2749 O O . LEU B 1 17 ? -15.234 19.922 11.43 1 83.75 17 LEU B O 1
ATOM 2753 N N . LEU B 1 18 ? -14.953 20.484 9.25 1 83.25 18 LEU B N 1
ATOM 2754 C CA . LEU B 1 18 ? -15.742 21.719 9.367 1 83.25 18 LEU B CA 1
ATOM 2755 C C . LEU B 1 18 ? -16.828 21.766 8.305 1 83.25 18 LEU B C 1
ATOM 2757 O O . LEU B 1 18 ? -16.578 21.453 7.133 1 83.25 18 LEU B O 1
ATOM 2761 N N . VAL B 1 19 ? -18.047 22.047 8.75 1 89.06 19 VAL B N 1
ATOM 2762 C CA . VAL B 1 19 ? -19.188 22.391 7.891 1 89.06 19 VAL B CA 1
ATOM 2763 C C . VAL B 1 19 ? -19.672 23.797 8.195 1 89.06 19 VAL B C 1
ATOM 2765 O O . VAL B 1 19 ? -19.969 24.125 9.352 1 89.06 19 VAL B O 1
ATOM 2768 N N . THR B 1 20 ? -19.656 24.641 7.184 1 91.75 20 THR B N 1
ATOM 2769 C CA . THR B 1 20 ? -20.062 26.016 7.457 1 91.75 20 THR B CA 1
ATOM 2770 C C . THR B 1 20 ? -20.531 26.703 6.18 1 91.75 20 THR B C 1
ATOM 2772 O O . THR B 1 20 ? -20.203 26.266 5.074 1 91.75 20 THR B O 1
ATOM 2775 N N . ASP B 1 21 ? -21.391 27.719 6.336 1 91 21 ASP B N 1
ATOM 2776 C CA . ASP B 1 21 ? -21.734 28.594 5.227 1 91 21 ASP B CA 1
ATOM 2777 C C . ASP B 1 21 ? -21.078 29.969 5.387 1 91 21 ASP B C 1
ATOM 2779 O O . ASP B 1 21 ? -21.328 30.875 4.59 1 91 21 ASP B O 1
ATOM 2783 N N . ASN B 1 22 ? -20.312 30.062 6.402 1 88.69 22 ASN B N 1
ATOM 2784 C CA . ASN B 1 22 ? -19.594 31.297 6.684 1 88.69 22 ASN B CA 1
ATOM 2785 C C . ASN B 1 22 ? -18.219 31.328 6.008 1 88.69 22 ASN B C 1
ATOM 2787 O O . ASN B 1 22 ? -17.328 30.531 6.363 1 88.69 22 ASN B O 1
ATOM 2791 N N . PRO B 1 23 ? -18.047 32.281 5.078 1 89.5 23 PRO B N 1
ATOM 2792 C CA . PRO B 1 23 ? -16.797 32.312 4.332 1 89.5 23 PRO B CA 1
ATOM 2793 C C . PRO B 1 23 ? -15.578 32.531 5.23 1 89.5 23 PRO B C 1
ATOM 2795 O O . PRO B 1 23 ? -14.5 32 4.957 1 89.5 23 PRO B O 1
ATOM 2798 N N . ASP B 1 24 ? -15.781 33.25 6.281 1 88.5 24 ASP B N 1
ATOM 2799 C CA . ASP B 1 24 ? -14.656 33.531 7.176 1 88.5 24 ASP B CA 1
ATOM 2800 C C . ASP B 1 24 ? -14.234 32.281 7.926 1 88.5 24 ASP B C 1
ATOM 2802 O O . ASP B 1 24 ? -13.039 32.031 8.117 1 88.5 24 ASP B O 1
ATOM 2806 N N . GLU B 1 25 ? -15.195 31.562 8.328 1 89.31 25 GLU B N 1
ATOM 2807 C CA . GLU B 1 25 ? -14.898 30.312 9 1 89.31 25 GLU B CA 1
ATOM 2808 C C . GLU B 1 25 ? -14.211 29.312 8.055 1 89.31 25 GLU B C 1
ATOM 2810 O O . GLU B 1 25 ? -13.242 28.656 8.438 1 89.31 25 GLU B O 1
ATOM 2815 N N . ALA B 1 26 ? -14.758 29.25 6.871 1 91.31 26 ALA B N 1
ATOM 2816 C CA . ALA B 1 26 ? -14.172 28.375 5.859 1 91.31 26 ALA B CA 1
ATOM 2817 C C . ALA B 1 26 ? -12.719 28.766 5.574 1 91.31 26 ALA B C 1
ATOM 2819 O O . ALA B 1 26 ? -11.836 27.906 5.551 1 91.31 26 ALA B O 1
ATOM 2820 N N . HIS B 1 27 ? -12.555 30.016 5.402 1 90.12 27 HIS B N 1
ATOM 2821 C CA . HIS B 1 27 ? -11.227 30.547 5.121 1 90.12 27 HIS B CA 1
ATOM 2822 C C . HIS B 1 27 ? -10.25 30.203 6.238 1 90.12 27 HIS B C 1
ATOM 2824 O O . HIS B 1 27 ? -9.133 29.766 5.973 1 90.12 27 HIS B O 1
ATOM 2830 N N . GLN B 1 28 ? -10.664 30.406 7.441 1 86.94 28 GLN B N 1
ATOM 2831 C CA . GLN B 1 28 ? -9.805 30.141 8.586 1 86.94 28 GLN B CA 1
ATOM 2832 C C . GLN B 1 28 ? -9.461 28.656 8.68 1 86.94 28 GLN B C 1
ATOM 2834 O O . GLN B 1 28 ? -8.32 28.297 8.969 1 86.94 28 GLN B O 1
ATOM 2839 N N . TYR B 1 29 ? -10.453 27.875 8.469 1 88.06 29 TYR B N 1
ATOM 2840 C CA . TYR B 1 29 ? -10.25 26.438 8.547 1 88.06 29 TYR B CA 1
ATOM 2841 C C . TYR B 1 29 ? -9.266 25.969 7.484 1 88.06 29 TYR B C 1
ATOM 2843 O O . TYR B 1 29 ? -8.359 25.188 7.773 1 88.06 29 TYR B O 1
ATOM 2851 N N . ILE B 1 30 ? -9.398 26.422 6.262 1 90.94 30 ILE B N 1
ATOM 2852 C CA . ILE B 1 30 ? -8.492 26.062 5.172 1 90.94 30 ILE B CA 1
ATOM 2853 C C . ILE B 1 30 ? -7.082 26.562 5.492 1 90.94 30 ILE B C 1
ATOM 2855 O O . ILE B 1 30 ? -6.102 25.859 5.215 1 90.94 30 ILE B O 1
ATOM 2859 N N . THR B 1 31 ? -7.039 27.719 6.027 1 86.81 31 THR B N 1
ATOM 2860 C CA . THR B 1 31 ? -5.75 28.297 6.414 1 86.81 31 THR B CA 1
ATOM 2861 C C . THR B 1 31 ? -5.043 27.391 7.422 1 86.81 31 THR B C 1
ATOM 2863 O O . THR B 1 31 ? -3.84 27.156 7.309 1 86.81 31 THR B O 1
ATOM 2866 N N . ASP B 1 32 ? -5.777 26.891 8.32 1 80.94 32 ASP B N 1
ATOM 2867 C CA . ASP B 1 32 ? -5.219 26.047 9.367 1 80.94 32 ASP B CA 1
ATOM 2868 C C . ASP B 1 32 ? -4.75 24.719 8.805 1 80.94 32 ASP B C 1
ATOM 2870 O O . ASP B 1 32 ? -3.748 24.156 9.266 1 80.94 32 ASP B O 1
ATOM 2874 N N . VAL B 1 33 ? -5.434 24.25 7.836 1 86.69 33 VAL B N 1
ATOM 2875 C CA . VAL B 1 33 ? -5.164 22.906 7.324 1 86.69 33 VAL B CA 1
ATOM 2876 C C . VAL B 1 33 ? -4.117 22.984 6.215 1 86.69 33 VAL B C 1
ATOM 2878 O O . VAL B 1 33 ? -3.254 22.109 6.109 1 86.69 33 VAL B O 1
ATOM 2881 N N . TYR B 1 34 ? -4.199 24.016 5.496 1 90.88 34 TYR B N 1
ATOM 2882 C CA . TYR B 1 34 ? -3.352 24.094 4.312 1 90.88 34 TYR B CA 1
ATOM 2883 C C . TYR B 1 34 ? -2.479 25.344 4.336 1 90.88 34 TYR B C 1
ATOM 2885 O O . TYR B 1 34 ? -1.312 25.281 4.734 1 90.88 34 TYR B O 1
ATOM 2893 N N . ILE B 1 35 ? -3.088 26.484 3.963 1 84.75 35 ILE B N 1
ATOM 2894 C CA . ILE B 1 35 ? -2.312 27.703 3.824 1 84.75 35 ILE B CA 1
ATOM 2895 C C . ILE B 1 35 ? -3.252 28.906 3.768 1 84.75 35 ILE B C 1
ATOM 2897 O O . ILE B 1 35 ? -4.391 28.797 3.311 1 84.75 35 ILE B O 1
ATOM 2901 N N . PRO B 1 36 ? -2.709 30.031 4.289 1 85.38 36 PRO B N 1
ATOM 2902 C CA . PRO B 1 36 ? -3.473 31.25 4.027 1 85.38 36 PRO B CA 1
ATOM 2903 C C . PRO B 1 36 ? -3.656 31.516 2.535 1 85.38 36 PRO B C 1
ATOM 2905 O O . PRO B 1 36 ? -2.746 31.266 1.741 1 85.38 36 PRO B O 1
ATOM 2908 N N . HIS B 1 37 ? -4.852 31.891 2.174 1 89.81 37 HIS B N 1
ATOM 2909 C CA . HIS B 1 37 ? -5.227 32.094 0.781 1 89.81 37 HIS B CA 1
ATOM 2910 C C . HIS B 1 37 ? -6.316 33.156 0.662 1 89.81 37 HIS B C 1
ATOM 2912 O O . HIS B 1 37 ? -6.766 33.719 1.67 1 89.81 37 HIS B O 1
ATOM 2918 N N . ASP B 1 38 ? -6.523 33.625 -0.548 1 92.38 38 ASP B N 1
ATOM 2919 C CA . ASP B 1 38 ? -7.68 34.469 -0.812 1 92.38 38 ASP B CA 1
ATOM 2920 C C . ASP B 1 38 ? -8.836 33.656 -1.394 1 92.38 38 ASP B C 1
ATOM 2922 O O . ASP B 1 38 ? -8.641 32.844 -2.299 1 92.38 38 ASP B O 1
ATOM 2926 N N . LEU B 1 39 ? -9.977 33.844 -0.848 1 91.19 39 LEU B N 1
ATOM 2927 C CA . LEU B 1 39 ? -11.18 33.125 -1.275 1 91.19 39 LEU B CA 1
ATOM 2928 C C . LEU B 1 39 ? -12.289 34.125 -1.625 1 91.19 39 LEU B C 1
ATOM 2930 O O . LEU B 1 39 ? -12.602 35.031 -0.833 1 91.19 39 LEU B O 1
ATOM 2934 N N . GLU B 1 40 ? -12.797 34 -2.795 1 90 40 GLU B N 1
ATOM 2935 C CA . GLU B 1 40 ? -13.914 34.844 -3.234 1 90 40 GLU B CA 1
ATOM 2936 C C . GLU B 1 40 ? -15.023 34 -3.848 1 90 40 GLU B C 1
ATOM 2938 O O . GLU B 1 40 ? -14.758 33.062 -4.605 1 90 40 GLU B O 1
ATOM 2943 N N . THR B 1 41 ? -16.266 34.312 -3.406 1 89.75 41 THR B N 1
ATOM 2944 C CA . THR B 1 41 ? -17.422 33.75 -4.094 1 89.75 41 THR B CA 1
ATOM 2945 C C . THR B 1 41 ? -17.859 34.625 -5.258 1 89.75 41 THR B C 1
ATOM 2947 O O . THR B 1 41 ? -17.984 35.844 -5.109 1 89.75 41 THR B O 1
ATOM 2950 N N . ARG B 1 42 ? -18.141 34.062 -6.387 1 83.81 42 ARG B N 1
ATOM 2951 C CA . ARG B 1 42 ? -18.359 34.844 -7.602 1 83.81 42 ARG B CA 1
ATOM 2952 C C . ARG B 1 42 ? -19.844 34.969 -7.906 1 83.81 42 ARG B C 1
ATOM 2954 O O . ARG B 1 42 ? -20.266 35.906 -8.594 1 83.81 42 ARG B O 1
ATOM 2961 N N . ASP B 1 43 ? -20.609 34.094 -7.449 1 80.94 43 ASP B N 1
ATOM 2962 C CA . ASP B 1 43 ? -22.016 34.125 -7.848 1 80.94 43 ASP B CA 1
ATOM 2963 C C . ASP B 1 43 ? -22.891 34.688 -6.734 1 80.94 43 ASP B C 1
ATOM 2965 O O . ASP B 1 43 ? -24.125 34.719 -6.867 1 80.94 43 ASP B O 1
ATOM 2969 N N . GLY B 1 44 ? -22.328 35.156 -5.703 1 78.5 44 GLY B N 1
ATOM 2970 C CA . GLY B 1 44 ? -23.094 35.719 -4.609 1 78.5 44 GLY B CA 1
ATOM 2971 C C . GLY B 1 44 ? -23.781 34.688 -3.742 1 78.5 44 GLY B C 1
ATOM 2972 O O . GLY B 1 44 ? -24.453 35.031 -2.766 1 78.5 44 GLY B O 1
ATOM 2973 N N . ASN B 1 45 ? -23.641 33.438 -4.113 1 82.06 45 ASN B N 1
ATOM 2974 C CA . ASN B 1 45 ? -24.25 32.375 -3.322 1 82.06 45 ASN B CA 1
ATOM 2975 C C . ASN B 1 45 ? -23.453 32.125 -2.049 1 82.06 45 ASN B C 1
ATOM 2977 O O . ASN B 1 45 ? -22.25 32.406 -1.984 1 82.06 45 ASN B O 1
ATOM 2981 N N . ARG B 1 46 ? -24.234 31.578 -1.118 1 87.56 46 ARG B N 1
ATOM 2982 C CA . ARG B 1 46 ? -23.594 31.203 0.136 1 87.56 46 ARG B CA 1
ATOM 2983 C C . ARG B 1 46 ? -22.797 29.922 -0.029 1 87.56 46 ARG B C 1
ATOM 2985 O O . ARG B 1 46 ? -23.172 29.031 -0.809 1 87.56 46 ARG B O 1
ATOM 2992 N N . LEU B 1 47 ? -21.797 29.828 0.727 1 92.38 47 LEU B N 1
ATOM 2993 C CA . LEU B 1 47 ? -20.984 28.625 0.75 1 92.38 47 LEU B CA 1
ATOM 2994 C C . LEU B 1 47 ? -21.75 27.469 1.385 1 92.38 47 LEU B C 1
ATOM 2996 O O . LEU B 1 47 ? -22.609 27.672 2.244 1 92.38 47 LEU B O 1
ATOM 3000 N N . ASP B 1 48 ? -21.656 26.328 0.867 1 93.88 48 ASP B N 1
ATOM 3001 C CA . ASP B 1 48 ? -21.953 25.062 1.537 1 93.88 48 ASP B CA 1
ATOM 3002 C C . ASP B 1 48 ? -20.703 24.234 1.742 1 93.88 48 ASP B C 1
ATOM 3004 O O . ASP B 1 48 ? -20.578 23.125 1.192 1 93.88 48 ASP B O 1
ATOM 3008 N N . PHE B 1 49 ? -19.891 24.734 2.613 1 94.75 49 PHE B N 1
ATOM 3009 C CA . PHE B 1 49 ? -18.5 24.312 2.748 1 94.75 49 PHE B CA 1
ATOM 3010 C C . PHE B 1 49 ? -18.391 23.078 3.637 1 94.75 49 PHE B C 1
ATOM 3012 O O . PHE B 1 49 ? -19.016 23.016 4.703 1 94.75 49 PHE B O 1
ATOM 3019 N N . THR B 1 50 ? -17.75 22.078 3.182 1 95.94 50 THR B N 1
ATOM 3020 C CA . THR B 1 50 ? -17.391 20.906 3.963 1 95.94 50 THR B CA 1
ATOM 3021 C C . THR B 1 50 ? -15.945 20.484 3.68 1 95.94 50 THR B C 1
ATOM 3023 O O . THR B 1 50 ? -15.547 20.375 2.52 1 95.94 50 THR B O 1
ATOM 3026 N N . LEU B 1 51 ? -15.125 20.219 4.758 1 95.31 51 LEU B N 1
ATOM 3027 C CA . LEU B 1 51 ? -13.758 19.766 4.578 1 95.31 51 LEU B CA 1
ATOM 3028 C C . LEU B 1 51 ? -13.367 18.781 5.684 1 95.31 51 LEU B C 1
ATOM 3030 O O . LEU B 1 51 ? -12.727 19.172 6.664 1 95.31 51 LEU B O 1
ATOM 3034 N N . PRO B 1 52 ? -13.727 17.578 5.582 1 93.06 52 PRO B N 1
ATOM 3035 C CA . PRO B 1 52 ? -13.023 16.562 6.379 1 93.06 52 PRO B CA 1
ATOM 3036 C C . PRO B 1 52 ? -11.602 16.312 5.883 1 93.06 52 PRO B C 1
ATOM 3038 O O . PRO B 1 52 ? -11.352 16.328 4.676 1 93.06 52 PRO B O 1
ATOM 3041 N N . TYR B 1 53 ? -10.672 16.172 6.824 1 92.38 53 TYR B N 1
ATOM 3042 C CA . TYR B 1 53 ? -9.312 15.906 6.363 1 92.38 53 TYR B CA 1
ATOM 3043 C C . TYR B 1 53 ? -8.594 14.945 7.301 1 92.38 53 TYR B C 1
ATOM 3045 O O . TYR B 1 53 ? -9.047 14.711 8.422 1 92.38 53 TYR B O 1
ATOM 3053 N N . LEU B 1 54 ? -7.652 14.273 6.75 1 88.12 54 LEU B N 1
ATOM 3054 C CA . LEU B 1 54 ? -6.676 13.5 7.504 1 88.12 54 LEU B CA 1
ATOM 3055 C C . LEU B 1 54 ? -5.262 14.031 7.27 1 88.12 54 LEU B C 1
ATOM 3057 O O . LEU B 1 54 ? -4.938 14.477 6.168 1 88.12 54 LEU B O 1
ATOM 3061 N N . ALA B 1 55 ? -4.496 13.977 8.352 1 86 55 ALA B N 1
ATOM 3062 C CA . ALA B 1 55 ? -3.131 14.484 8.242 1 86 55 ALA B CA 1
ATOM 3063 C C . ALA B 1 55 ? -2.133 13.531 8.891 1 86 55 ALA B C 1
ATOM 3065 O O . ALA B 1 55 ? -2.412 12.953 9.945 1 86 55 ALA B O 1
ATOM 3066 N N . SER B 1 56 ? -1.11 13.297 8.172 1 81.31 56 SER B N 1
ATOM 3067 C CA . SER B 1 56 ? 0.075 12.633 8.703 1 81.31 56 SER B CA 1
ATOM 3068 C C . SER B 1 56 ? 1.332 13.453 8.445 1 81.31 56 SER B C 1
ATOM 3070 O O . SER B 1 56 ? 1.255 14.57 7.934 1 81.31 56 SER B O 1
ATOM 3072 N N . ASP B 1 57 ? 2.461 12.914 8.867 1 77.81 57 ASP B N 1
ATOM 3073 C CA . ASP B 1 57 ? 3.729 13.594 8.609 1 77.81 57 ASP B CA 1
ATOM 3074 C C . ASP B 1 57 ? 4.066 13.578 7.121 1 77.81 57 ASP B C 1
ATOM 3076 O O . ASP B 1 57 ? 4.871 14.383 6.652 1 77.81 57 ASP B O 1
ATOM 3080 N N . ARG B 1 58 ? 3.406 12.727 6.414 1 88.81 58 ARG B N 1
ATOM 3081 C CA . ARG B 1 58 ? 3.838 12.516 5.035 1 88.81 58 ARG B CA 1
ATOM 3082 C C . ARG B 1 58 ? 2.867 13.156 4.051 1 88.81 58 ARG B C 1
ATOM 3084 O O . ARG B 1 58 ? 3.24 13.461 2.916 1 88.81 58 ARG B O 1
ATOM 3091 N N . LEU B 1 59 ? 1.654 13.336 4.531 1 93.69 59 LEU B N 1
ATOM 3092 C CA . LEU B 1 59 ? 0.694 13.953 3.623 1 93.69 59 LEU B CA 1
ATOM 3093 C C . LEU B 1 59 ? -0.567 14.375 4.367 1 93.69 59 LEU B C 1
ATOM 3095 O O . LEU B 1 59 ? -0.789 13.961 5.508 1 93.69 59 LEU B O 1
ATOM 3099 N N . THR B 1 60 ? -1.319 15.281 3.793 1 93.88 60 THR B N 1
ATOM 3100 C CA . THR B 1 60 ? -2.658 15.688 4.211 1 93.88 60 THR B CA 1
ATOM 3101 C C . THR B 1 60 ? -3.662 15.484 3.08 1 93.88 60 THR B C 1
ATOM 3103 O O . THR B 1 60 ? -3.424 15.914 1.948 1 93.88 60 THR B O 1
ATOM 3106 N N . VAL B 1 61 ? -4.707 14.758 3.355 1 96.38 61 VAL B N 1
ATOM 3107 C CA . VAL B 1 61 ? -5.746 14.547 2.354 1 96.38 61 VAL B CA 1
ATOM 3108 C C . VAL B 1 61 ? -7.062 15.148 2.842 1 96.38 61 VAL B C 1
ATOM 3110 O O . VAL B 1 61 ? -7.602 14.727 3.867 1 96.38 61 VAL B O 1
ATOM 3113 N N . GLY B 1 62 ? -7.535 16.109 2.098 1 96.69 62 GLY B N 1
ATOM 3114 C CA . GLY B 1 62 ? -8.844 16.688 2.363 1 96.69 62 GLY B CA 1
ATOM 3115 C C . GLY B 1 62 ? -9.875 16.344 1.309 1 96.69 62 GLY B C 1
ATOM 3116 O O . GLY B 1 62 ? -9.539 16.156 0.136 1 96.69 62 GLY B O 1
ATOM 3117 N N . HIS B 1 63 ? -11.078 16.125 1.729 1 96.81 63 HIS B N 1
ATOM 3118 C CA . HIS B 1 63 ? -12.258 16.047 0.872 1 96.81 63 HIS B CA 1
ATOM 3119 C C . HIS B 1 63 ? -13.031 17.359 0.879 1 96.81 63 HIS B C 1
ATOM 3121 O O . HIS B 1 63 ? -13.844 17.594 1.775 1 96.81 63 HIS B O 1
ATOM 3127 N N . LEU B 1 64 ? -12.859 18.156 -0.191 1 97.12 64 LEU B N 1
ATOM 3128 C CA . LEU B 1 64 ? -13.188 19.562 -0.133 1 97.12 64 LEU B CA 1
ATOM 3129 C C . LEU B 1 64 ? -14.398 19.891 -1.006 1 97.12 64 LEU B C 1
ATOM 3131 O O . LEU B 1 64 ? -14.469 19.453 -2.156 1 97.12 64 LEU B O 1
ATOM 3135 N N . VAL B 1 65 ? -15.328 20.609 -0.421 1 96.12 65 VAL B N 1
ATOM 3136 C CA . VAL B 1 65 ? -16.5 21.156 -1.102 1 96.12 65 VAL B CA 1
ATOM 3137 C C . VAL B 1 65 ? -16.672 22.625 -0.708 1 96.12 65 VAL B C 1
ATOM 3139 O O . VAL B 1 65 ? -16.688 22.953 0.479 1 96.12 65 VAL B O 1
ATOM 3142 N N . TYR B 1 66 ? -16.812 23.469 -1.69 1 95.31 66 TYR B N 1
ATOM 3143 C CA . TYR B 1 66 ? -17.125 24.859 -1.388 1 95.31 66 TYR B CA 1
ATOM 3144 C C . TYR B 1 66 ? -18.625 25.109 -1.508 1 95.31 66 TYR B C 1
ATOM 3146 O O . TYR B 1 66 ? -19.188 25.953 -0.809 1 95.31 66 TYR B O 1
ATOM 3154 N N . GLY B 1 67 ? -19.312 24.422 -2.441 1 94.31 67 GLY B N 1
ATOM 3155 C CA . GLY B 1 67 ? -20.75 24.516 -2.613 1 94.31 67 GLY B CA 1
ATOM 3156 C C . GLY B 1 67 ? -21.188 25.797 -3.297 1 94.31 67 GLY B C 1
ATOM 3157 O O . GLY B 1 67 ? -22.359 26.188 -3.219 1 94.31 67 GLY B O 1
ATOM 3158 N N . ALA B 1 68 ? -20.25 26.562 -3.889 1 94.25 68 ALA B N 1
ATOM 3159 C CA . ALA B 1 68 ? -20.5 27.797 -4.629 1 94.25 68 ALA B CA 1
ATOM 3160 C C . ALA B 1 68 ? -19.422 28.031 -5.68 1 94.25 68 ALA B C 1
ATOM 3162 O O . ALA B 1 68 ? -18.359 27.406 -5.641 1 94.25 68 ALA B O 1
ATOM 3163 N N . ASP B 1 69 ? -19.828 28.844 -6.688 1 95.06 69 ASP B N 1
ATOM 3164 C CA . ASP B 1 69 ? -18.797 29.312 -7.605 1 95.06 69 ASP B CA 1
ATOM 3165 C C . ASP B 1 69 ? -17.734 30.109 -6.867 1 95.06 69 ASP B C 1
ATOM 3167 O O . ASP B 1 69 ? -18 31.203 -6.355 1 95.06 69 ASP B O 1
ATOM 3171 N N . SER B 1 70 ? -16.562 29.531 -6.766 1 94.75 70 SER B N 1
ATOM 3172 C CA . SER B 1 70 ? -15.523 30.109 -5.91 1 94.75 70 SER B CA 1
ATOM 3173 C C . SER B 1 70 ? -14.195 30.219 -6.641 1 94.75 70 SER B C 1
ATOM 3175 O O . SER B 1 70 ? -13.898 29.406 -7.523 1 94.75 70 SER B O 1
ATOM 3177 N N . GLU B 1 71 ? -13.469 31.203 -6.27 1 95.25 71 GLU B N 1
ATOM 3178 C CA . GLU B 1 71 ? -12.109 31.391 -6.785 1 95.25 71 GLU B CA 1
ATOM 3179 C C . GLU B 1 71 ? -11.109 31.547 -5.648 1 95.25 71 GLU B C 1
ATOM 3181 O O . GLU B 1 71 ? -11.336 32.344 -4.727 1 95.25 71 GLU B O 1
ATOM 3186 N N . LEU B 1 72 ? -10.078 30.797 -5.789 1 95.38 72 LEU B N 1
ATOM 3187 C CA . LEU B 1 72 ? -9.008 30.859 -4.805 1 95.38 72 LEU B CA 1
ATOM 3188 C C . LEU B 1 72 ? -7.723 31.391 -5.434 1 95.38 72 LEU B C 1
ATOM 3190 O O . LEU B 1 72 ? -7.375 31.016 -6.559 1 95.38 72 LEU B O 1
ATOM 3194 N N . LEU B 1 73 ? -7.117 32.312 -4.742 1 95.5 73 LEU B N 1
ATOM 3195 C CA . LEU B 1 73 ? -5.73 32.688 -5.008 1 95.5 73 LEU B CA 1
ATOM 3196 C C . LEU B 1 73 ? -4.809 32.188 -3.9 1 95.5 73 LEU B C 1
ATOM 3198 O O . LEU B 1 73 ? -4.938 32.625 -2.746 1 95.5 73 LEU B O 1
ATOM 3202 N N . VAL B 1 74 ? -3.928 31.375 -4.266 1 95.81 74 VAL B N 1
ATOM 3203 C CA . VAL B 1 74 ? -3.08 30.703 -3.285 1 95.81 74 VAL B CA 1
ATOM 3204 C C . VAL B 1 74 ? -1.627 31.141 -3.48 1 95.81 74 VAL B C 1
ATOM 3206 O O . VAL B 1 74 ? -1.088 31.031 -4.586 1 95.81 74 VAL B O 1
ATOM 3209 N N . PRO B 1 75 ? -1.023 31.641 -2.449 1 93.88 75 PRO B N 1
ATOM 3210 C CA . PRO B 1 75 ? 0.401 31.969 -2.547 1 93.88 75 PRO B CA 1
ATOM 3211 C C . PRO B 1 75 ? 1.28 30.734 -2.689 1 93.88 75 PRO B C 1
ATOM 3213 O O . PRO B 1 75 ? 0.792 29.609 -2.555 1 93.88 75 PRO B O 1
ATOM 3216 N N . PRO B 1 76 ? 2.574 30.984 -3.01 1 92.69 76 PRO B N 1
ATOM 3217 C CA . PRO B 1 76 ? 3.469 29.812 -3.082 1 92.69 76 PRO B CA 1
ATOM 3218 C C . PRO B 1 76 ? 3.467 29 -1.798 1 92.69 76 PRO B C 1
ATOM 3220 O O . PRO B 1 76 ? 3.504 29.547 -0.699 1 92.69 76 PRO B O 1
ATOM 3223 N N . MET B 1 77 ? 3.324 27.703 -1.999 1 90.31 77 MET B N 1
ATOM 3224 C CA . MET B 1 77 ? 3.4 26.766 -0.879 1 90.31 77 MET B CA 1
ATOM 3225 C C . MET B 1 77 ? 4.805 26.188 -0.742 1 90.31 77 MET B C 1
ATOM 3227 O O . MET B 1 77 ? 5.02 25 -0.958 1 90.31 77 MET B O 1
ATOM 3231 N N . ILE B 1 78 ? 5.727 26.938 -0.269 1 86.62 78 ILE B N 1
ATOM 3232 C CA . ILE B 1 78 ? 7.16 26.703 -0.385 1 86.62 78 ILE B CA 1
ATOM 3233 C C . ILE B 1 78 ? 7.523 25.375 0.267 1 86.62 78 ILE B C 1
ATOM 3235 O O . ILE B 1 78 ? 8.422 24.672 -0.2 1 86.62 78 ILE B O 1
ATOM 3239 N N . GLY B 1 79 ? 6.895 24.844 1.133 1 88.44 79 GLY B N 1
ATOM 3240 C CA . GLY B 1 79 ? 7.281 23.609 1.812 1 88.44 79 GLY B CA 1
ATOM 3241 C C . GLY B 1 79 ? 6.48 22.406 1.359 1 88.44 79 GLY B C 1
ATOM 3242 O O . GLY B 1 79 ? 6.73 21.281 1.813 1 88.44 79 GLY B O 1
ATOM 3243 N N . CYS B 1 80 ? 5.598 22.656 0.312 1 94.38 80 CYS B N 1
ATOM 3244 C CA . CYS B 1 80 ? 4.711 21.562 -0.031 1 94.38 80 CYS B CA 1
ATOM 3245 C C . CYS B 1 80 ? 4.328 21.609 -1.505 1 94.38 80 CYS B C 1
ATOM 3247 O O . CYS B 1 80 ? 4.215 22.688 -2.088 1 94.38 80 CYS B O 1
ATOM 3249 N N . TYR B 1 81 ? 4.254 20.406 -2.078 1 96.88 81 TYR B N 1
ATOM 3250 C CA . TYR B 1 81 ? 3.465 20.266 -3.297 1 96.88 81 TYR B CA 1
ATOM 3251 C C . TYR B 1 81 ? 1.98 20.141 -2.977 1 96.88 81 TYR B C 1
ATOM 3253 O O . TYR B 1 81 ? 1.606 19.828 -1.843 1 96.88 81 TYR B O 1
ATOM 3261 N N . HIS B 1 82 ? 1.213 20.469 -3.953 1 97.88 82 HIS B N 1
ATOM 3262 C CA . HIS B 1 82 ? -0.232 20.375 -3.777 1 97.88 82 HIS B CA 1
ATOM 3263 C C . HIS B 1 82 ? -0.892 19.703 -4.98 1 97.88 82 HIS B C 1
ATOM 3265 O O . HIS B 1 82 ? -0.649 20.094 -6.125 1 97.88 82 HIS B O 1
ATOM 3271 N N . MET B 1 83 ? -1.674 18.656 -4.688 1 98.31 83 MET B N 1
ATOM 3272 C CA . MET B 1 83 ? -2.355 17.922 -5.742 1 98.31 83 MET B CA 1
ATOM 3273 C C . MET B 1 83 ? -3.865 17.922 -5.531 1 98.31 83 MET B C 1
ATOM 3275 O O . MET B 1 83 ? -4.344 17.719 -4.418 1 98.31 83 MET B O 1
ATOM 3279 N N . ASN B 1 84 ? -4.574 18.203 -6.59 1 98.38 84 ASN B N 1
ATOM 3280 C CA . ASN B 1 84 ? -6.031 18.109 -6.574 1 98.38 84 ASN B CA 1
ATOM 3281 C C . ASN B 1 84 ? -6.531 17.016 -7.516 1 98.38 84 ASN B C 1
ATOM 3283 O O . ASN B 1 84 ? -6.066 16.906 -8.656 1 98.38 84 ASN B O 1
ATOM 3287 N N . LEU B 1 85 ? -7.398 16.188 -7.051 1 98.38 85 LEU B N 1
ATOM 3288 C CA . LEU B 1 85 ? -8.141 15.227 -7.855 1 98.38 85 LEU B CA 1
ATOM 3289 C C . LEU B 1 85 ? -9.633 15.562 -7.871 1 98.38 85 LEU B C 1
ATOM 3291 O O . LEU B 1 85 ? -10.289 15.516 -6.832 1 98.38 85 LEU B O 1
ATOM 3295 N N . THR B 1 86 ? -10.148 15.844 -9.039 1 98 86 THR B N 1
ATOM 3296 C CA . THR B 1 86 ? -11.539 16.266 -9.109 1 98 86 THR B CA 1
ATOM 3297 C C . THR B 1 86 ? -12.469 15.055 -9.156 1 98 86 THR B C 1
ATOM 3299 O O . THR B 1 86 ? -12.367 14.227 -10.062 1 98 86 THR B O 1
ATOM 3302 N N . LEU B 1 87 ? -13.352 14.969 -8.242 1 97.25 87 LEU B N 1
ATOM 3303 C CA . LEU B 1 87 ? -14.281 13.852 -8.117 1 97.25 87 LEU B CA 1
ATOM 3304 C C . LEU B 1 87 ? -15.625 14.18 -8.758 1 97.25 87 LEU B C 1
ATOM 3306 O O . LEU B 1 87 ? -16.297 13.297 -9.289 1 97.25 87 LEU B O 1
ATOM 3310 N N . HIS B 1 88 ? -16 15.375 -8.602 1 97.06 88 HIS B N 1
ATOM 3311 C CA . HIS B 1 88 ? -17.234 15.906 -9.156 1 97.06 88 HIS B CA 1
ATOM 3312 C C . HIS B 1 88 ? -17.078 17.359 -9.602 1 97.06 88 HIS B C 1
ATOM 3314 O O . HIS B 1 88 ? -16.234 18.078 -9.062 1 97.06 88 HIS B O 1
ATOM 3320 N N . GLY B 1 89 ? -17.875 17.734 -10.602 1 97.25 89 GLY B N 1
ATOM 3321 C CA . GLY B 1 89 ? -17.828 19.109 -11.078 1 97.25 89 GLY B CA 1
ATOM 3322 C C . GLY B 1 89 ? -16.594 19.391 -11.906 1 97.25 89 GLY B C 1
ATOM 3323 O O . GLY B 1 89 ? -16.109 18.531 -12.641 1 97.25 89 GLY B O 1
ATOM 3324 N N . ARG B 1 90 ? -16.297 20.75 -11.867 1 97.19 90 ARG B N 1
ATOM 3325 C CA . ARG B 1 90 ? -15.195 21.203 -12.703 1 97.19 90 ARG B CA 1
ATOM 3326 C C . ARG B 1 90 ? -14.375 22.281 -12 1 97.19 90 ARG B C 1
ATOM 3328 O O . ARG B 1 90 ? -14.914 23.062 -11.219 1 97.19 90 ARG B O 1
ATOM 3335 N N . THR B 1 91 ? -13.109 22.25 -12.312 1 97.44 91 THR B N 1
ATOM 3336 C CA . THR B 1 91 ? -12.242 23.328 -11.852 1 97.44 91 THR B CA 1
ATOM 3337 C C . THR B 1 91 ? -11.344 23.828 -12.984 1 97.44 91 THR B C 1
ATOM 3339 O O . THR B 1 91 ? -11.109 23.094 -13.953 1 97.44 91 THR B O 1
ATOM 3342 N N . MET B 1 92 ? -11 25.047 -12.93 1 97.62 92 MET B N 1
ATOM 3343 C CA . MET B 1 92 ? -10.016 25.656 -13.82 1 97.62 92 MET B CA 1
ATOM 3344 C C . MET B 1 92 ? -8.852 26.234 -13.016 1 97.62 92 MET B C 1
ATOM 3346 O O . MET B 1 92 ? -9.07 26.984 -12.055 1 97.62 92 MET B O 1
ATOM 3350 N N . VAL B 1 93 ? -7.633 25.906 -13.477 1 98 93 VAL B N 1
ATOM 3351 C CA . VAL B 1 93 ? -6.484 26.344 -12.688 1 98 93 VAL B CA 1
ATOM 3352 C C . VAL B 1 93 ? -5.496 27.094 -13.586 1 98 93 VAL B C 1
ATOM 3354 O O . VAL B 1 93 ? -5.461 26.875 -14.797 1 98 93 VAL B O 1
ATOM 3357 N N . THR B 1 94 ? -4.797 28.016 -12.984 1 97.56 94 THR B N 1
ATOM 3358 C CA . THR B 1 94 ? -3.703 28.719 -13.641 1 97.56 94 THR B CA 1
ATOM 3359 C C . THR B 1 94 ? -2.492 28.812 -12.719 1 97.56 94 THR B C 1
ATOM 3361 O O . THR B 1 94 ? -2.633 29.094 -11.523 1 97.56 94 THR B O 1
ATOM 3364 N N . GLN B 1 95 ? -1.363 28.5 -13.234 1 97.06 95 GLN B N 1
ATOM 3365 C CA . GLN B 1 95 ? -0.099 28.703 -12.531 1 97.06 95 GLN B CA 1
ATOM 3366 C C . GLN B 1 95 ? 1.02 29.062 -13.508 1 97.06 95 GLN B C 1
ATOM 3368 O O . GLN B 1 95 ? 1.292 28.312 -14.445 1 97.06 95 GLN B O 1
ATOM 3373 N N . LYS B 1 96 ? 1.661 30.125 -13.242 1 94.12 96 LYS B N 1
ATOM 3374 C CA . LYS B 1 96 ? 2.785 30.594 -14.047 1 94.12 96 LYS B CA 1
ATOM 3375 C C . LYS B 1 96 ? 2.457 30.531 -15.531 1 94.12 96 LYS B C 1
ATOM 3377 O O . LYS B 1 96 ? 3.227 29.984 -16.328 1 94.12 96 LYS B O 1
ATOM 3382 N N . GLY B 1 97 ? 1.39 30.969 -15.844 1 93.25 97 GLY B N 1
ATOM 3383 C CA . GLY B 1 97 ? 1.003 31.078 -17.25 1 93.25 97 GLY B CA 1
ATOM 3384 C C . GLY B 1 97 ? 0.421 29.797 -17.812 1 93.25 97 GLY B C 1
ATOM 3385 O O . GLY B 1 97 ? -0.13 29.797 -18.906 1 93.25 97 GLY B O 1
ATOM 3386 N N . ARG B 1 98 ? 0.536 28.719 -17.156 1 95.69 98 ARG B N 1
ATOM 3387 C CA . ARG B 1 98 ? -0.057 27.453 -17.578 1 95.69 98 ARG B CA 1
ATOM 3388 C C . ARG B 1 98 ? -1.484 27.312 -17.062 1 95.69 98 ARG B C 1
ATOM 3390 O O . ARG B 1 98 ? -1.806 27.797 -15.969 1 95.69 98 ARG B O 1
ATOM 3397 N N . ARG B 1 99 ? -2.27 26.672 -17.953 1 97.12 99 ARG B N 1
ATOM 3398 C CA . ARG B 1 99 ? -3.666 26.469 -17.578 1 97.12 99 ARG B CA 1
ATOM 3399 C C . ARG B 1 99 ? -4.07 25.016 -17.719 1 97.12 99 ARG B C 1
ATOM 3401 O O . ARG B 1 99 ? -3.514 24.281 -18.547 1 97.12 99 ARG B O 1
ATOM 3408 N N . ALA B 1 100 ? -4.973 24.609 -16.859 1 97.19 100 ALA B N 1
ATOM 3409 C CA . ALA B 1 100 ? -5.543 23.281 -16.938 1 97.19 100 ALA B CA 1
ATOM 3410 C C . ALA B 1 100 ? -6.973 23.266 -16.391 1 97.19 100 ALA B C 1
ATOM 3412 O O . ALA B 1 100 ? -7.312 24.047 -15.5 1 97.19 100 ALA B O 1
ATOM 3413 N N . ALA B 1 101 ? -7.73 22.5 -17.031 1 97.12 101 ALA B N 1
ATOM 3414 C CA . ALA B 1 101 ? -9.078 22.219 -16.562 1 97.12 101 ALA B CA 1
ATOM 3415 C C . ALA B 1 101 ? -9.211 20.781 -16.078 1 97.12 101 ALA B C 1
ATOM 3417 O O . ALA B 1 101 ? -8.641 19.859 -16.672 1 97.12 101 ALA B O 1
ATOM 3418 N N . THR B 1 102 ? -9.945 20.656 -14.938 1 95.81 102 THR B N 1
ATOM 3419 C CA . THR B 1 102 ? -10.18 19.297 -14.445 1 95.81 102 THR B CA 1
ATOM 3420 C C . THR B 1 102 ? -11.672 19.016 -14.367 1 95.81 102 THR B C 1
ATOM 3422 O O . THR B 1 102 ? -12.461 19.859 -13.953 1 95.81 102 THR B O 1
ATOM 3425 N N . ASP B 1 103 ? -12.023 17.797 -14.867 1 95.12 103 ASP B N 1
ATOM 3426 C CA . ASP B 1 103 ? -13.406 17.328 -14.82 1 95.12 103 ASP B CA 1
ATOM 3427 C C . ASP B 1 103 ? -13.539 16.109 -13.906 1 95.12 103 ASP B C 1
ATOM 3429 O O . ASP B 1 103 ? -12.547 15.438 -13.609 1 95.12 103 ASP B O 1
ATOM 3433 N N . ALA B 1 104 ? -14.812 15.852 -13.57 1 93 104 ALA B N 1
ATOM 3434 C CA . ALA B 1 104 ? -15.141 14.789 -12.617 1 93 104 ALA B CA 1
ATOM 3435 C C . ALA B 1 104 ? -14.539 13.461 -13.062 1 93 104 ALA B C 1
ATOM 3437 O O . ALA B 1 104 ? -14.898 12.93 -14.117 1 93 104 ALA B O 1
ATOM 3438 N N . GLY B 1 105 ? -13.68 13.008 -12.25 1 89.62 105 GLY B N 1
ATOM 3439 C CA . GLY B 1 105 ? -13.102 11.688 -12.461 1 89.62 105 GLY B CA 1
ATOM 3440 C C . GLY B 1 105 ? -12.156 11.641 -13.648 1 89.62 105 GLY B C 1
ATOM 3441 O O . GLY B 1 105 ? -11.648 10.57 -13.992 1 89.62 105 GLY B O 1
ATOM 3442 N N . ARG B 1 106 ? -11.758 12.742 -14.203 1 92.94 106 ARG B N 1
ATOM 3443 C CA . ARG B 1 106 ? -11.039 12.688 -15.469 1 92.94 106 ARG B CA 1
ATOM 3444 C C . ARG B 1 106 ? -9.734 13.477 -15.398 1 92.94 106 ARG B C 1
ATOM 3446 O O . ARG B 1 106 ? -8.852 13.305 -16.234 1 92.94 106 ARG B O 1
ATOM 3453 N N . GLY B 1 107 ? -9.688 14.266 -14.383 1 95.56 107 GLY B N 1
ATOM 3454 C CA . GLY B 1 107 ? -8.5 15.102 -14.367 1 95.56 107 GLY B CA 1
ATOM 3455 C C . GLY B 1 107 ? -8.031 15.453 -12.969 1 95.56 107 GLY B C 1
ATOM 3456 O O . GLY B 1 107 ? -8.836 15.469 -12.031 1 95.56 107 GLY B O 1
ATOM 3457 N N . GLY B 1 108 ? -6.684 15.641 -12.867 1 97.69 108 GLY B N 1
ATOM 3458 C CA . GLY B 1 108 ? -6.039 16.188 -11.68 1 97.69 108 GLY B CA 1
ATOM 3459 C C . GLY B 1 108 ? -5.008 17.25 -11.992 1 97.69 108 GLY B C 1
ATOM 3460 O O . GLY B 1 108 ? -4.695 17.5 -13.156 1 97.69 108 GLY B O 1
ATOM 3461 N N . VAL B 1 109 ? -4.645 17.984 -10.984 1 98.31 109 VAL B N 1
ATOM 3462 C CA . VAL B 1 109 ? -3.625 19.016 -11.125 1 98.31 109 VAL B CA 1
ATOM 3463 C C . VAL B 1 109 ? -2.57 18.859 -10.039 1 98.31 109 VAL B C 1
ATOM 3465 O O . VAL B 1 109 ? -2.875 18.406 -8.93 1 98.31 109 VAL B O 1
ATOM 3468 N N . MET B 1 110 ? -1.354 19.109 -10.406 1 98.38 110 MET B N 1
ATOM 3469 C CA . MET B 1 110 ? -0.225 19.188 -9.484 1 98.38 110 MET B CA 1
ATOM 3470 C C . MET B 1 110 ? 0.425 20.562 -9.531 1 98.38 110 MET B C 1
ATOM 3472 O O . MET B 1 110 ? 0.938 20.984 -10.57 1 98.38 110 MET B O 1
ATOM 3476 N N . PHE B 1 111 ? 0.447 21.219 -8.359 1 97.25 111 PHE B N 1
ATOM 3477 C CA . PHE B 1 111 ? 0.986 22.578 -8.312 1 97.25 111 PHE B CA 1
ATOM 3478 C C . PHE B 1 111 ? 2.439 22.562 -7.852 1 97.25 111 PHE B C 1
ATOM 3480 O O . PHE B 1 111 ? 2.807 21.781 -6.961 1 97.25 111 PHE B O 1
ATOM 3487 N N . SER B 1 112 ? 3.168 23.469 -8.453 1 93.69 112 SER B N 1
ATOM 3488 C CA . SER B 1 112 ? 4.535 23.703 -8.008 1 93.69 112 SER B CA 1
ATOM 3489 C C . SER B 1 112 ? 4.559 24.5 -6.703 1 93.69 112 SER B C 1
ATOM 3491 O O . SER B 1 112 ? 3.742 25.391 -6.5 1 93.69 112 SER B O 1
ATOM 3493 N N . PRO B 1 113 ? 5.512 24.172 -5.848 1 94.12 113 PRO B N 1
ATOM 3494 C CA . PRO B 1 113 ? 5.578 24.859 -4.555 1 94.12 113 PRO B CA 1
ATOM 3495 C C . PRO B 1 113 ? 6.023 26.312 -4.688 1 94.12 113 PRO B C 1
ATOM 3497 O O . PRO B 1 113 ? 5.762 27.125 -3.795 1 94.12 113 PRO B O 1
ATOM 3500 N N . THR B 1 114 ? 6.602 26.703 -5.715 1 91.81 114 THR B N 1
ATOM 3501 C CA . THR B 1 114 ? 7.348 27.953 -5.758 1 91.81 114 THR B CA 1
ATOM 3502 C C . THR B 1 114 ? 6.5 29.062 -6.363 1 91.81 114 THR B C 1
ATOM 3504 O O . THR B 1 114 ? 6.848 30.25 -6.262 1 91.81 114 THR B O 1
ATOM 3507 N N . ASP B 1 115 ? 5.406 28.719 -6.977 1 94.75 115 ASP B N 1
ATOM 3508 C CA . ASP B 1 115 ? 4.617 29.719 -7.695 1 94.75 115 ASP B CA 1
ATOM 3509 C C . ASP B 1 115 ? 3.193 29.781 -7.152 1 94.75 115 ASP B C 1
ATOM 3511 O O . ASP B 1 115 ? 2.605 28.766 -6.805 1 94.75 115 ASP B O 1
ATOM 3515 N N . PRO B 1 116 ? 2.715 31.0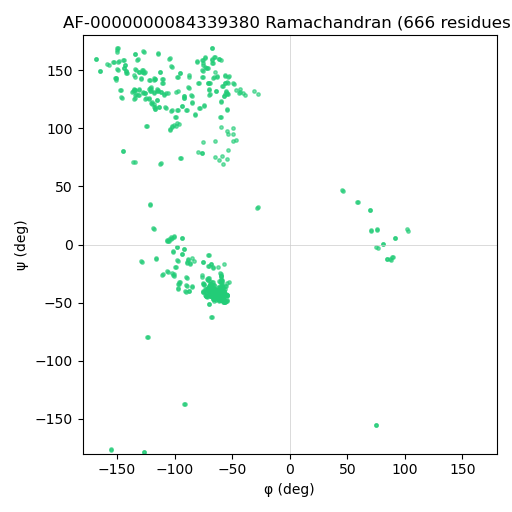16 -7.102 1 96.38 116 PRO B N 1
ATOM 3516 C CA . PRO B 1 116 ? 1.296 31.109 -6.754 1 96.38 116 PRO B CA 1
ATOM 3517 C C . PRO B 1 116 ? 0.383 30.5 -7.816 1 96.38 116 PRO B C 1
ATOM 3519 O O . PRO B 1 116 ? 0.803 30.312 -8.961 1 96.38 116 PRO B O 1
ATOM 3522 N N . PHE B 1 117 ? -0.846 30.188 -7.449 1 96.75 117 PHE B N 1
ATOM 3523 C CA . PHE B 1 117 ? -1.787 29.641 -8.422 1 96.75 117 PHE B CA 1
ATOM 3524 C C . PHE B 1 117 ? -3.215 30.062 -8.086 1 96.75 117 PHE B C 1
ATOM 3526 O O . PHE B 1 117 ? -3.49 30.5 -6.969 1 96.75 117 PHE B O 1
ATOM 3533 N N . THR B 1 118 ? -4.012 30.016 -9.117 1 97.19 118 THR B N 1
ATOM 3534 C CA . THR B 1 118 ? -5.438 30.297 -8.977 1 97.19 118 THR B CA 1
ATOM 3535 C C . THR B 1 118 ? -6.27 29.078 -9.344 1 97.19 118 THR B C 1
ATOM 3537 O O . THR B 1 118 ? -5.934 28.344 -10.281 1 97.19 118 THR B O 1
ATOM 3540 N N . VAL B 1 119 ? -7.34 28.859 -8.602 1 97.56 119 VAL B N 1
ATOM 3541 C CA . VAL B 1 119 ? -8.281 27.781 -8.891 1 97.56 119 VAL B CA 1
ATOM 3542 C C . VAL B 1 119 ? -9.703 28.328 -8.875 1 97.56 119 VAL B C 1
ATOM 3544 O O . VAL B 1 119 ? -10.125 28.969 -7.906 1 97.56 119 VAL B O 1
ATOM 3547 N N . ARG B 1 120 ? -10.414 28.078 -9.875 1 97.25 120 ARG B N 1
ATOM 3548 C CA . ARG B 1 120 ? -11.844 28.359 -9.914 1 97.25 120 ARG B CA 1
ATOM 3549 C C . ARG B 1 120 ? -12.664 27.078 -9.797 1 97.25 120 ARG B C 1
ATOM 3551 O O . ARG B 1 120 ? -12.414 26.109 -10.523 1 97.25 120 ARG B O 1
ATOM 3558 N N . TRP B 1 121 ? -13.602 27.141 -8.891 1 96.75 121 TRP B N 1
ATOM 3559 C CA . TRP B 1 121 ? -14.445 25.984 -8.602 1 96.75 121 TRP B CA 1
ATOM 3560 C C . TRP B 1 121 ? -15.867 26.203 -9.109 1 96.75 121 TRP B C 1
ATOM 3562 O O . TRP B 1 121 ? -16.484 27.234 -8.836 1 96.75 121 TRP B O 1
ATOM 3572 N N . SER B 1 122 ? -16.391 25.219 -9.891 1 96.06 122 SER B N 1
ATOM 3573 C CA . SER B 1 122 ? -17.844 25.188 -10.094 1 96.06 122 SER B CA 1
ATOM 3574 C C . SER B 1 122 ? -18.578 24.875 -8.797 1 96.06 122 SER B C 1
ATOM 3576 O O . SER B 1 122 ? -18 24.312 -7.867 1 96.06 122 SER B O 1
ATOM 3578 N N . PRO B 1 123 ? -19.797 25.234 -8.648 1 95 123 PRO B N 1
ATOM 3579 C CA . PRO B 1 123 ? -20.516 25.047 -7.395 1 95 123 PRO B CA 1
ATOM 3580 C C . PRO B 1 123 ? -20.594 23.594 -6.965 1 95 123 PRO B C 1
ATOM 3582 O O . PRO B 1 123 ? -20.641 23.297 -5.766 1 95 123 PRO B O 1
ATOM 3585 N N . GLU B 1 124 ? -20.625 22.625 -7.871 1 95.06 124 GLU B N 1
ATOM 3586 C CA . GLU B 1 124 ? -20.812 21.219 -7.547 1 95.06 124 GLU B CA 1
ATOM 3587 C C . GLU B 1 124 ? -19.484 20.5 -7.398 1 95.06 124 GLU B C 1
ATOM 3589 O O . GLU B 1 124 ? -19.438 19.281 -7.227 1 95.06 124 GLU B O 1
ATOM 3594 N N . ALA B 1 125 ? -18.422 21.266 -7.473 1 97.06 125 ALA B N 1
ATOM 3595 C CA . ALA B 1 125 ? -17.094 20.641 -7.516 1 97.06 125 ALA B CA 1
ATOM 3596 C C . ALA B 1 125 ? -16.75 20.016 -6.172 1 97.06 125 ALA B C 1
ATOM 3598 O O . ALA B 1 125 ? -17.031 20.594 -5.117 1 97.06 125 ALA B O 1
ATOM 3599 N N . VAL B 1 126 ? -16.266 18.797 -6.203 1 97.75 126 VAL B N 1
ATOM 3600 C CA . VAL B 1 126 ? -15.695 18.062 -5.086 1 97.75 126 VAL B CA 1
ATOM 3601 C C . VAL B 1 126 ? -14.297 17.562 -5.445 1 97.75 126 VAL B C 1
ATOM 3603 O O . VAL B 1 126 ? -14.086 17.016 -6.527 1 97.75 126 VAL B O 1
ATOM 3606 N N . GLN B 1 127 ? -13.32 17.828 -4.527 1 97.81 127 GLN B N 1
ATOM 3607 C CA . GLN B 1 127 ? -11.961 17.375 -4.828 1 97.81 127 GLN B CA 1
ATOM 3608 C C . GLN B 1 127 ? -11.32 16.719 -3.615 1 97.81 127 GLN B C 1
ATOM 3610 O O . GLN B 1 127 ? -11.641 17.047 -2.473 1 97.81 127 GLN B O 1
ATOM 3615 N N . TYR B 1 128 ? -10.516 15.719 -3.941 1 98 128 TYR B N 1
ATOM 3616 C CA . TYR B 1 128 ? -9.43 15.461 -2.998 1 98 128 TYR B CA 1
ATOM 3617 C C . TYR B 1 128 ? -8.344 16.516 -3.123 1 98 128 TYR B C 1
ATOM 3619 O O . TYR B 1 128 ? -7.785 16.719 -4.203 1 98 128 TYR B O 1
ATOM 3627 N N . ALA B 1 129 ? -8.086 17.234 -2.07 1 98 129 ALA B N 1
ATOM 3628 C CA . ALA B 1 129 ? -6.969 18.172 -1.961 1 98 129 ALA B CA 1
ATOM 3629 C C . ALA B 1 129 ? -5.836 17.562 -1.135 1 98 129 ALA B C 1
ATOM 3631 O O . ALA B 1 129 ? -5.973 17.391 0.078 1 98 129 ALA B O 1
ATOM 3632 N N . VAL B 1 130 ? -4.703 17.359 -1.808 1 98.19 130 VAL B N 1
ATOM 3633 C CA . VAL B 1 130 ? -3.625 16.609 -1.163 1 98.19 130 VAL B CA 1
ATOM 3634 C C . VAL B 1 130 ? -2.398 17.516 -1.011 1 98.19 130 VAL B C 1
ATOM 3636 O O . VAL B 1 130 ? -1.832 17.969 -2.004 1 98.19 130 VAL B O 1
ATOM 3639 N N . LYS B 1 131 ? -2.059 17.75 0.193 1 97.12 131 LYS B N 1
ATOM 3640 C CA . LYS B 1 131 ? -0.823 18.453 0.521 1 97.12 131 LYS B CA 1
ATOM 3641 C C . LYS B 1 131 ? 0.329 17.484 0.734 1 97.12 131 LYS B C 1
ATOM 3643 O O . LYS B 1 131 ? 0.207 16.531 1.506 1 97.12 131 LYS B O 1
ATOM 3648 N N . LEU B 1 132 ? 1.426 17.734 0.038 1 97.06 132 LEU B N 1
ATOM 3649 C CA . LEU B 1 132 ? 2.576 16.828 0.041 1 97.06 132 LEU B CA 1
ATOM 3650 C C . LEU B 1 132 ? 3.842 17.578 0.459 1 97.06 132 LEU B C 1
ATOM 3652 O O . LEU B 1 132 ? 4.492 18.219 -0.368 1 97.06 132 LEU B O 1
ATOM 3656 N N . PRO B 1 133 ? 4.25 17.406 1.699 1 92.38 133 PRO B N 1
ATOM 3657 C CA . PRO B 1 133 ? 5.523 18.016 2.078 1 92.38 133 PRO B CA 1
ATOM 3658 C C . PRO B 1 133 ? 6.668 17.625 1.145 1 92.38 133 PRO B C 1
ATOM 3660 O O . PRO B 1 133 ? 6.754 16.484 0.718 1 92.38 133 PRO B O 1
ATOM 3663 N N . ARG B 1 134 ? 7.516 18.641 0.833 1 92.44 134 ARG B N 1
ATOM 3664 C CA . ARG B 1 134 ? 8.641 18.391 -0.061 1 92.44 134 ARG B CA 1
ATOM 3665 C C . ARG B 1 134 ? 9.516 17.25 0.461 1 92.44 134 ARG B C 1
ATOM 3667 O O . ARG B 1 134 ? 9.938 16.375 -0.307 1 92.44 134 ARG B O 1
ATOM 3674 N N . ARG B 1 135 ? 9.734 17.266 1.678 1 85.69 135 ARG B N 1
ATOM 3675 C CA . ARG B 1 135 ? 10.57 16.234 2.293 1 85.69 135 ARG B CA 1
ATOM 3676 C C . ARG B 1 135 ? 10.023 14.844 2.023 1 85.69 135 ARG B C 1
ATOM 3678 O O . ARG B 1 135 ? 10.781 13.906 1.772 1 85.69 135 ARG B O 1
ATOM 3685 N N . SER B 1 136 ? 8.703 14.695 2.096 1 91.69 136 SER B N 1
ATOM 3686 C CA . SER B 1 136 ? 8.062 13.398 1.904 1 91.69 136 SER B CA 1
ATOM 3687 C C . SER B 1 136 ? 8.156 12.945 0.452 1 91.69 136 SER B C 1
ATOM 3689 O O . SER B 1 136 ? 8.578 11.82 0.175 1 91.69 136 SER B O 1
ATOM 3691 N N . LEU B 1 137 ? 7.762 13.805 -0.47 1 96.19 137 LEU B N 1
ATOM 3692 C CA . LEU B 1 137 ? 7.711 13.43 -1.88 1 96.19 137 LEU B CA 1
ATOM 3693 C C . LEU B 1 137 ? 9.117 13.312 -2.461 1 96.19 137 LEU B C 1
ATOM 3695 O O . LEU B 1 137 ? 9.414 12.359 -3.182 1 96.19 137 LEU B O 1
ATOM 3699 N N . GLU B 1 138 ? 9.992 14.289 -2.137 1 92.94 138 GLU B N 1
ATOM 3700 C CA . GLU B 1 138 ? 11.359 14.258 -2.633 1 92.94 138 GLU B CA 1
ATOM 3701 C C . GLU B 1 138 ? 12.164 13.141 -1.976 1 92.94 138 GLU B C 1
ATOM 3703 O O . GLU B 1 138 ? 13.039 12.547 -2.607 1 92.94 138 GLU B O 1
ATOM 3708 N N . GLY B 1 139 ? 11.875 12.914 -0.733 1 87.88 139 GLY B N 1
ATOM 3709 C CA . GLY B 1 139 ? 12.492 11.773 -0.079 1 87.88 139 GLY B CA 1
ATOM 3710 C C . GLY B 1 139 ? 12.109 10.445 -0.716 1 87.88 139 GLY B C 1
ATOM 3711 O O . GLY B 1 139 ? 12.969 9.586 -0.921 1 87.88 139 GLY B O 1
ATOM 3712 N N . GLN B 1 140 ? 10.844 10.281 -0.963 1 92.5 140 GLN B N 1
ATOM 3713 C CA . GLN B 1 140 ? 10.383 9.086 -1.651 1 92.5 140 GLN B CA 1
ATOM 3714 C C . GLN B 1 140 ? 11.055 8.93 -3.01 1 92.5 140 GLN B C 1
ATOM 3716 O O . GLN B 1 140 ? 11.484 7.836 -3.377 1 92.5 140 GLN B O 1
ATOM 3721 N N . LEU B 1 141 ? 11.133 10.016 -3.754 1 92.56 141 LEU B N 1
ATOM 3722 C CA . LEU B 1 141 ? 11.805 10 -5.047 1 92.56 141 LEU B CA 1
ATOM 3723 C C . LEU B 1 141 ? 13.266 9.57 -4.895 1 92.56 141 LEU B C 1
ATOM 3725 O O . LEU B 1 141 ? 13.75 8.734 -5.656 1 92.56 141 LEU B O 1
ATOM 3729 N N . SER B 1 142 ? 13.906 10.188 -3.949 1 88.06 142 SER B N 1
ATOM 3730 C CA . SER B 1 142 ? 15.312 9.875 -3.703 1 88.06 142 SER B CA 1
ATOM 3731 C C . SER B 1 142 ? 15.516 8.383 -3.459 1 88.06 142 SER B C 1
ATOM 3733 O O . SER B 1 142 ? 16.453 7.781 -3.979 1 88.06 142 SER B O 1
ATOM 3735 N N . ARG B 1 143 ? 14.672 7.77 -2.689 1 81.38 143 ARG B N 1
ATOM 3736 C CA . ARG B 1 143 ? 14.742 6.34 -2.395 1 81.38 143 ARG B CA 1
ATOM 3737 C C . ARG B 1 143 ? 14.531 5.512 -3.656 1 81.38 143 ARG B C 1
ATOM 3739 O O . ARG B 1 143 ? 15.211 4.508 -3.869 1 81.38 143 ARG B O 1
ATOM 3746 N N . LEU B 1 144 ? 13.633 5.949 -4.488 1 82.5 144 LEU B N 1
ATOM 3747 C CA . LEU B 1 144 ? 13.281 5.184 -5.68 1 82.5 144 LEU B CA 1
ATOM 3748 C C . LEU B 1 144 ? 14.406 5.211 -6.703 1 82.5 144 LEU B C 1
ATOM 3750 O O . LEU B 1 144 ? 14.664 4.211 -7.375 1 82.5 144 LEU B O 1
ATOM 3754 N N . ILE B 1 145 ? 15.039 6.359 -6.789 1 81.88 145 ILE B N 1
ATOM 3755 C CA . ILE B 1 145 ? 16.031 6.488 -7.852 1 81.88 145 ILE B CA 1
ATOM 3756 C C . ILE B 1 145 ? 17.438 6.316 -7.273 1 81.88 145 ILE B C 1
ATOM 3758 O O . ILE B 1 145 ? 18.422 6.359 -8.008 1 81.88 145 ILE B O 1
ATOM 3762 N N . ASN B 1 146 ? 17.5 6.211 -5.863 1 77.56 146 ASN B N 1
ATOM 3763 C CA . ASN B 1 146 ? 18.734 5.988 -5.129 1 77.56 146 ASN B CA 1
ATOM 3764 C C . ASN B 1 146 ? 19.75 7.102 -5.395 1 77.56 146 ASN B C 1
ATOM 3766 O O . ASN B 1 146 ? 20.922 6.832 -5.676 1 77.56 146 ASN B O 1
ATOM 3770 N N . GLN B 1 147 ? 19.281 8.266 -5.523 1 74.38 147 GLN B N 1
ATOM 3771 C CA . GLN B 1 147 ? 20.062 9.484 -5.688 1 74.38 147 GLN B CA 1
ATOM 3772 C C . GLN B 1 147 ? 19.438 10.656 -4.941 1 74.38 147 GLN B C 1
ATOM 3774 O O . GLN B 1 147 ? 18.219 10.695 -4.758 1 74.38 147 GLN B O 1
ATOM 3779 N N . PRO B 1 148 ? 20.25 11.555 -4.484 1 79.31 148 PRO B N 1
ATOM 3780 C CA . PRO B 1 148 ? 19.672 12.734 -3.85 1 79.31 148 PRO B CA 1
ATOM 3781 C C . PRO B 1 148 ? 18.875 13.609 -4.832 1 79.31 148 PRO B C 1
ATOM 3783 O O . PRO B 1 148 ? 19.234 13.688 -6.008 1 79.31 148 PRO B O 1
ATOM 3786 N N . VAL B 1 149 ? 17.859 14.148 -4.344 1 84.88 149 VAL B N 1
ATOM 3787 C CA . VAL B 1 149 ? 17.062 15.102 -5.109 1 84.88 149 VAL B CA 1
ATOM 3788 C C . VAL B 1 149 ? 17.438 16.531 -4.699 1 84.88 149 VAL B C 1
ATOM 3790 O O . VAL B 1 149 ? 17.094 16.969 -3.6 1 84.88 149 VAL B O 1
ATOM 3793 N N . GLU B 1 150 ? 18.047 17.188 -5.516 1 81.75 150 GLU B N 1
ATOM 3794 C CA . GLU B 1 150 ? 18.641 18.484 -5.172 1 81.75 150 GLU B CA 1
ATOM 3795 C C . GLU B 1 150 ? 17.703 19.641 -5.555 1 81.75 150 GLU B C 1
ATOM 3797 O O . GLU B 1 150 ? 17.781 20.719 -4.969 1 81.75 150 GLU B O 1
ATOM 3802 N N . GLN B 1 151 ? 16.984 19.453 -6.582 1 87.56 151 GLN B N 1
ATOM 3803 C CA . GLN B 1 151 ? 16.062 20.469 -7.055 1 87.56 151 GLN B CA 1
ATOM 3804 C C . GLN B 1 151 ? 14.609 20.016 -6.902 1 87.56 151 GLN B C 1
ATOM 3806 O O . GLN B 1 151 ? 14.32 18.812 -6.996 1 87.56 151 GLN B O 1
ATOM 3811 N N . PRO B 1 152 ? 13.789 20.969 -6.676 1 92.88 152 PRO B N 1
ATOM 3812 C CA . PRO B 1 152 ? 12.375 20.578 -6.605 1 92.88 152 PRO B CA 1
ATOM 3813 C C . PRO B 1 152 ? 11.898 19.859 -7.863 1 92.88 152 PRO B C 1
ATOM 3815 O O . PRO B 1 152 ? 12.344 20.188 -8.969 1 92.88 152 PRO B O 1
ATOM 3818 N N . ILE B 1 153 ? 11.016 18.938 -7.656 1 97.06 153 ILE B N 1
ATOM 3819 C CA . ILE B 1 153 ? 10.445 18.172 -8.766 1 97.06 153 ILE B CA 1
ATOM 3820 C C . ILE B 1 153 ? 9.539 19.078 -9.594 1 97.06 153 ILE B C 1
ATOM 3822 O O . ILE B 1 153 ? 8.703 19.812 -9.047 1 97.06 153 ILE B O 1
ATOM 3826 N N . ARG B 1 154 ? 9.727 19.125 -10.844 1 97 154 ARG B N 1
ATOM 3827 C CA . ARG B 1 154 ? 8.844 19.875 -11.734 1 97 154 ARG B CA 1
ATOM 3828 C C . ARG B 1 154 ? 7.797 18.953 -12.359 1 97 154 ARG B C 1
ATOM 3830 O O . ARG B 1 154 ? 8.125 18.109 -13.203 1 97 154 ARG B O 1
ATOM 3837 N N . PHE B 1 155 ? 6.582 19.203 -12.039 1 97.62 155 PHE B N 1
ATOM 3838 C CA . PHE B 1 155 ? 5.488 18.375 -12.555 1 97.62 155 PHE B CA 1
ATOM 3839 C C . PHE B 1 155 ? 4.758 19.094 -13.68 1 97.62 155 PHE B C 1
ATOM 3841 O O . PHE B 1 155 ? 4.758 20.328 -13.742 1 97.62 155 PHE B O 1
ATOM 3848 N N . ASP B 1 156 ? 4.176 18.219 -14.523 1 96.81 156 ASP B N 1
ATOM 3849 C CA . ASP B 1 156 ? 3.117 18.797 -15.352 1 96.81 156 ASP B CA 1
ATOM 3850 C C . ASP B 1 156 ? 1.961 19.297 -14.492 1 96.81 156 ASP B C 1
ATOM 3852 O O . ASP B 1 156 ? 1.612 18.672 -13.484 1 96.81 156 ASP B O 1
ATOM 3856 N N . LEU B 1 157 ? 1.382 20.391 -14.953 1 97.5 157 LEU B N 1
ATOM 3857 C CA . LEU B 1 157 ? 0.298 20.984 -14.18 1 97.5 157 LEU B CA 1
ATOM 3858 C C . LEU B 1 157 ? -0.931 20.078 -14.188 1 97.5 157 LEU B C 1
ATOM 3860 O O . LEU B 1 157 ? -1.366 19.609 -13.133 1 97.5 157 LEU B O 1
ATOM 3864 N N . GLY B 1 158 ? -1.48 19.859 -15.414 1 97.38 158 GLY B N 1
ATOM 3865 C CA . GLY B 1 158 ? -2.613 18.953 -15.539 1 97.38 158 GLY B CA 1
ATOM 3866 C C . GLY B 1 158 ? -2.211 17.531 -15.922 1 97.38 158 GLY B C 1
ATOM 3867 O O . GLY B 1 158 ? -1.198 17.328 -16.594 1 97.38 158 GLY B O 1
ATOM 3868 N N . PHE B 1 159 ? -3.01 16.547 -15.414 1 97 159 PHE B N 1
ATOM 3869 C CA . PHE B 1 159 ? -2.766 15.156 -15.812 1 97 159 PHE B CA 1
ATOM 3870 C C . PHE B 1 159 ? -4.074 14.391 -15.93 1 97 159 PHE B C 1
ATOM 3872 O O . PHE B 1 159 ? -5.09 14.789 -15.352 1 97 159 PHE B O 1
ATOM 3879 N N . ASP B 1 160 ? -3.998 13.336 -16.672 1 96.62 160 ASP B N 1
ATOM 3880 C CA . ASP B 1 160 ? -5.176 12.578 -17.078 1 96.62 160 ASP B CA 1
ATOM 3881 C C . ASP B 1 160 ? -5.469 11.445 -16.094 1 96.62 160 ASP B C 1
ATOM 3883 O O . ASP B 1 160 ? -4.629 10.578 -15.875 1 96.62 160 ASP B O 1
ATOM 3887 N N . LEU B 1 161 ? -6.703 11.414 -15.594 1 95.81 161 LEU B N 1
ATOM 3888 C CA . LEU B 1 161 ? -7.098 10.375 -14.648 1 95.81 161 LEU B CA 1
ATOM 3889 C C . LEU B 1 161 ? -7.84 9.25 -15.359 1 95.81 161 LEU B C 1
ATOM 3891 O O . LEU B 1 161 ? -8.203 8.25 -14.742 1 95.81 161 LEU B O 1
ATOM 3895 N N . THR B 1 162 ? -8.039 9.375 -16.609 1 95.06 162 THR B N 1
ATOM 3896 C CA . THR B 1 162 ? -8.812 8.359 -17.328 1 95.06 162 THR B CA 1
ATOM 3897 C C . THR B 1 162 ? -7.918 7.211 -17.781 1 95.06 162 THR B C 1
ATOM 3899 O O . THR B 1 162 ? -8.406 6.148 -18.172 1 95.06 162 THR B O 1
ATOM 3902 N N . THR B 1 163 ? -6.617 7.426 -17.781 1 93.81 163 THR B N 1
ATOM 3903 C CA . THR B 1 163 ? -5.695 6.332 -18.062 1 93.81 163 THR B CA 1
ATOM 3904 C C . THR B 1 163 ? -5.73 5.293 -16.953 1 93.81 163 THR B C 1
ATOM 3906 O O . THR B 1 163 ? -6.16 5.586 -15.828 1 93.81 163 THR B O 1
ATOM 3909 N N . PRO B 1 164 ? -5.316 4.105 -17.219 1 92.5 164 PRO B N 1
ATOM 3910 C CA . PRO B 1 164 ? -5.273 3.098 -16.156 1 92.5 164 PRO B CA 1
ATOM 3911 C C . PRO B 1 164 ? -4.43 3.533 -14.953 1 92.5 164 PRO B C 1
ATOM 3913 O O . PRO B 1 164 ? -4.824 3.32 -13.805 1 92.5 164 PRO B O 1
ATOM 3916 N N . MET B 1 165 ? -3.352 4.195 -15.203 1 92.12 165 MET B N 1
ATOM 3917 C CA . MET B 1 165 ? -2.504 4.684 -14.117 1 92.12 165 MET B CA 1
ATOM 3918 C C . MET B 1 165 ? -3.197 5.801 -13.344 1 92.12 165 MET B C 1
ATOM 3920 O O . MET B 1 165 ? -3.08 5.879 -12.125 1 92.12 165 MET B O 1
ATOM 3924 N N . GLY B 1 166 ? -3.844 6.613 -14.117 1 95.56 166 GLY B N 1
ATOM 3925 C CA . GLY B 1 166 ? -4.609 7.66 -13.461 1 95.56 166 GLY B CA 1
ATOM 3926 C C . GLY B 1 166 ? -5.719 7.125 -12.57 1 95.56 166 GLY B C 1
ATOM 3927 O O . GLY B 1 166 ? -5.891 7.59 -11.438 1 95.56 166 GLY B O 1
ATOM 3928 N N . GLN B 1 167 ? -6.434 6.18 -13.062 1 94.88 167 GLN B N 1
ATOM 3929 C CA . GLN B 1 167 ? -7.492 5.551 -12.281 1 94.88 167 GLN B CA 1
ATOM 3930 C C . GLN B 1 167 ? -6.93 4.867 -11.039 1 94.88 167 GLN B C 1
ATOM 3932 O O . GLN B 1 167 ? -7.547 4.902 -9.969 1 94.88 167 GLN B O 1
ATOM 3937 N N . ALA B 1 168 ? -5.82 4.23 -11.242 1 94.88 168 ALA B N 1
ATOM 3938 C CA . ALA B 1 168 ? -5.16 3.578 -10.109 1 94.88 168 ALA B CA 1
ATOM 3939 C C . ALA B 1 168 ? -4.762 4.594 -9.047 1 94.88 168 ALA B C 1
ATOM 3941 O O . ALA B 1 168 ? -4.895 4.328 -7.848 1 94.88 168 ALA B O 1
ATOM 3942 N N . LEU B 1 169 ? -4.273 5.727 -9.461 1 96.56 169 LEU B N 1
ATOM 3943 C CA . LEU B 1 169 ? -3.902 6.777 -8.516 1 96.56 169 LEU B CA 1
ATOM 3944 C C . LEU B 1 169 ? -5.117 7.25 -7.727 1 96.56 169 LEU B C 1
ATOM 3946 O O . LEU B 1 169 ? -5.055 7.367 -6.5 1 96.56 169 LEU B O 1
ATOM 3950 N N . LEU B 1 170 ? -6.172 7.516 -8.422 1 96.94 170 LEU B N 1
ATOM 3951 C CA . LEU B 1 170 ? -7.395 7.945 -7.75 1 96.94 170 LEU B CA 1
ATOM 3952 C C . LEU B 1 170 ? -7.875 6.883 -6.766 1 96.94 170 LEU B C 1
ATOM 3954 O O . LEU B 1 170 ? -8.266 7.203 -5.641 1 96.94 170 LEU B O 1
ATOM 3958 N N . SER B 1 171 ? -7.84 5.633 -7.195 1 95.94 171 SER B N 1
ATOM 3959 C CA . SER B 1 171 ? -8.242 4.523 -6.332 1 95.94 171 SER B CA 1
ATOM 3960 C C . SER B 1 171 ? -7.34 4.426 -5.105 1 95.94 171 SER B C 1
ATOM 3962 O O . SER B 1 171 ? -7.816 4.148 -4 1 95.94 171 SER B O 1
ATOM 3964 N N . ALA B 1 172 ? -6.09 4.633 -5.289 1 96.5 172 ALA B N 1
ATOM 3965 C CA . ALA B 1 172 ? -5.129 4.551 -4.191 1 96.5 172 ALA B CA 1
ATOM 3966 C C . ALA B 1 172 ? -5.383 5.645 -3.158 1 96.5 172 ALA B C 1
ATOM 3968 O O . ALA B 1 172 ? -5.363 5.391 -1.953 1 96.5 172 ALA B O 1
ATOM 3969 N N . VAL B 1 173 ? -5.594 6.824 -3.605 1 97.5 173 VAL B N 1
ATOM 3970 C CA . VAL B 1 173 ? -5.863 7.941 -2.703 1 97.5 173 VAL B CA 1
ATOM 3971 C C . VAL B 1 173 ? -7.176 7.699 -1.958 1 97.5 173 VAL B C 1
ATOM 3973 O O . VAL B 1 173 ? -7.27 7.953 -0.755 1 97.5 173 VAL B O 1
ATOM 3976 N N . THR B 1 174 ? -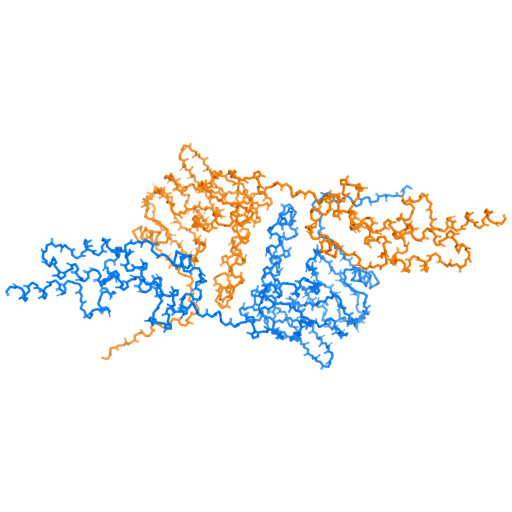8.164 7.246 -2.654 1 96.31 174 THR B N 1
ATOM 3977 C CA . THR B 1 174 ? -9.445 6.922 -2.041 1 96.31 174 THR B CA 1
ATOM 3978 C C . THR B 1 174 ? -9.273 5.844 -0.97 1 96.31 174 THR B C 1
ATOM 3980 O O . THR B 1 174 ? -9.828 5.957 0.125 1 96.31 174 THR B O 1
ATOM 3983 N N . PHE B 1 175 ? -8.523 4.848 -1.312 1 96.25 175 PHE B N 1
ATOM 3984 C CA . PHE B 1 175 ? -8.266 3.758 -0.377 1 96.25 175 PHE B CA 1
ATOM 3985 C C . PHE B 1 175 ? -7.531 4.27 0.857 1 96.25 175 PHE B C 1
ATOM 3987 O O . PHE B 1 175 ? -7.879 3.912 1.984 1 96.25 175 PHE B O 1
ATOM 3994 N N . LEU B 1 176 ? -6.504 5.055 0.653 1 96.44 176 LEU B N 1
ATOM 3995 C CA . LEU B 1 176 ? -5.746 5.648 1.753 1 96.44 176 LEU B CA 1
ATOM 3996 C C . LEU B 1 176 ? -6.668 6.418 2.693 1 96.44 176 LEU B C 1
ATOM 3998 O O . LEU B 1 176 ? -6.621 6.227 3.91 1 96.44 176 LEU B O 1
ATOM 4002 N N . ARG B 1 177 ? -7.473 7.223 2.139 1 93.69 177 ARG B N 1
ATOM 4003 C CA . ARG B 1 177 ? -8.391 8.023 2.939 1 93.69 177 ARG B CA 1
ATOM 4004 C C . ARG B 1 177 ? -9.328 7.129 3.75 1 93.69 177 ARG B C 1
ATOM 4006 O O . ARG B 1 177 ? -9.531 7.359 4.945 1 93.69 177 ARG B O 1
ATOM 4013 N N . GLN B 1 178 ? -9.875 6.168 3.146 1 92.12 178 GLN B N 1
ATOM 4014 C CA . GLN B 1 178 ? -10.805 5.258 3.809 1 92.12 178 GLN B CA 1
ATOM 4015 C C . GLN B 1 178 ? -10.133 4.543 4.98 1 92.12 178 GLN B C 1
ATOM 4017 O O . GLN B 1 178 ? -10.68 4.492 6.082 1 92.12 178 GLN B O 1
ATOM 4022 N N . GLU B 1 179 ? -9.008 4.051 4.727 1 91.5 179 GLU B N 1
ATOM 4023 C CA . GLU B 1 179 ? -8.344 3.223 5.73 1 91.5 179 GLU B CA 1
ATOM 4024 C C . GLU B 1 179 ? -7.812 4.07 6.879 1 91.5 179 GLU B C 1
ATOM 4026 O O . GLU B 1 179 ? -7.828 3.639 8.039 1 91.5 179 GLU B O 1
ATOM 4031 N N . LEU B 1 180 ? -7.324 5.195 6.559 1 88.44 180 LEU B N 1
ATOM 4032 C CA . LEU B 1 180 ? -6.773 6.039 7.613 1 88.44 180 LEU B CA 1
ATOM 4033 C C . LEU B 1 180 ? -7.891 6.68 8.43 1 88.44 180 LEU B C 1
ATOM 4035 O O . LEU B 1 180 ? -7.648 7.199 9.523 1 88.44 180 LEU B O 1
ATOM 4039 N N . SER B 1 181 ? -9.086 6.625 7.895 1 87.06 181 SER B N 1
ATOM 4040 C CA . SER B 1 181 ? -10.227 7.176 8.609 1 87.06 181 SER B CA 1
ATOM 4041 C C . SER B 1 181 ? -10.852 6.137 9.539 1 87.06 181 SER B C 1
ATOM 4043 O O . SER B 1 181 ? -11.688 6.473 10.383 1 87.06 181 SER B O 1
ATOM 4045 N N . ARG B 1 182 ? -10.5 4.906 9.398 1 83.56 182 ARG B N 1
ATOM 4046 C CA . ARG B 1 182 ? -11.039 3.832 10.227 1 83.56 182 ARG B CA 1
ATOM 4047 C C . ARG B 1 182 ? -10.375 3.807 11.594 1 83.56 182 ARG B C 1
ATOM 4049 O O . ARG B 1 182 ? -9.172 3.553 11.703 1 83.56 182 ARG B O 1
ATOM 4056 N N . PRO B 1 183 ? -11.164 4.031 12.625 1 83.38 183 PRO B N 1
ATOM 4057 C CA . PRO B 1 183 ? -10.562 3.973 13.961 1 83.38 183 PRO B CA 1
ATOM 4058 C C . PRO B 1 183 ? -10.047 2.58 14.312 1 83.38 183 PRO B C 1
ATOM 4060 O O . PRO B 1 183 ? -10.727 1.583 14.062 1 83.38 183 PRO B O 1
ATOM 4063 N N . GLY B 1 184 ? -8.891 2.592 14.781 1 81.25 184 GLY B N 1
ATOM 4064 C CA . GLY B 1 184 ? -8.32 1.332 15.227 1 81.25 184 GLY B CA 1
ATOM 4065 C C . GLY B 1 184 ? -7.762 0.497 14.086 1 81.25 184 GLY B C 1
ATOM 4066 O O . GLY B 1 184 ? -7.305 -0.627 14.305 1 81.25 184 GLY B O 1
ATOM 4067 N N . GLY B 1 185 ? -7.859 1.018 12.945 1 84.25 185 GLY B N 1
ATOM 4068 C CA . GLY B 1 185 ? -7.371 0.293 11.781 1 84.25 185 GLY B CA 1
ATOM 4069 C C . GLY B 1 185 ? -5.926 0.611 11.445 1 84.25 185 GLY B C 1
ATOM 4070 O O . GLY B 1 185 ? -5.07 0.646 12.336 1 84.25 185 GLY B O 1
ATOM 4071 N N . ILE B 1 186 ? -5.66 0.771 10.234 1 85.56 186 ILE B N 1
ATOM 4072 C CA . ILE B 1 186 ? -4.32 0.97 9.695 1 85.56 186 ILE B CA 1
ATOM 4073 C C . ILE B 1 186 ? -3.693 2.219 10.305 1 85.56 186 ILE B C 1
ATOM 4075 O O . ILE B 1 186 ? -2.477 2.275 10.508 1 85.56 186 ILE B O 1
ATOM 4079 N N . ALA B 1 187 ? -4.527 3.141 10.633 1 81.69 187 ALA B N 1
ATOM 4080 C CA . ALA B 1 187 ? -4.023 4.395 11.188 1 81.69 187 ALA B CA 1
ATOM 4081 C C . ALA B 1 187 ? -3.238 4.152 12.477 1 81.69 187 ALA B C 1
ATOM 4083 O O . ALA B 1 187 ? -2.314 4.902 12.797 1 81.69 187 ALA B O 1
ATOM 4084 N N . SER B 1 188 ? -3.555 3.117 13.141 1 79.62 188 SER B N 1
ATOM 4085 C CA . SER B 1 188 ? -2.918 2.812 14.414 1 79.62 188 SER B CA 1
ATOM 4086 C C . SER B 1 188 ? -1.721 1.887 14.227 1 79.62 188 SER B C 1
ATOM 4088 O O . SER B 1 188 ? -1.007 1.587 15.188 1 79.62 188 SER B O 1
ATOM 4090 N N . GLN B 1 189 ? -1.584 1.415 13.039 1 83.25 189 GLN B N 1
ATOM 4091 C CA . GLN B 1 189 ? -0.468 0.535 12.711 1 83.25 189 GLN B CA 1
ATOM 4092 C C . GLN B 1 189 ? 0.597 1.277 11.906 1 83.25 189 GLN B C 1
ATOM 4094 O O . GLN B 1 189 ? 0.547 1.307 10.672 1 83.25 189 GLN B O 1
ATOM 4099 N N . HIS B 1 190 ? 1.582 1.682 12.562 1 82 190 HIS B N 1
ATOM 4100 C CA . HIS B 1 190 ? 2.545 2.611 11.984 1 82 190 HIS B CA 1
ATOM 4101 C C . HIS B 1 190 ? 3.189 2.029 10.734 1 82 190 HIS B C 1
ATOM 4103 O O . HIS B 1 190 ? 3.33 2.723 9.719 1 82 190 HIS B O 1
ATOM 4109 N N . LEU B 1 191 ? 3.549 0.756 10.812 1 83.19 191 LEU B N 1
ATOM 4110 C CA . LEU B 1 191 ? 4.262 0.129 9.703 1 83.19 191 LEU B CA 1
ATOM 4111 C C . LEU B 1 191 ? 3.371 0.037 8.469 1 83.19 191 LEU B C 1
ATOM 4113 O O . LEU B 1 191 ? 3.805 0.357 7.359 1 83.19 191 LEU B O 1
ATOM 4117 N N . VAL B 1 192 ? 2.158 -0.396 8.664 1 91 192 VAL B N 1
ATOM 4118 C CA . VAL B 1 192 ? 1.232 -0.541 7.547 1 91 192 VAL B CA 1
ATOM 4119 C C . VAL B 1 192 ? 0.896 0.833 6.973 1 91 192 VAL B C 1
ATOM 4121 O O . VAL B 1 192 ? 0.832 1.005 5.754 1 91 192 VAL B O 1
ATOM 4124 N N . ARG B 1 193 ? 0.678 1.771 7.82 1 90.12 193 ARG B N 1
ATOM 4125 C CA . ARG B 1 193 ? 0.386 3.137 7.395 1 90.12 193 ARG B CA 1
ATOM 4126 C C . ARG B 1 193 ? 1.518 3.697 6.539 1 90.12 193 ARG B C 1
ATOM 4128 O O . ARG B 1 193 ? 1.272 4.281 5.484 1 90.12 193 ARG B O 1
ATOM 4135 N N . GLU B 1 194 ? 2.725 3.531 6.988 1 88.38 194 GLU B N 1
ATOM 4136 C CA . GLU B 1 194 ? 3.891 4.02 6.258 1 88.38 194 GLU B CA 1
ATOM 4137 C C . GLU B 1 194 ? 3.984 3.381 4.875 1 88.38 194 GLU B C 1
ATOM 4139 O O . GLU B 1 194 ? 4.34 4.047 3.902 1 88.38 194 GLU B O 1
ATOM 4144 N N . GLN B 1 195 ? 3.736 2.135 4.836 1 90.62 195 GLN B N 1
ATOM 4145 C CA . GLN B 1 195 ? 3.795 1.432 3.561 1 90.62 195 GLN B CA 1
ATOM 4146 C C . GLN B 1 195 ? 2.699 1.916 2.615 1 90.62 195 GLN B C 1
ATOM 4148 O O . GLN B 1 195 ? 2.941 2.102 1.42 1 90.62 195 GLN B O 1
ATOM 4153 N N . LEU B 1 196 ? 1.523 2.088 3.166 1 94.38 196 LEU B N 1
ATOM 4154 C CA . LEU B 1 196 ? 0.412 2.604 2.375 1 94.38 196 LEU B CA 1
ATOM 4155 C C . LEU B 1 196 ? 0.727 3.996 1.837 1 94.38 196 LEU B C 1
ATOM 4157 O O . LEU B 1 196 ? 0.512 4.273 0.655 1 94.38 196 LEU B O 1
ATOM 4161 N N . GLU B 1 197 ? 1.243 4.832 2.674 1 94.56 197 GLU B N 1
ATOM 4162 C CA . GLU B 1 197 ? 1.616 6.184 2.268 1 94.56 197 GLU B CA 1
ATOM 4163 C C . GLU B 1 197 ? 2.721 6.16 1.216 1 94.56 197 GLU B C 1
ATOM 4165 O O . GLU B 1 197 ? 2.668 6.906 0.236 1 94.56 197 GLU B O 1
ATOM 4170 N N . SER B 1 198 ? 3.67 5.32 1.401 1 93.19 198 SER B N 1
ATOM 4171 C CA . SER B 1 198 ? 4.754 5.18 0.436 1 93.19 198 SER B CA 1
ATOM 4172 C C . SER B 1 198 ? 4.23 4.746 -0.929 1 93.19 198 SER B C 1
ATOM 4174 O O . SER B 1 198 ? 4.703 5.223 -1.962 1 93.19 198 SER B O 1
ATOM 4176 N N . MET B 1 199 ? 3.328 3.852 -0.882 1 94.94 199 MET B N 1
ATOM 4177 C CA . MET B 1 199 ? 2.734 3.371 -2.127 1 94.94 199 MET B CA 1
ATOM 4178 C C . MET B 1 199 ? 2.043 4.508 -2.873 1 94.94 199 MET B C 1
ATOM 4180 O O . MET B 1 199 ? 2.189 4.637 -4.09 1 94.94 199 MET B O 1
ATOM 4184 N N . VAL B 1 200 ? 1.335 5.336 -2.176 1 97.44 200 VAL B N 1
ATOM 4185 C CA . VAL B 1 200 ? 0.611 6.449 -2.779 1 97.44 200 VAL B CA 1
ATOM 4186 C C . VAL B 1 200 ? 1.603 7.473 -3.334 1 97.44 200 VAL B C 1
ATOM 4188 O O . VAL B 1 200 ? 1.44 7.957 -4.457 1 97.44 200 VAL B O 1
ATOM 4191 N N . LEU B 1 201 ? 2.643 7.773 -2.588 1 97.5 201 LEU B N 1
ATOM 4192 C CA . LEU B 1 201 ? 3.66 8.719 -3.045 1 97.5 201 LEU B CA 1
ATOM 4193 C C . LEU B 1 201 ? 4.355 8.195 -4.301 1 97.5 201 LEU B C 1
ATOM 4195 O O . LEU B 1 201 ? 4.613 8.961 -5.234 1 97.5 201 LEU B O 1
ATOM 4199 N N . THR B 1 202 ? 4.629 6.934 -4.316 1 96.06 202 THR B N 1
ATOM 4200 C CA . THR B 1 202 ? 5.242 6.309 -5.484 1 96.06 202 THR B CA 1
ATOM 4201 C C . THR B 1 202 ? 4.32 6.406 -6.699 1 96.06 202 THR B C 1
ATOM 4203 O O . THR B 1 202 ? 4.773 6.715 -7.801 1 96.06 202 THR B O 1
ATOM 4206 N N . GLN B 1 203 ? 3.062 6.172 -6.484 1 96.12 203 GLN B N 1
ATOM 4207 C CA . GLN B 1 203 ? 2.1 6.266 -7.574 1 96.12 203 GLN B CA 1
ATOM 4208 C C . GLN B 1 203 ? 2.039 7.684 -8.133 1 96.12 203 GLN B C 1
ATOM 4210 O O . GLN B 1 203 ? 1.947 7.875 -9.352 1 96.12 203 GLN B O 1
ATOM 4215 N N . ILE B 1 204 ? 2.084 8.641 -7.258 1 98.06 204 ILE B N 1
ATOM 4216 C CA . ILE B 1 204 ? 2.074 10.031 -7.68 1 98.06 204 ILE B CA 1
ATOM 4217 C C . ILE B 1 204 ? 3.264 10.305 -8.602 1 98.06 204 ILE B C 1
ATOM 4219 O O . ILE B 1 204 ? 3.105 10.859 -9.688 1 98.06 204 ILE B O 1
ATOM 4223 N N . LEU B 1 205 ? 4.406 9.867 -8.227 1 97.38 205 LEU B N 1
ATOM 4224 C CA . LEU B 1 205 ? 5.648 10.125 -8.945 1 97.38 205 LEU B CA 1
ATOM 4225 C C . LEU B 1 205 ? 5.6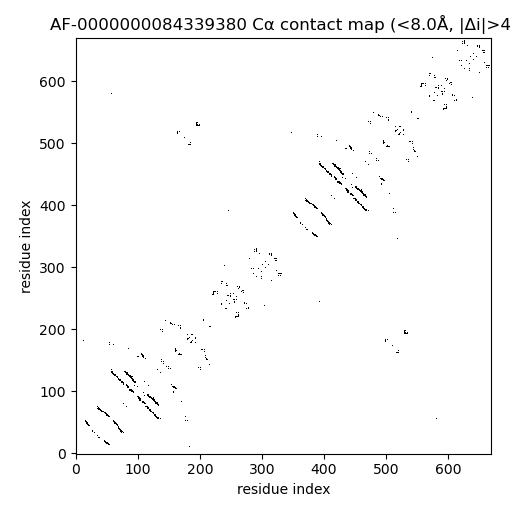45 9.422 -10.297 1 97.38 205 LEU B C 1
ATOM 4227 O O . LEU B 1 205 ? 6.172 9.945 -11.281 1 97.38 205 LEU B O 1
ATOM 4231 N N . LEU B 1 206 ? 5 8.305 -10.367 1 94.69 206 LEU B N 1
ATOM 4232 C CA . LEU B 1 206 ? 5.043 7.5 -11.586 1 94.69 206 LEU B CA 1
ATOM 4233 C C . LEU B 1 206 ? 3.916 7.891 -12.531 1 94.69 206 LEU B C 1
ATOM 4235 O O . LEU B 1 206 ? 4.043 7.742 -13.75 1 94.69 206 LEU B O 1
ATOM 4239 N N . THR B 1 207 ? 2.838 8.375 -12.031 1 95.5 207 THR B N 1
ATOM 4240 C CA . THR B 1 207 ? 1.648 8.641 -12.836 1 95.5 207 THR B CA 1
ATOM 4241 C C . THR B 1 207 ? 1.707 10.047 -13.438 1 95.5 207 THR B C 1
ATOM 4243 O O . THR B 1 207 ? 1.322 10.242 -14.594 1 95.5 207 THR B O 1
ATOM 4246 N N . ILE B 1 208 ? 2.174 11.008 -12.688 1 97.56 208 ILE B N 1
ATOM 4247 C CA . ILE B 1 208 ? 2.188 12.398 -13.125 1 97.56 208 ILE B CA 1
ATOM 4248 C C . ILE B 1 208 ? 3.535 12.727 -13.766 1 97.56 208 ILE B C 1
ATOM 4250 O O . ILE B 1 208 ? 4.574 12.672 -13.102 1 97.56 208 ILE B O 1
ATOM 4254 N N . PRO B 1 209 ? 3.475 13.102 -15.023 1 97.19 209 PRO B N 1
ATOM 4255 C CA . PRO B 1 209 ? 4.746 13.438 -15.664 1 97.19 209 PRO B CA 1
ATOM 4256 C C . PRO B 1 209 ? 5.508 14.531 -14.914 1 97.19 209 PRO B C 1
ATOM 4258 O O . PRO B 1 209 ? 4.906 15.508 -14.453 1 97.19 209 PRO B O 1
ATOM 4261 N N . ASN B 1 210 ? 6.816 14.344 -14.812 1 97.44 210 ASN B N 1
ATOM 4262 C CA . ASN B 1 210 ? 7.664 15.273 -14.07 1 97.44 210 ASN B CA 1
ATOM 4263 C C . ASN B 1 210 ? 9.102 15.234 -14.57 1 97.44 210 ASN B C 1
ATOM 4265 O O . ASN B 1 210 ? 9.422 14.516 -15.523 1 97.44 210 ASN B O 1
ATOM 4269 N N . SER B 1 211 ? 9.984 15.961 -13.945 1 96.69 211 SER B N 1
ATOM 4270 C CA . SER B 1 211 ? 11.359 16.156 -14.383 1 96.69 211 SER B CA 1
ATOM 4271 C C . SER B 1 211 ? 12.172 14.875 -14.203 1 96.69 211 SER B C 1
ATOM 4273 O O . SER B 1 211 ? 13.289 14.766 -14.711 1 96.69 211 SER B O 1
ATOM 4275 N N . TYR B 1 212 ? 11.609 13.883 -13.539 1 93.94 212 TYR B N 1
ATOM 4276 C CA . TYR B 1 212 ? 12.32 12.625 -13.312 1 93.94 212 TYR B CA 1
ATOM 4277 C C . TYR B 1 212 ? 11.594 11.461 -13.969 1 93.94 212 TYR B C 1
ATOM 4279 O O . TYR B 1 212 ? 11.883 10.297 -13.672 1 93.94 212 TYR B O 1
ATOM 4287 N N . THR B 1 213 ? 10.672 11.734 -14.805 1 94.62 213 THR B N 1
ATOM 4288 C CA . THR B 1 213 ? 9.859 10.703 -15.445 1 94.62 213 THR B CA 1
ATOM 4289 C C . THR B 1 213 ? 10.742 9.688 -16.172 1 94.62 213 THR B C 1
ATOM 4291 O O . THR B 1 213 ? 10.539 8.484 -16.031 1 94.62 213 THR B O 1
ATOM 4294 N N . ASP B 1 214 ? 11.727 10.141 -16.844 1 91.06 214 ASP B N 1
ATOM 4295 C CA . ASP B 1 214 ? 12.586 9.242 -17.625 1 91.06 214 ASP B CA 1
ATOM 4296 C C . ASP B 1 214 ? 13.352 8.289 -16.719 1 91.06 214 ASP B C 1
ATOM 4298 O O . ASP B 1 214 ? 13.43 7.09 -16.984 1 91.06 214 ASP B O 1
ATOM 4302 N N . VAL B 1 215 ? 13.844 8.867 -15.672 1 86.81 215 VAL B N 1
ATOM 4303 C CA . VAL B 1 215 ? 14.641 8.062 -14.758 1 86.81 215 VAL B CA 1
ATOM 4304 C C . VAL B 1 215 ? 13.742 7.059 -14.031 1 86.81 215 VAL B C 1
ATOM 4306 O O . VAL B 1 215 ? 14.141 5.918 -13.789 1 86.81 215 VAL B O 1
ATOM 4309 N N . LEU B 1 216 ? 12.578 7.441 -13.711 1 89.94 216 LEU B N 1
ATOM 4310 C CA . LEU B 1 216 ? 11.648 6.613 -12.953 1 89.94 216 LEU B CA 1
ATOM 4311 C C . LEU B 1 216 ? 11.133 5.453 -13.805 1 89.94 216 LEU B C 1
ATOM 4313 O O . LEU B 1 216 ? 10.797 4.391 -13.281 1 89.94 216 LEU B O 1
ATOM 4317 N N . HIS B 1 217 ? 11.078 5.664 -15.078 1 86.5 217 HIS B N 1
ATOM 4318 C CA . HIS B 1 217 ? 10.508 4.652 -15.961 1 86.5 217 HIS B CA 1
ATOM 4319 C C . HIS B 1 217 ? 11.594 3.92 -16.734 1 86.5 217 HIS B C 1
ATOM 4321 O O . HIS B 1 217 ? 11.297 3.131 -17.641 1 86.5 217 HIS B O 1
ATOM 4327 N N . ARG B 1 218 ? 12.773 4.258 -16.438 1 78.69 218 ARG B N 1
ATOM 4328 C CA . ARG B 1 218 ? 13.867 3.531 -17.094 1 78.69 218 ARG B CA 1
ATOM 4329 C C . ARG B 1 218 ? 13.797 2.043 -16.766 1 78.69 218 ARG B C 1
ATOM 4331 O O . ARG B 1 218 ? 13.656 1.66 -15.602 1 78.69 218 ARG B O 1
ATOM 4338 N N . PRO B 1 219 ? 13.727 1.348 -17.828 1 70.44 219 PRO B N 1
ATOM 4339 C CA . PRO B 1 219 ? 13.695 -0.094 -17.578 1 70.44 219 PRO B CA 1
ATOM 4340 C C . PRO B 1 219 ? 14.906 -0.575 -16.781 1 70.44 219 PRO B C 1
ATOM 4342 O O . PRO B 1 219 ? 16 -0.03 -16.922 1 70.44 219 PRO B O 1
ATOM 4345 N N . GLU B 1 220 ? 14.594 -1.232 -15.797 1 69.88 220 GLU B N 1
ATOM 4346 C CA . GLU B 1 220 ? 15.672 -1.873 -15.047 1 69.88 220 GLU B CA 1
ATOM 4347 C C . GLU B 1 220 ? 16.672 -2.527 -15.992 1 69.88 220 GLU B C 1
ATOM 4349 O O . GLU B 1 220 ? 16.297 -3.107 -17.016 1 69.88 220 GLU B O 1
ATOM 4354 N N . ARG B 1 221 ? 17.953 -2.232 -15.75 1 75.88 221 ARG B N 1
ATOM 4355 C CA . ARG B 1 221 ? 18.984 -2.898 -16.531 1 75.88 221 ARG B CA 1
ATOM 4356 C C . ARG B 1 221 ? 18.828 -4.414 -16.453 1 75.88 221 ARG B C 1
ATOM 4358 O O . ARG B 1 221 ? 18.547 -4.965 -15.391 1 75.88 221 ARG B O 1
ATOM 4365 N N . PRO B 1 222 ? 18.859 -4.953 -17.625 1 83.56 222 PRO B N 1
ATOM 4366 C CA . PRO B 1 222 ? 18.828 -6.418 -17.594 1 83.56 222 PRO B CA 1
ATOM 4367 C C . PRO B 1 222 ? 19.906 -7.016 -16.703 1 83.56 222 PRO B C 1
ATOM 4369 O O . PRO B 1 222 ? 20.984 -6.418 -16.547 1 83.56 222 PRO B O 1
ATOM 4372 N N . ALA B 1 223 ? 19.562 -8.117 -16.062 1 86.12 223 ALA B N 1
ATOM 4373 C CA . ALA B 1 223 ? 20.594 -8.867 -15.352 1 86.12 223 ALA B CA 1
ATOM 4374 C C . ALA B 1 223 ? 21.812 -9.117 -16.234 1 86.12 223 ALA B C 1
ATOM 4376 O O . ALA B 1 223 ? 21.672 -9.359 -17.438 1 86.12 223 ALA B O 1
ATOM 4377 N N . THR B 1 224 ? 22.938 -8.977 -15.648 1 88.75 224 THR B N 1
ATOM 4378 C CA . THR B 1 224 ? 24.188 -9.125 -16.375 1 88.75 224 THR B CA 1
ATOM 4379 C C . THR B 1 224 ? 24.312 -10.539 -16.953 1 88.75 224 THR B C 1
ATOM 4381 O O . THR B 1 224 ? 23.656 -11.469 -16.469 1 88.75 224 THR B O 1
ATOM 4384 N N . ARG B 1 225 ? 25.172 -10.688 -17.969 1 92.12 225 ARG B N 1
ATOM 4385 C CA . ARG B 1 225 ? 25.438 -11.977 -18.594 1 92.12 225 ARG B CA 1
ATOM 4386 C C . ARG B 1 225 ? 25.953 -12.977 -17.562 1 92.12 225 ARG B C 1
ATOM 4388 O O . ARG B 1 225 ? 25.641 -14.164 -17.625 1 92.12 225 ARG B O 1
ATOM 4395 N N . ALA B 1 226 ? 26.719 -12.469 -16.672 1 92.31 226 ALA B N 1
ATOM 4396 C CA . ALA B 1 226 ? 27.266 -13.344 -15.633 1 92.31 226 ALA B CA 1
ATOM 4397 C C . ALA B 1 226 ? 26.172 -13.914 -14.75 1 92.31 226 ALA B C 1
ATOM 4399 O O . ALA B 1 226 ? 26.188 -15.094 -14.406 1 92.31 226 ALA B O 1
ATOM 4400 N N . LYS B 1 227 ? 25.266 -13.07 -14.383 1 92.81 227 LYS B N 1
ATOM 4401 C CA . LYS B 1 227 ? 24.172 -13.516 -13.531 1 92.81 227 LYS B CA 1
ATOM 4402 C C . LYS B 1 227 ? 23.234 -14.469 -14.289 1 92.81 227 LYS B C 1
ATOM 4404 O O . LYS B 1 227 ? 22.75 -15.445 -13.727 1 92.81 227 LYS B O 1
ATOM 4409 N N . ILE B 1 228 ? 23.047 -14.156 -15.523 1 94.31 228 ILE B N 1
ATOM 4410 C CA . ILE B 1 228 ? 22.234 -15.031 -16.359 1 94.31 228 ILE B CA 1
ATOM 4411 C C . ILE B 1 228 ? 22.922 -16.391 -16.5 1 94.31 228 ILE B C 1
ATOM 4413 O O . ILE B 1 228 ? 22.266 -17.438 -16.422 1 94.31 228 ILE B O 1
ATOM 4417 N N . GLY B 1 229 ? 24.203 -16.359 -16.703 1 94.62 229 GLY B N 1
ATOM 4418 C CA . GLY B 1 229 ? 24.969 -17.594 -16.797 1 94.62 229 GLY B CA 1
ATOM 4419 C C . GLY B 1 229 ? 24.844 -18.453 -15.555 1 94.62 229 GLY B C 1
ATOM 4420 O O . GLY B 1 229 ? 24.703 -19.672 -15.648 1 94.62 229 GLY B O 1
ATOM 4421 N N . ARG B 1 230 ? 24.859 -17.875 -14.453 1 92.31 230 ARG B N 1
ATOM 4422 C CA . ARG B 1 230 ? 24.719 -18.578 -13.188 1 92.31 230 ARG B CA 1
ATOM 4423 C C . ARG B 1 230 ? 23.359 -19.25 -13.078 1 92.31 230 ARG B C 1
ATOM 4425 O O . ARG B 1 230 ? 23.234 -20.391 -12.625 1 92.31 230 ARG B O 1
ATOM 4432 N N . VAL B 1 231 ? 22.344 -18.516 -13.477 1 94.75 231 VAL B N 1
ATOM 4433 C CA . VAL B 1 231 ? 20.984 -19.047 -13.422 1 94.75 231 VAL B CA 1
ATOM 4434 C C . VAL B 1 231 ? 20.844 -20.219 -14.375 1 94.75 231 VAL B C 1
ATOM 4436 O O . VAL B 1 231 ? 20.203 -21.234 -14.047 1 94.75 231 VAL B O 1
ATOM 4439 N N . ILE B 1 232 ? 21.438 -20.109 -15.516 1 95.12 232 ILE B N 1
ATOM 4440 C CA . ILE B 1 232 ? 21.422 -21.188 -16.5 1 95.12 232 ILE B CA 1
ATOM 4441 C C . ILE B 1 232 ? 22.094 -22.438 -15.922 1 95.12 232 ILE B C 1
ATOM 4443 O O . ILE B 1 232 ? 21.547 -23.531 -16.016 1 95.12 232 ILE B O 1
ATOM 4447 N N . GLU B 1 233 ? 23.156 -22.234 -15.281 1 94.88 233 GLU B N 1
ATOM 4448 C CA . GLU B 1 233 ? 23.891 -23.328 -14.656 1 94.88 233 GLU B CA 1
ATOM 4449 C C . GLU B 1 233 ? 23.047 -24 -13.578 1 94.88 233 GLU B C 1
ATOM 4451 O O . GLU B 1 233 ? 23.016 -25.234 -13.477 1 94.88 233 GLU B O 1
ATOM 4456 N N . MET B 1 234 ? 22.422 -23.25 -12.797 1 93.94 234 MET B N 1
ATOM 4457 C CA . MET B 1 234 ? 21.578 -23.766 -11.719 1 93.94 234 MET B CA 1
ATOM 4458 C C . MET B 1 234 ? 20.453 -24.641 -12.281 1 93.94 234 MET B C 1
ATOM 4460 O O . MET B 1 234 ? 20.188 -25.719 -11.766 1 93.94 234 MET B O 1
ATOM 4464 N N . ILE B 1 235 ? 19.828 -24.156 -13.328 1 94.62 235 ILE B N 1
ATOM 4465 C CA . ILE B 1 235 ? 18.719 -24.859 -13.953 1 94.62 235 ILE B CA 1
ATOM 4466 C C . ILE B 1 235 ? 19.203 -26.172 -14.555 1 94.62 235 ILE B C 1
ATOM 4468 O O . ILE B 1 235 ? 18.562 -27.219 -14.398 1 94.62 235 ILE B O 1
ATOM 4472 N N . GLU B 1 236 ? 20.312 -26.125 -15.203 1 95.12 236 GLU B N 1
ATOM 4473 C CA . GLU B 1 236 ? 20.844 -27.297 -15.891 1 95.12 236 GLU B CA 1
ATOM 4474 C C . GLU B 1 236 ? 21.359 -28.344 -14.898 1 95.12 236 GLU B C 1
ATOM 4476 O O . GLU B 1 236 ? 21.281 -29.547 -15.156 1 95.12 236 GLU B O 1
ATOM 4481 N N . GLU B 1 237 ? 21.812 -27.859 -13.789 1 93.56 237 GLU B N 1
ATOM 4482 C CA . GLU B 1 237 ? 22.328 -28.75 -12.75 1 93.56 237 GLU B CA 1
ATOM 4483 C C . GLU B 1 237 ? 21.188 -29.453 -12.031 1 93.56 237 GLU B C 1
ATOM 4485 O O . GLU B 1 237 ? 21.328 -30.594 -11.586 1 93.56 237 GLU B O 1
ATOM 4490 N N . ARG B 1 238 ? 20.109 -28.781 -11.906 1 93.06 238 ARG B N 1
ATOM 4491 C CA . ARG B 1 238 ? 18.953 -29.344 -11.203 1 93.06 238 ARG B CA 1
ATOM 4492 C C . ARG B 1 238 ? 17.656 -29.078 -11.961 1 93.06 238 ARG B C 1
ATOM 4494 O O . ARG B 1 238 ? 16.781 -28.391 -11.461 1 93.06 238 ARG B O 1
ATOM 4501 N N . PRO B 1 239 ? 17.5 -29.75 -13.07 1 91.56 239 PRO B N 1
ATOM 4502 C CA . PRO B 1 239 ? 16.328 -29.469 -13.898 1 91.56 239 PRO B CA 1
ATOM 4503 C C . PRO B 1 239 ? 15.023 -29.875 -13.227 1 91.56 239 PRO B C 1
ATOM 4505 O O . PRO B 1 239 ? 13.961 -29.344 -13.57 1 91.56 239 PRO B O 1
ATOM 4508 N N . ASP B 1 240 ? 15.102 -30.719 -12.273 1 86.12 240 ASP B N 1
ATOM 4509 C CA . ASP B 1 240 ? 13.906 -31.25 -11.633 1 86.12 240 ASP B CA 1
ATOM 4510 C C . ASP B 1 240 ? 13.5 -30.422 -10.422 1 86.12 240 ASP B C 1
ATOM 4512 O O . ASP B 1 240 ? 12.438 -30.625 -9.844 1 86.12 240 ASP B O 1
ATOM 4516 N N . ALA B 1 241 ? 14.312 -29.484 -10.164 1 82.69 241 ALA B N 1
ATOM 4517 C CA . ALA B 1 241 ? 14.008 -28.656 -9.008 1 82.69 241 ALA B CA 1
ATOM 4518 C C . ALA B 1 241 ? 12.805 -27.75 -9.289 1 82.69 241 ALA B C 1
ATOM 4520 O O . ALA B 1 241 ? 12.477 -27.484 -10.445 1 82.69 241 ALA B O 1
ATOM 4521 N N . ASN B 1 242 ? 12.094 -27.406 -8.273 1 75.31 242 ASN B N 1
ATOM 4522 C CA . ASN B 1 242 ? 10.945 -26.531 -8.406 1 75.31 242 ASN B CA 1
ATOM 4523 C C . ASN B 1 242 ? 11.375 -25.078 -8.602 1 75.31 242 ASN B C 1
ATOM 4525 O O . ASN B 1 242 ? 11.18 -24.25 -7.715 1 75.31 242 ASN B O 1
ATOM 4529 N N . TRP B 1 243 ? 11.773 -24.812 -9.891 1 81.19 243 TRP B N 1
ATOM 4530 C CA . TRP B 1 243 ? 12.234 -23.469 -10.203 1 81.19 243 TRP B CA 1
ATOM 4531 C C . TRP B 1 243 ? 11.062 -22.531 -10.469 1 81.19 243 TRP B C 1
ATOM 4533 O O . TRP B 1 243 ? 10.32 -22.719 -11.438 1 81.19 243 TRP B O 1
ATOM 4543 N N . THR B 1 244 ? 10.906 -21.625 -9.57 1 71.38 244 THR B N 1
ATOM 4544 C CA . THR B 1 244 ? 9.992 -20.516 -9.805 1 71.38 244 THR B CA 1
ATOM 4545 C C . THR B 1 244 ? 10.766 -19.25 -10.141 1 71.38 244 THR B C 1
ATOM 4547 O O . THR B 1 244 ? 11.977 -19.188 -9.953 1 71.38 244 THR B O 1
ATOM 4550 N N . LEU B 1 245 ? 10.047 -18.297 -10.773 1 73.94 245 LEU B N 1
ATOM 4551 C CA . LEU B 1 245 ? 10.695 -17.016 -11.031 1 73.94 245 LEU B CA 1
ATOM 4552 C C . LEU B 1 245 ? 11.258 -16.422 -9.742 1 73.94 245 LEU B C 1
ATOM 4554 O O . LEU B 1 245 ? 12.352 -15.844 -9.75 1 73.94 245 LEU B O 1
ATOM 4558 N N . ALA B 1 246 ? 10.578 -16.688 -8.688 1 63.66 246 ALA B N 1
ATOM 4559 C CA . ALA B 1 246 ? 11.008 -16.172 -7.391 1 63.66 246 ALA B CA 1
ATOM 4560 C C . ALA B 1 246 ? 12.305 -16.828 -6.945 1 63.66 246 ALA B C 1
ATOM 4562 O O . ALA B 1 246 ? 13.219 -16.156 -6.457 1 63.66 246 ALA B O 1
ATOM 4563 N N . GLU B 1 247 ? 12.383 -18.141 -7.098 1 70.56 247 GLU B N 1
ATOM 4564 C CA . GLU B 1 247 ? 13.586 -18.875 -6.738 1 70.56 247 GLU B CA 1
ATOM 4565 C C . GLU B 1 247 ? 14.781 -18.438 -7.574 1 70.56 247 GLU B C 1
ATOM 4567 O O . GLU B 1 247 ? 15.883 -18.266 -7.051 1 70.56 247 GLU B O 1
ATOM 4572 N N . LEU B 1 248 ? 14.516 -18.203 -8.773 1 84.75 248 LEU B N 1
ATOM 4573 C CA . LEU B 1 248 ? 15.586 -17.859 -9.703 1 84.75 248 LEU B CA 1
ATOM 4574 C C . LEU B 1 248 ? 16.094 -16.453 -9.445 1 84.75 248 LEU B C 1
ATOM 4576 O O . LEU B 1 248 ? 17.297 -16.203 -9.5 1 84.75 248 LEU B O 1
ATOM 4580 N N . THR B 1 249 ? 15.203 -15.508 -9.172 1 79.31 249 THR B N 1
ATOM 4581 C CA . THR B 1 249 ? 15.594 -14.133 -8.906 1 79.31 249 THR B CA 1
ATOM 4582 C C . THR B 1 249 ? 16.406 -14.039 -7.621 1 79.31 249 THR B C 1
ATOM 4584 O O . THR B 1 249 ? 17.391 -13.297 -7.551 1 79.31 249 THR B O 1
ATOM 4587 N N . HIS B 1 250 ? 16.016 -14.812 -6.672 1 69.38 250 HIS B N 1
ATOM 4588 C CA . HIS B 1 250 ? 16.719 -14.852 -5.395 1 69.38 250 HIS B CA 1
ATOM 4589 C C . HIS B 1 250 ? 18.141 -15.391 -5.562 1 69.38 250 HIS B C 1
ATOM 4591 O O . HIS B 1 250 ? 19.094 -14.812 -5.039 1 69.38 250 HIS B O 1
ATOM 4597 N N . ALA B 1 251 ? 18.219 -16.391 -6.293 1 73.5 251 ALA B N 1
ATOM 4598 C CA . ALA B 1 251 ? 19.516 -17.016 -6.516 1 73.5 251 ALA B CA 1
ATOM 4599 C C . ALA B 1 251 ? 20.453 -16.094 -7.289 1 73.5 251 ALA B C 1
ATOM 4601 O O . ALA B 1 251 ? 21.656 -16.094 -7.047 1 73.5 251 ALA B O 1
ATOM 4602 N N . ALA B 1 252 ? 19.891 -15.344 -8.172 1 81.94 252 ALA B N 1
ATOM 4603 C CA . ALA B 1 252 ? 20.688 -14.484 -9.047 1 81.94 252 ALA B CA 1
ATOM 4604 C C . ALA B 1 252 ? 20.906 -13.109 -8.414 1 81.94 252 ALA B C 1
ATOM 4606 O O . ALA B 1 252 ? 21.766 -12.344 -8.859 1 81.94 252 ALA B O 1
ATOM 4607 N N . GLY B 1 253 ? 20.125 -12.805 -7.398 1 76.38 253 GLY B N 1
ATOM 4608 C CA . GLY B 1 253 ? 20.219 -11.5 -6.762 1 76.38 253 GLY B CA 1
ATOM 4609 C C . GLY B 1 253 ? 19.719 -10.367 -7.645 1 76.38 253 GLY B C 1
ATOM 4610 O O . GLY B 1 253 ? 20.344 -9.297 -7.695 1 76.38 253 GLY B O 1
ATOM 4611 N N . VAL B 1 254 ? 18.828 -10.641 -8.469 1 76.69 254 VAL B N 1
ATOM 4612 C CA . VAL B 1 254 ? 18.266 -9.633 -9.367 1 76.69 254 VAL B CA 1
ATOM 4613 C C . VAL B 1 254 ? 16.75 -9.625 -9.25 1 76.69 254 VAL B C 1
ATOM 4615 O O . VAL B 1 254 ? 16.156 -10.523 -8.648 1 76.69 254 VAL B O 1
ATOM 4618 N N . THR B 1 255 ? 16.125 -8.609 -9.773 1 67.5 255 THR B N 1
ATOM 4619 C CA . THR B 1 255 ? 14.672 -8.547 -9.82 1 67.5 255 THR B CA 1
ATOM 4620 C C . THR B 1 255 ? 14.125 -9.453 -10.922 1 67.5 255 THR B C 1
ATOM 4622 O O . THR B 1 255 ? 14.867 -9.867 -11.812 1 67.5 255 THR B O 1
ATOM 4625 N N . ALA B 1 256 ? 12.875 -9.82 -10.797 1 71.06 256 ALA B N 1
ATOM 4626 C CA . ALA B 1 256 ? 12.227 -10.633 -11.828 1 71.06 256 ALA B CA 1
ATOM 4627 C C . ALA B 1 256 ? 12.32 -9.961 -13.195 1 71.06 256 ALA B C 1
ATOM 4629 O O . ALA B 1 256 ? 12.578 -10.633 -14.203 1 71.06 256 ALA B O 1
ATOM 4630 N N . ARG B 1 257 ? 12.227 -8.703 -13.148 1 72.81 257 ARG B N 1
ATOM 4631 C CA . ARG B 1 257 ? 12.258 -7.973 -14.414 1 72.81 257 ARG B CA 1
ATOM 4632 C C . ARG B 1 257 ? 13.656 -7.988 -15.023 1 72.81 257 ARG B C 1
ATOM 4634 O O . ARG B 1 257 ? 13.812 -8.203 -16.219 1 72.81 257 ARG B O 1
ATOM 4641 N N . ALA B 1 258 ? 14.609 -7.746 -14.195 1 80.06 258 ALA B N 1
ATOM 4642 C CA . ALA B 1 258 ? 15.992 -7.793 -14.664 1 80.06 258 ALA B CA 1
ATOM 4643 C C . ALA B 1 258 ? 16.344 -9.172 -15.211 1 80.06 258 ALA B C 1
ATOM 4645 O O . ALA B 1 258 ? 17 -9.297 -16.234 1 80.06 258 ALA B O 1
ATOM 4646 N N . LEU B 1 259 ? 15.891 -10.109 -14.508 1 88.31 259 LEU B N 1
ATOM 4647 C CA . LEU B 1 259 ? 16.156 -11.477 -14.93 1 88.31 259 LEU B CA 1
ATOM 4648 C C . LEU B 1 259 ? 15.469 -11.789 -16.25 1 88.31 259 LEU B C 1
ATOM 4650 O O . LEU B 1 259 ? 16.094 -12.344 -17.172 1 88.31 259 LEU B O 1
ATOM 4654 N N . GLN B 1 260 ? 14.227 -11.438 -16.359 1 86.38 260 GLN B N 1
ATOM 4655 C CA . GLN B 1 260 ? 13.453 -11.695 -17.578 1 86.38 260 GLN B CA 1
ATOM 4656 C C . GLN B 1 260 ? 14.062 -10.969 -18.766 1 86.38 260 GLN B C 1
ATOM 4658 O O . GLN B 1 260 ? 14.211 -11.555 -19.844 1 86.38 260 GLN B O 1
ATOM 4663 N N . ARG B 1 261 ? 14.445 -9.805 -18.516 1 86.38 261 ARG B N 1
ATOM 4664 C CA . ARG B 1 261 ? 15.055 -9.039 -19.594 1 86.38 261 ARG B CA 1
ATOM 4665 C C . ARG B 1 261 ? 16.406 -9.617 -19.984 1 86.38 261 ARG B C 1
ATOM 4667 O O . ARG B 1 261 ? 16.75 -9.711 -21.156 1 86.38 261 ARG B O 1
ATOM 4674 N N . GLY B 1 262 ? 17.156 -9.938 -18.984 1 91.69 262 GLY B N 1
ATOM 4675 C CA . GLY B 1 262 ? 18.453 -10.547 -19.25 1 91.69 262 GLY B CA 1
ATOM 4676 C C . GLY B 1 262 ? 18.359 -11.852 -20.016 1 91.69 262 GLY B C 1
ATOM 4677 O O . GLY B 1 262 ? 19.109 -12.07 -20.969 1 91.69 262 GLY B O 1
ATOM 4678 N N . PHE B 1 263 ? 17.469 -12.648 -19.656 1 94.19 263 PHE B N 1
ATOM 4679 C CA . PHE B 1 263 ? 17.266 -13.922 -20.344 1 94.19 263 PHE B CA 1
ATOM 4680 C C . PHE B 1 263 ? 16.844 -13.695 -21.781 1 94.19 263 PHE B C 1
ATOM 4682 O O . PHE B 1 263 ? 17.312 -14.383 -22.688 1 94.19 263 PHE B O 1
ATOM 4689 N N . LYS B 1 264 ? 15.961 -12.797 -21.953 1 92.62 264 LYS B N 1
ATOM 4690 C CA . LYS B 1 264 ? 15.516 -12.492 -23.297 1 92.62 264 LYS B CA 1
ATOM 4691 C C . LYS B 1 264 ? 16.672 -12.023 -24.172 1 92.62 264 LYS B C 1
ATOM 4693 O O . LYS B 1 264 ? 16.781 -12.422 -25.328 1 92.62 264 LYS B O 1
ATOM 4698 N N . GLU B 1 265 ? 17.469 -11.305 -23.625 1 92.12 265 GLU B N 1
ATOM 4699 C CA . GLU B 1 265 ? 18.594 -10.742 -24.359 1 92.12 265 GLU B CA 1
ATOM 4700 C C . GLU B 1 265 ? 19.672 -11.789 -24.609 1 92.12 265 GLU B C 1
ATOM 4702 O O . GLU B 1 265 ? 20.234 -11.859 -25.703 1 92.12 265 GLU B O 1
ATOM 4707 N N . VAL B 1 266 ? 19.922 -12.586 -23.625 1 92.81 266 VAL B N 1
ATOM 4708 C CA . VAL B 1 266 ? 21.062 -13.492 -23.672 1 92.81 266 VAL B CA 1
ATOM 4709 C C . VAL B 1 266 ? 20.641 -14.828 -24.266 1 92.81 266 VAL B C 1
ATOM 4711 O O . VAL B 1 266 ? 21.391 -15.438 -25.031 1 92.81 266 VAL B O 1
ATOM 4714 N N . VAL B 1 267 ? 19.453 -15.32 -23.922 1 93.31 267 VAL B N 1
ATOM 4715 C CA . VAL B 1 267 ? 19.031 -16.688 -24.25 1 93.31 267 VAL B CA 1
ATOM 4716 C C . VAL B 1 267 ? 17.922 -16.641 -25.297 1 93.31 267 VAL B C 1
ATOM 4718 O O . VAL B 1 267 ? 17.719 -17.625 -26.016 1 93.31 267 VAL B O 1
ATOM 4721 N N . GLY B 1 268 ? 17.172 -15.555 -25.344 1 93.44 268 GLY B N 1
ATOM 4722 C CA . GLY B 1 268 ? 16.109 -15.406 -26.328 1 93.44 268 GLY B CA 1
ATOM 4723 C C . GLY B 1 268 ? 14.766 -15.906 -25.828 1 93.44 268 GLY B C 1
ATOM 4724 O O . GLY B 1 268 ? 13.805 -15.992 -26.594 1 93.44 268 GLY B O 1
ATOM 4725 N N . MET B 1 269 ? 14.703 -16.281 -24.578 1 92.44 269 MET B N 1
ATOM 4726 C CA . MET B 1 269 ? 13.445 -16.734 -23.984 1 92.44 269 MET B CA 1
ATOM 4727 C C . MET B 1 269 ? 13.406 -16.406 -22.484 1 92.44 269 MET B C 1
ATOM 4729 O O . MET B 1 269 ? 14.406 -15.984 -21.906 1 92.44 269 MET B O 1
ATOM 4733 N N . SER B 1 270 ? 12.25 -16.562 -21.859 1 91.06 270 SER B N 1
ATOM 4734 C CA . SER B 1 270 ? 12.109 -16.281 -20.438 1 91.06 270 SER B CA 1
ATOM 4735 C C . SER B 1 270 ? 12.766 -17.359 -19.594 1 91.06 270 SER B C 1
ATOM 4737 O O . SER B 1 270 ? 12.969 -18.484 -20.062 1 91.06 270 SER B O 1
ATOM 4739 N N . PRO B 1 271 ? 13.039 -17.047 -18.375 1 91 271 PRO B N 1
ATOM 4740 C CA . PRO B 1 271 ? 13.609 -18.062 -17.484 1 91 271 PRO B CA 1
ATOM 4741 C C . PRO B 1 271 ? 12.719 -19.297 -17.344 1 91 271 PRO B C 1
ATOM 4743 O O . PRO B 1 271 ? 13.211 -20.422 -17.375 1 91 271 PRO B O 1
ATOM 4746 N N . THR B 1 272 ? 11.445 -19.078 -17.25 1 86.88 272 THR B N 1
ATOM 4747 C CA . THR B 1 272 ? 10.516 -20.188 -17.078 1 86.88 272 THR B CA 1
ATOM 4748 C C . THR B 1 272 ? 10.445 -21.031 -18.344 1 86.88 272 THR B C 1
ATOM 4750 O O . THR B 1 272 ? 10.359 -22.266 -18.281 1 86.88 272 THR B O 1
ATOM 4753 N N . ALA B 1 273 ? 10.445 -20.391 -19.422 1 90.81 273 ALA B N 1
ATOM 4754 C CA . ALA B 1 273 ? 10.492 -21.109 -20.703 1 90.81 273 ALA B CA 1
ATOM 4755 C C . ALA B 1 273 ? 11.789 -21.922 -20.828 1 90.81 273 ALA B C 1
ATOM 4757 O O . ALA B 1 273 ? 11.789 -23.016 -21.359 1 90.81 273 ALA B O 1
ATOM 4758 N N . TYR B 1 274 ? 12.844 -21.344 -20.312 1 95.19 274 TYR B N 1
ATOM 4759 C CA . TYR B 1 274 ? 14.133 -22.031 -20.359 1 95.19 274 TYR B CA 1
ATOM 4760 C C . TYR B 1 274 ? 14.109 -23.281 -19.484 1 95.19 274 TYR B C 1
ATOM 4762 O O . TYR B 1 274 ? 14.617 -24.328 -19.875 1 95.19 274 TYR B O 1
ATOM 4770 N N . VAL B 1 275 ? 13.555 -23.188 -18.344 1 93.88 275 VAL B N 1
ATOM 4771 C CA . VAL B 1 275 ? 13.406 -24.344 -17.453 1 93.88 275 VAL B CA 1
ATOM 4772 C C . VAL B 1 275 ? 12.633 -25.453 -18.172 1 93.88 275 VAL B C 1
ATOM 4774 O O . VAL B 1 275 ? 13.039 -26.609 -18.156 1 93.88 275 VAL B O 1
ATOM 4777 N N . ARG B 1 276 ? 11.547 -25.062 -18.75 1 92.81 276 ARG B N 1
ATOM 4778 C CA . ARG B 1 276 ? 10.727 -26.016 -19.5 1 92.81 276 ARG B CA 1
ATOM 4779 C C . ARG B 1 276 ? 11.523 -26.656 -20.625 1 92.81 276 ARG B C 1
ATOM 4781 O O . ARG B 1 276 ? 11.43 -27.875 -20.844 1 92.81 276 ARG B O 1
ATOM 4788 N N . ALA B 1 277 ? 12.266 -25.891 -21.344 1 95.81 277 ALA B N 1
ATOM 4789 C CA . ALA B 1 277 ? 13.078 -26.391 -22.438 1 95.81 277 ALA B CA 1
ATOM 4790 C C . ALA B 1 277 ? 14.102 -27.406 -21.953 1 95.81 277 ALA B C 1
ATOM 4792 O O . ALA B 1 277 ? 14.297 -28.453 -22.594 1 95.81 277 ALA B O 1
ATOM 4793 N N . VAL B 1 278 ? 14.703 -27.109 -20.875 1 96.56 278 VAL B N 1
ATOM 4794 C CA . VAL B 1 278 ? 15.695 -28.016 -20.312 1 96.56 278 VAL B CA 1
ATOM 4795 C C . VAL B 1 278 ? 15.039 -29.328 -19.906 1 96.56 278 VAL B C 1
ATOM 4797 O O . VAL B 1 278 ? 15.586 -30.406 -20.156 1 96.56 278 VAL B O 1
ATOM 4800 N N . ARG B 1 279 ? 13.867 -29.219 -19.375 1 96.06 279 ARG B N 1
ATOM 4801 C CA . ARG B 1 279 ? 13.148 -30.422 -18.953 1 96.06 279 ARG B CA 1
ATOM 4802 C C . ARG B 1 279 ? 12.711 -31.234 -20.172 1 96.06 279 ARG B C 1
ATOM 4804 O O . ARG B 1 279 ? 12.766 -32.469 -20.156 1 96.06 279 ARG B O 1
ATOM 4811 N N . LEU B 1 280 ? 12.305 -30.594 -21.188 1 96.56 280 LEU B N 1
ATOM 4812 C CA . LEU B 1 280 ? 11.938 -31.297 -22.406 1 96.56 280 LEU B CA 1
ATOM 4813 C C . LEU B 1 280 ? 13.141 -32 -23.016 1 96.56 280 LEU B C 1
ATOM 4815 O O . LEU B 1 280 ? 13.023 -33.094 -23.547 1 96.56 280 LEU B O 1
ATOM 4819 N N . ASP B 1 281 ? 14.258 -31.328 -22.969 1 96.62 281 ASP B N 1
ATOM 4820 C CA . ASP B 1 281 ? 15.492 -31.938 -23.469 1 96.62 281 ASP B CA 1
ATOM 4821 C C . ASP B 1 281 ? 15.812 -33.219 -22.688 1 96.62 281 ASP B C 1
ATOM 4823 O O . ASP B 1 281 ? 16.281 -34.188 -23.266 1 96.62 281 ASP B O 1
ATOM 4827 N N . ARG B 1 282 ? 15.539 -33.188 -21.438 1 96 282 ARG B N 1
ATOM 4828 C CA . ARG B 1 282 ? 15.781 -34.344 -20.609 1 96 282 ARG B CA 1
ATOM 4829 C C . ARG B 1 282 ? 14.805 -35.469 -20.953 1 96 282 ARG B C 1
ATOM 4831 O O . ARG B 1 282 ? 15.188 -36.656 -21 1 96 282 ARG B O 1
ATOM 4838 N N . VAL B 1 283 ? 13.625 -35.094 -21.141 1 96.19 283 VAL B N 1
ATOM 4839 C CA . VAL B 1 283 ? 12.633 -36.094 -21.562 1 96.19 283 VAL B CA 1
ATOM 4840 C C . VAL B 1 283 ? 13.07 -36.719 -22.875 1 96.19 283 VAL B C 1
ATOM 4842 O O . VAL B 1 283 ? 13.062 -37.938 -23.016 1 96.19 283 VAL B O 1
ATOM 4845 N N . HIS B 1 284 ? 13.438 -35.938 -23.812 1 96.31 284 HIS B N 1
ATOM 4846 C CA . HIS B 1 284 ? 13.859 -36.406 -25.125 1 96.31 284 HIS B CA 1
ATOM 4847 C C . HIS B 1 284 ? 15.031 -37.375 -25 1 96.31 284 HIS B C 1
ATOM 4849 O O . HIS B 1 284 ? 15.023 -38.438 -25.609 1 96.31 284 HIS B O 1
ATOM 4855 N N . ALA B 1 285 ? 15.984 -37 -24.281 1 95.75 285 ALA B N 1
ATOM 4856 C CA . ALA B 1 285 ? 17.172 -37.812 -24.078 1 95.75 285 ALA B CA 1
ATOM 4857 C C . ALA B 1 285 ? 16.797 -39.188 -23.484 1 95.75 285 ALA B C 1
ATOM 4859 O O . ALA B 1 285 ? 17.312 -40.219 -23.906 1 95.75 285 ALA B O 1
ATOM 4860 N N . GLU B 1 286 ? 15.898 -39.125 -22.562 1 95.25 286 GLU B N 1
ATOM 4861 C CA . GLU B 1 286 ? 15.492 -40.344 -21.891 1 95.25 286 GLU B CA 1
ATOM 4862 C C . GLU B 1 286 ? 14.68 -41.25 -22.828 1 95.25 286 GLU B C 1
ATOM 4864 O O . GLU B 1 286 ? 14.828 -42.469 -22.812 1 95.25 286 GLU B O 1
ATOM 4869 N N . LEU B 1 287 ? 13.875 -40.656 -23.625 1 95.25 287 LEU B N 1
ATOM 4870 C CA . LEU B 1 287 ? 13.055 -41.406 -24.562 1 95.25 287 LEU B CA 1
ATOM 4871 C C . LEU B 1 287 ? 13.914 -42.062 -25.641 1 95.25 287 LEU B C 1
ATOM 4873 O O . LEU B 1 287 ? 13.617 -43.188 -26.078 1 95.25 287 LEU B O 1
ATOM 4877 N N . VAL B 1 288 ? 14.969 -41.375 -26.016 1 94.62 288 VAL B N 1
ATOM 4878 C CA . VAL B 1 288 ? 15.875 -41.906 -27.031 1 94.62 288 VAL B CA 1
ATOM 4879 C C . VAL B 1 288 ? 16.719 -43.031 -26.438 1 94.62 288 VAL B C 1
ATOM 4881 O O . VAL B 1 288 ? 16.922 -44.062 -27.062 1 94.62 288 VAL B O 1
ATOM 4884 N N . GLU B 1 289 ? 17.141 -42.844 -25.25 1 94.06 289 GLU B N 1
ATOM 4885 C CA . GLU B 1 289 ? 18.047 -43.781 -24.609 1 94.06 289 GLU B CA 1
ATOM 4886 C C . GLU B 1 289 ? 17.312 -45.062 -24.172 1 94.06 289 GLU B C 1
ATOM 4888 O O . GLU B 1 289 ? 17.875 -46.156 -24.219 1 94.06 289 GLU B O 1
ATOM 4893 N N . ARG B 1 290 ? 16.062 -44.844 -23.781 1 93.69 290 ARG B N 1
ATOM 4894 C CA . ARG B 1 290 ? 15.336 -45.969 -23.188 1 93.69 290 ARG B CA 1
ATOM 4895 C C . ARG B 1 290 ? 14.07 -46.281 -23.969 1 93.69 290 ARG B C 1
ATOM 4897 O O . ARG B 1 290 ? 13.031 -46.594 -23.391 1 93.69 290 ARG B O 1
ATOM 4904 N N . ALA B 1 291 ? 14.211 -46.094 -25.234 1 89.38 291 ALA B N 1
ATOM 4905 C CA . ALA B 1 291 ? 13.062 -46.312 -26.109 1 89.38 291 ALA B CA 1
ATOM 4906 C C . ALA B 1 291 ? 12.516 -47.75 -25.922 1 89.38 291 ALA B C 1
ATOM 4908 O O . ALA B 1 291 ? 13.273 -48.719 -25.953 1 89.38 291 ALA B O 1
ATOM 4909 N N . GLY B 1 292 ? 11.273 -47.906 -25.719 1 87.19 292 GLY B N 1
ATOM 4910 C CA . GLY B 1 292 ? 10.648 -49.219 -25.578 1 87.19 292 GLY B CA 1
ATOM 4911 C C . GLY B 1 292 ? 10.664 -49.75 -24.156 1 87.19 292 GLY B C 1
ATOM 4912 O O . GLY B 1 292 ? 9.961 -50.719 -23.844 1 87.19 292 GLY B O 1
ATOM 4913 N N . GLU B 1 293 ? 11.414 -49.156 -23.297 1 92.25 293 GLU B N 1
ATOM 4914 C CA . GLU B 1 293 ? 11.562 -49.656 -21.938 1 92.25 293 GLU B CA 1
ATOM 4915 C C . GLU B 1 293 ? 10.695 -48.844 -20.969 1 92.25 293 GLU B C 1
ATOM 4917 O O . GLU B 1 293 ? 10.344 -49.344 -19.891 1 92.25 293 GLU B O 1
ATOM 4922 N N . VAL B 1 294 ? 10.438 -47.625 -21.328 1 90.75 294 VAL B N 1
ATOM 4923 C CA . VAL B 1 294 ? 9.703 -46.75 -20.438 1 90.75 294 VAL B CA 1
ATOM 4924 C C . VAL B 1 294 ? 8.5 -46.156 -21.156 1 90.75 294 VAL B C 1
ATOM 4926 O O . VAL B 1 294 ? 8.539 -45.938 -22.375 1 90.75 294 VAL B O 1
ATOM 4929 N N . ALA B 1 295 ? 7.473 -45.938 -20.391 1 93.94 295 ALA B N 1
ATOM 4930 C CA . ALA B 1 295 ? 6.293 -45.281 -20.953 1 93.94 295 ALA B CA 1
ATOM 4931 C C . ALA B 1 295 ? 6.492 -43.781 -21.047 1 93.94 295 ALA B C 1
ATOM 4933 O O . ALA B 1 295 ? 7.07 -43.156 -20.156 1 93.94 295 ALA B O 1
ATOM 4934 N N . VAL B 1 296 ? 6.047 -43.188 -22.141 1 94.31 296 VAL B N 1
ATOM 4935 C CA . VAL B 1 296 ? 6.172 -41.781 -22.391 1 94.31 296 VAL B CA 1
ATOM 4936 C C . VAL B 1 296 ? 5.57 -41 -21.219 1 94.31 296 VAL B C 1
ATOM 4938 O O . VAL B 1 296 ? 6.156 -40 -20.75 1 94.31 296 VAL B O 1
ATOM 4941 N N . ALA B 1 297 ? 4.43 -41.406 -20.766 1 92.69 297 ALA B N 1
ATOM 4942 C CA . ALA B 1 297 ? 3.717 -40.719 -19.688 1 92.69 297 ALA B CA 1
ATOM 4943 C C . ALA B 1 297 ? 4.543 -40.688 -18.406 1 92.69 297 ALA B C 1
ATOM 4945 O O . ALA B 1 297 ? 4.582 -39.688 -17.703 1 92.69 297 ALA B O 1
ATOM 4946 N N . ASP B 1 298 ? 5.172 -41.812 -18.141 1 92.56 298 ASP B N 1
ATOM 4947 C CA . ASP B 1 298 ? 5.977 -41.938 -16.922 1 92.56 298 ASP B CA 1
ATOM 4948 C C . ASP B 1 298 ? 7.168 -40.969 -16.969 1 92.56 298 ASP B C 1
ATOM 4950 O O . ASP B 1 298 ? 7.5 -40.344 -15.961 1 92.56 298 ASP B O 1
ATOM 4954 N N . VAL B 1 299 ? 7.84 -40.906 -18.094 1 93.75 299 VAL B N 1
ATOM 4955 C CA . VAL B 1 299 ? 8.992 -40.031 -18.266 1 93.75 299 VAL B CA 1
ATOM 4956 C C . VAL B 1 299 ? 8.555 -38.594 -18.125 1 93.75 299 VAL B C 1
ATOM 4958 O O . VAL B 1 299 ? 9.227 -37.781 -17.484 1 93.75 299 VAL B O 1
ATOM 4961 N N . ALA B 1 300 ? 7.465 -38.25 -18.766 1 93.19 300 ALA B N 1
ATOM 4962 C CA . ALA B 1 300 ? 6.926 -36.875 -18.703 1 93.19 300 ALA B CA 1
ATOM 4963 C C . ALA B 1 300 ? 6.672 -36.469 -17.266 1 93.19 300 ALA B C 1
ATOM 4965 O O . ALA B 1 300 ? 7.129 -35.406 -16.828 1 93.19 300 ALA B O 1
ATOM 4966 N N . VAL B 1 301 ? 6.008 -37.25 -16.453 1 86.31 301 VAL B N 1
ATOM 4967 C CA . VAL B 1 301 ? 5.633 -36.938 -15.078 1 86.31 301 VAL B CA 1
ATOM 4968 C C . VAL B 1 301 ? 6.887 -36.812 -14.211 1 86.31 301 VAL B C 1
ATOM 4970 O O . VAL B 1 301 ? 6.957 -35.969 -13.336 1 86.31 301 VAL B O 1
ATOM 4973 N N . ARG B 1 302 ? 7.812 -37.656 -14.5 1 87.56 302 ARG B N 1
ATOM 4974 C CA . ARG B 1 302 ? 9.062 -37.625 -13.75 1 87.56 302 ARG B CA 1
ATOM 4975 C C . ARG B 1 302 ? 9.742 -36.25 -13.883 1 87.56 302 ARG B C 1
ATOM 4977 O O . ARG B 1 302 ? 10.383 -35.781 -12.938 1 87.56 302 ARG B O 1
ATOM 4984 N N . TRP B 1 303 ? 9.547 -35.688 -15.023 1 92 303 TRP B N 1
ATOM 4985 C CA . TRP B 1 303 ? 10.234 -34.438 -15.266 1 92 303 TRP B CA 1
ATOM 4986 C C . TRP B 1 303 ? 9.289 -33.25 -15.062 1 92 303 TRP B C 1
ATOM 4988 O O . TRP B 1 303 ? 9.586 -32.125 -15.469 1 92 303 TRP B O 1
ATOM 4998 N N . GLY B 1 304 ? 8.156 -33.562 -14.602 1 83.81 304 GLY B N 1
ATOM 4999 C CA . GLY B 1 304 ? 7.309 -32.5 -14.102 1 83.81 304 GLY B CA 1
ATOM 5000 C C . GLY B 1 304 ? 6.203 -32.125 -15.062 1 83.81 304 GLY B C 1
ATOM 5001 O O . GLY B 1 304 ? 5.582 -31.062 -14.914 1 83.81 304 GLY B O 1
ATOM 5002 N N . PHE B 1 305 ? 5.98 -32.906 -16.078 1 87.25 305 PHE B N 1
ATOM 5003 C CA . PHE B 1 305 ? 4.871 -32.656 -17 1 87.25 305 PHE B CA 1
ATOM 5004 C C . PHE B 1 305 ? 3.654 -33.5 -16.609 1 87.25 305 PHE B C 1
ATOM 5006 O O . PHE B 1 305 ? 3.561 -34.688 -16.969 1 87.25 305 PHE B O 1
ATOM 5013 N N . PHE B 1 306 ? 2.684 -32.812 -16 1 74.31 306 PHE B N 1
ATOM 5014 C CA . PHE B 1 306 ? 1.577 -33.562 -15.406 1 74.31 306 PHE B CA 1
ATOM 5015 C C . PHE B 1 306 ? 0.361 -33.562 -16.328 1 74.31 306 PHE B C 1
ATOM 5017 O O . PHE B 1 306 ? -0.572 -34.344 -16.141 1 74.31 306 PHE B O 1
ATOM 5024 N N . HIS B 1 307 ? 0.384 -32.625 -17.203 1 76.25 307 HIS B N 1
ATOM 5025 C CA . HIS B 1 307 ? -0.644 -32.594 -18.234 1 76.25 307 HIS B CA 1
ATOM 5026 C C . HIS B 1 307 ? -0.114 -33.125 -19.562 1 76.25 307 HIS B C 1
ATOM 5028 O O . HIS B 1 307 ? 0.475 -32.406 -20.359 1 76.25 307 HIS B O 1
ATOM 5034 N N . LEU B 1 308 ? -0.485 -34.344 -19.828 1 84.12 308 LEU B N 1
ATOM 5035 C CA . LEU B 1 308 ? 0.151 -35.094 -20.906 1 84.12 308 LEU B CA 1
ATOM 5036 C C . LEU B 1 308 ? -0.202 -34.5 -22.266 1 84.12 308 LEU B C 1
ATOM 5038 O O . LEU B 1 308 ? 0.611 -34.531 -23.188 1 84.12 308 LEU B O 1
ATOM 5042 N N . SER B 1 309 ? -1.429 -34 -22.312 1 84.62 309 SER B N 1
ATOM 5043 C CA . SER B 1 309 ? -1.796 -33.344 -23.578 1 84.62 309 SER B CA 1
ATOM 5044 C C . SER B 1 309 ? -0.956 -32.125 -23.844 1 84.62 309 SER B C 1
ATOM 5046 O O . SER B 1 309 ? -0.459 -31.906 -24.953 1 84.62 309 SER B O 1
ATOM 5048 N N . ARG B 1 310 ? -0.831 -31.281 -22.844 1 85.31 310 ARG B N 1
ATOM 5049 C CA . ARG B 1 310 ? -0.005 -30.078 -22.938 1 85.31 310 ARG B CA 1
ATOM 5050 C C . ARG B 1 310 ? 1.459 -30.438 -23.172 1 85.31 310 ARG B C 1
ATOM 5052 O O . ARG B 1 310 ? 2.158 -29.766 -23.938 1 85.31 310 ARG B O 1
ATOM 5059 N N . PHE B 1 311 ? 1.874 -31.453 -22.484 1 93.31 311 PHE B N 1
ATOM 5060 C CA . PHE B 1 311 ? 3.232 -31.953 -22.641 1 93.31 311 PHE B CA 1
ATOM 5061 C C . PHE B 1 311 ? 3.492 -32.344 -24.094 1 93.31 311 PHE B C 1
ATOM 5063 O O . PHE B 1 311 ? 4.504 -31.953 -24.688 1 93.31 311 PHE B O 1
ATOM 5070 N N . ALA B 1 312 ? 2.619 -33.062 -24.688 1 93.75 312 ALA B N 1
ATOM 5071 C CA . ALA B 1 312 ? 2.785 -33.531 -26.062 1 93.75 312 ALA B CA 1
ATOM 5072 C C . ALA B 1 312 ? 2.885 -32.375 -27.031 1 93.75 312 ALA B C 1
ATOM 5074 O O . ALA B 1 312 ? 3.689 -32.375 -27.969 1 93.75 312 ALA B O 1
ATOM 5075 N N . GLN B 1 313 ? 2.086 -31.391 -26.734 1 92.88 313 GLN B N 1
ATOM 5076 C CA . GLN B 1 313 ? 2.1 -30.188 -27.578 1 92.88 313 GLN B CA 1
ATOM 5077 C C . GLN B 1 313 ? 3.426 -29.453 -27.453 1 92.88 313 GLN B C 1
ATOM 5079 O O . GLN B 1 313 ? 4.012 -29.047 -28.453 1 92.88 313 GLN B O 1
ATOM 5084 N N . GLN B 1 314 ? 3.887 -29.266 -26.266 1 94.31 314 GLN B N 1
ATOM 5085 C CA . GLN B 1 314 ? 5.141 -28.562 -26 1 94.31 314 GLN B CA 1
ATOM 5086 C C . GLN B 1 314 ? 6.328 -29.328 -26.594 1 94.31 314 GLN B C 1
ATOM 5088 O O . GLN B 1 314 ? 7.262 -28.719 -27.125 1 94.31 314 GLN B O 1
ATOM 5093 N N . TYR B 1 315 ? 6.336 -30.594 -26.453 1 96.75 315 TYR B N 1
ATOM 5094 C CA . TYR B 1 315 ? 7.375 -31.453 -27.016 1 96.75 315 TYR B CA 1
ATOM 5095 C C . TYR B 1 315 ? 7.449 -31.312 -28.531 1 96.75 315 TYR B C 1
ATOM 5097 O O . TYR B 1 315 ? 8.531 -31.156 -29.094 1 96.75 315 TYR B O 1
ATOM 5105 N N . ARG B 1 316 ? 6.297 -31.297 -29.125 1 96.19 316 ARG B N 1
ATOM 5106 C CA . ARG B 1 316 ? 6.234 -31.172 -30.562 1 96.19 316 ARG B CA 1
ATOM 5107 C C . ARG B 1 316 ? 6.742 -29.797 -31.016 1 96.19 316 ARG B C 1
ATOM 5109 O O . ARG B 1 316 ? 7.414 -29.688 -32.031 1 96.19 316 ARG B O 1
ATOM 5116 N N . GLU B 1 317 ? 6.398 -28.859 -30.344 1 95.06 317 GLU B N 1
ATOM 5117 C CA . GLU B 1 317 ? 6.859 -27.516 -30.656 1 95.06 317 GLU B CA 1
ATOM 5118 C C . GLU B 1 317 ? 8.383 -27.422 -30.625 1 95.06 317 GLU B C 1
ATOM 5120 O O . GLU B 1 317 ? 8.992 -26.719 -31.422 1 95.06 317 GLU B O 1
ATOM 5125 N N . ARG B 1 318 ? 8.961 -28.141 -29.703 1 94.75 318 ARG B N 1
ATOM 5126 C CA . ARG B 1 318 ? 10.398 -28.031 -29.5 1 94.75 318 ARG B CA 1
ATOM 5127 C C . ARG B 1 318 ? 11.156 -28.953 -30.469 1 94.75 318 ARG B C 1
ATOM 5129 O O . ARG B 1 318 ? 12.203 -28.578 -31 1 94.75 318 ARG B O 1
ATOM 5136 N N . PHE B 1 319 ? 10.562 -30.188 -30.75 1 95.69 319 PHE B N 1
ATOM 5137 C CA . PHE B 1 319 ? 11.344 -31.188 -31.469 1 95.69 319 PHE B CA 1
ATOM 5138 C C . PHE B 1 319 ? 10.727 -31.484 -32.812 1 95.69 319 PHE B C 1
ATOM 5140 O O . PHE B 1 319 ? 11.32 -32.188 -33.656 1 95.69 319 PHE B O 1
ATOM 5147 N N . GLY B 1 320 ? 9.469 -31.016 -33.062 1 95.19 320 GLY B N 1
ATOM 5148 C CA . GLY B 1 320 ? 8.82 -31.188 -34.375 1 95.19 320 GLY B CA 1
ATOM 5149 C C . GLY B 1 320 ? 8.047 -32.5 -34.469 1 95.19 320 GLY B C 1
ATOM 5150 O O . GLY B 1 320 ? 7.367 -32.719 -35.469 1 95.19 320 GLY B O 1
ATOM 5151 N N . VAL B 1 321 ? 8.227 -33.344 -33.531 1 95.56 321 VAL B N 1
ATOM 5152 C CA . VAL B 1 321 ? 7.539 -34.625 -33.531 1 95.56 321 VAL B CA 1
ATOM 5153 C C . VAL B 1 321 ? 6.91 -34.875 -32.156 1 95.56 321 VAL B C 1
ATOM 5155 O O . VAL B 1 321 ? 7.285 -34.25 -31.172 1 95.56 321 VAL B O 1
ATOM 5158 N N . LEU B 1 322 ? 5.93 -35.75 -32.062 1 96 322 LEU B N 1
ATOM 5159 C CA . LEU B 1 322 ? 5.332 -36.156 -30.797 1 96 322 LEU B CA 1
ATOM 5160 C C . LEU B 1 322 ? 6.273 -37.062 -30.031 1 96 322 LEU B C 1
ATOM 5162 O O . LEU B 1 322 ? 7.105 -37.75 -30.625 1 96 322 LEU B O 1
ATOM 5166 N N . PRO B 1 323 ? 6.164 -37.062 -28.781 1 94.88 323 PRO B N 1
ATOM 5167 C CA . PRO B 1 323 ? 7.016 -37.938 -27.984 1 94.88 323 PRO B CA 1
ATOM 5168 C C . PRO B 1 323 ? 6.91 -39.406 -28.422 1 94.88 323 PRO B C 1
ATOM 5170 O O . PRO B 1 323 ? 7.922 -40.094 -28.5 1 94.88 323 PRO B O 1
ATOM 5173 N N . SER B 1 324 ? 5.703 -39.844 -28.656 1 94 324 SER B N 1
ATOM 5174 C CA . SER B 1 324 ? 5.484 -41.219 -29.078 1 94 324 SER B CA 1
ATOM 5175 C C . SER B 1 324 ? 6.195 -41.531 -30.391 1 94 324 SER B C 1
ATOM 5177 O O . SER B 1 324 ? 6.688 -42.625 -30.594 1 94 324 SER B O 1
ATOM 5179 N N . GLU B 1 325 ? 6.219 -40.562 -31.266 1 94.44 325 GLU B N 1
ATOM 5180 C CA . GLU B 1 325 ? 6.902 -40.719 -32.562 1 94.44 325 GLU B CA 1
ATOM 5181 C C . GLU B 1 325 ? 8.414 -40.844 -32.375 1 94.44 325 GLU B C 1
ATOM 5183 O O . GLU B 1 325 ? 9.07 -41.594 -33.094 1 94.44 325 GLU B O 1
ATOM 5188 N N . THR B 1 326 ? 8.961 -40.094 -31.469 1 94.44 326 THR B N 1
ATOM 5189 C CA . THR B 1 326 ? 10.383 -40.219 -31.156 1 94.44 326 THR B CA 1
ATOM 5190 C C . THR B 1 326 ? 10.719 -41.656 -30.734 1 94.44 326 THR B C 1
ATOM 5192 O O . THR B 1 326 ? 11.711 -42.219 -31.203 1 94.44 326 THR B O 1
ATOM 5195 N N . VAL B 1 327 ? 9.93 -42.25 -29.859 1 93.88 327 VAL B N 1
ATOM 5196 C CA . VAL B 1 327 ? 10.156 -43.625 -29.391 1 93.88 327 VAL B CA 1
ATOM 5197 C C . VAL B 1 327 ? 10.062 -44.594 -30.578 1 93.88 327 VAL B C 1
ATOM 5199 O O . VAL B 1 327 ? 10.914 -45.469 -30.719 1 93.88 327 VAL B O 1
ATOM 5202 N N . ARG B 1 328 ? 9.07 -44.406 -31.422 1 92.94 328 ARG B N 1
ATOM 5203 C CA . ARG B 1 328 ? 8.859 -45.25 -32.562 1 92.94 328 ARG B CA 1
ATOM 5204 C C . ARG B 1 328 ? 10.047 -45.188 -33.531 1 92.94 328 ARG B C 1
ATOM 5206 O O . ARG B 1 328 ? 10.477 -46.219 -34.062 1 92.94 328 ARG B O 1
ATOM 5213 N N . ARG B 1 329 ? 10.492 -44.031 -33.75 1 92.69 329 ARG B N 1
ATOM 5214 C CA . ARG B 1 329 ? 11.609 -43.812 -34.656 1 92.69 329 ARG B CA 1
ATOM 5215 C C . ARG B 1 329 ? 12.875 -44.5 -34.156 1 92.69 329 ARG B C 1
ATOM 5217 O O . ARG B 1 329 ? 13.641 -45.062 -34.906 1 92.69 329 ARG B O 1
ATOM 5224 N N . VAL B 1 330 ? 13.094 -44.406 -32.938 1 90.06 330 VAL B N 1
ATOM 5225 C CA . VAL B 1 330 ? 14.266 -45 -32.344 1 90.06 330 VAL B CA 1
ATOM 5226 C C . VAL B 1 330 ? 14.172 -46.531 -32.406 1 90.06 330 VAL B C 1
ATOM 5228 O O . VAL B 1 330 ? 15.156 -47.188 -32.719 1 90.06 330 VAL B O 1
ATOM 5231 N N . LEU B 1 331 ? 12.984 -47.031 -32.188 1 89.62 331 LEU B N 1
ATOM 5232 C CA . LEU B 1 331 ? 12.789 -48.469 -32.219 1 89.62 331 LEU B CA 1
ATOM 5233 C C . LEU B 1 331 ? 12.891 -49 -33.625 1 89.62 331 LEU B C 1
ATOM 5235 O O . LEU B 1 331 ? 13.328 -50.125 -33.844 1 89.62 331 LEU B O 1
ATOM 5239 N N . ARG B 1 332 ? 12.523 -48.219 -34.562 1 88.56 332 ARG B N 1
ATOM 5240 C CA . ARG B 1 332 ? 12.633 -48.625 -35.938 1 88.56 332 ARG B CA 1
ATOM 5241 C C . ARG B 1 332 ? 14.086 -48.625 -36.406 1 88.56 332 ARG B C 1
ATOM 5243 O O . ARG B 1 332 ? 14.508 -49.5 -37.188 1 88.56 332 ARG B O 1
ATOM 5250 N N . HIS B 1 333 ? 14.773 -47.625 -36.062 1 80 333 HIS B N 1
ATOM 5251 C CA . HIS B 1 333 ? 16.156 -47.531 -36.5 1 80 333 HIS B CA 1
ATOM 5252 C C . HIS B 1 333 ? 17.047 -48.469 -35.688 1 80 333 HIS B C 1
ATOM 5254 O O . HIS B 1 333 ? 18.109 -48.875 -36.156 1 80 333 HIS B O 1
ATOM 5260 N N . GLY B 1 334 ? 16.672 -48.719 -34.531 1 63.69 334 GLY B N 1
ATOM 5261 C CA . GLY B 1 334 ? 17.422 -49.688 -33.75 1 63.69 334 GLY B CA 1
ATOM 5262 C C . GLY B 1 334 ? 17.031 -51.125 -34.031 1 63.69 334 GLY B C 1
ATOM 5263 O O . GLY B 1 334 ? 17.672 -52.062 -33.562 1 63.69 334 GLY B O 1
ATOM 5264 N N . ALA B 1 335 ? 15.938 -51.438 -34.688 1 49.5 335 ALA B N 1
ATOM 5265 C CA . ALA B 1 335 ? 15.656 -52.781 -35.219 1 49.5 335 ALA B CA 1
ATOM 5266 C C . ALA B 1 335 ? 16.312 -52.969 -36.562 1 49.5 335 ALA B C 1
ATOM 5268 O O . ALA B 1 335 ? 16.484 -52 -37.312 1 49.5 335 ALA B O 1
#

Sequence (670 aa):
MTGSTAVDTSSHEALPLLVTDNPDEAHQYITDVYIPHDLETRDGNRLDFTLPYLASDRLTVGHLVYGADSELLVPPMIGCYHMNLTLHGRTMVTQKGRRAATDAGRGGVMFSPTDPFTVRWSPEAVQYAVKLPRRSLEGQLSRLINQPVEQPIRFDLGFDLTTPMGQALLSAVTFLRQELSRPGGIASQHLVREQLESMVLTQILLTIPNSYTDVLHRPERPATRAKIGRVIEMIEERPDANWTLAELTHAAGVTARALQRGFKEVVGMSPTAYVRAVRLDRVHAELVERAGEVAVADVAVRWGFFHLSRFAQQYRERFGVLPSETVRRVLRHGAMTGSTAVDTSSHEALPLLVTDNPDEAHQYITDVYIPHDLETRDGNRLDFTLPYLASDRLTVGHLVYGADSELLVPPMIGCYHMNLTLHGRTMVTQKGRRAATDAGRGGVMFSPTDPFTVRWSPEAVQYAVKLPRRSLEGQLSRLINQPVEQPIRFDLGFDLTTPMGQALLSAVTFLRQELSRPGGIASQHLVREQLESMVLTQILLTIPNSYTDVLHRPERPATRAKIGRVIEMIEERPDANWTLAELTHAAGVTARALQRGFKEVVGMSPTAYVRAVRLDRVHAELVERAGEVAVADVAVRWGFFHLSRFAQQYRERFGVLPSETVRRVLRHGA